Protein 8GKH (pdb70)

Nearest PDB structures (foldseek):
  9cey-assembly1_P  TM=9.958E-01  e=9.856E-95  Escherichia coli K-12
  9cex-assembly1_P  TM=9.917E-01  e=2.314E-89  Escherichia coli K-12
  9cez-assembly1_P  TM=9.902E-01  e=1.060E-88  Escherichia coli K-12
  9ceu-assembly1_P  TM=9.685E-01  e=1.538E-90  Escherichia coli K-12
  9cf3-assembly1_P  TM=8.463E-01  e=2.004E-33  Parasitella parasitica

Radius of gyration: 29.19 Å; Cα contacts (8 Å, |Δi|>4): 759; chains: 1; bounding box: 59×70×92 Å

B-factor: mean 64.81, std 37.53, range [12.55, 208.49]

Solvent-accessible surface area: 33658 Å² total; per-residue (Å²): 170,101,42,100,28,51,29,62,17,21,22,68,144,0,7,62,120,54,149,65,43,57,101,82,2,61,63,5,1,35,55,2,14,58,1,0,5,24,1,6,1,6,6,4,11,15,1,3,18,28,36,122,101,74,61,22,88,2,85,102,39,0,1,22,0,3,0,10,0,0,0,71,11,107,63,24,148,20,229,135,151,40,60,120,58,49,38,77,73,3,40,71,83,10,108,149,2,3,141,38,24,35,23,153,68,52,82,21,183,31,4,100,36,2,0,45,61,13,7,77,42,11,10,67,57,2,81,62,21,1,78,107,80,0,34,83,8,2,52,96,2,1,55,60,41,4,73,34,161,13,38,109,141,206,50,68,103,185,28,119,67,70,105,63,44,65,77,71,15,172,107,2,77,21,3,3,37,60,88,56,131,35,120,144,126,38,54,112,99,19,66,116,58,11,43,80,0,6,101,29,2,90,42,10,125,18,45,122,49,108,134,55,64,4,52,128,4,9,107,70,76,18,33,48,0,4,53,5,1,0,86,0,1,27,31,0,47,146,82,66,73,146,91,15,34,4,6,41,17,62,98,66,26,35,40,34,69,10,77,3,17,26,69,0,2,12,62,24,1,16,70,44,86,170,204,73,9,130,112,40,123,104,89,58,2,2,94,113,1,1,60,40,120,32,169,14,12,157,62,103,120,41,7,90,18,58,6,24,2,12,0,4,22,20,0,0,9,0,58,0,56,45,93,132,20,114,167,202,201,78,89,60,0,71,100,33,31,93,43,2,120,89,22,137,22,22,0,0,0,6,4,33,48,162,13,8,0,18,0,14,2,80,118,45,47,60,34,134,2,24,24,62,62,42,10,94,54,17,0,57,127,111,25,44,154,150,85,102,57,66,51,104,150,36,15,2,53,109,21,40,82,162,43,41,40,25,75,3,29,63,70,144,44,0,35,113,8,3,90,46,21,118,76,40,60,104,130,20,82,136,27,21,83,90,75,2,5,14,96,20,97,27,74,36,47,54,30,84,103,132,1,19,65,70,3,6,54,59,0,56,120,110,15,30,138,91,3,2,0,0,1,1,39,90,35,34,54,88,200,66,51,191,130,83,109,100,26,45,8,99,27,0,43,59,6,0,152,177,42,218,8,68,22,20,8,0,27,32,78,79,7,26,11,1,1,26,152,37,64,30,45,148,64,18,61,107,103,74,90,81,112,63,36,78,83,91,152,82,126,216,120,53,106,121,33,114,9,98,37,43,1,3,1,53,14,95,128,4,41,98,184,91,82,142,53,39,33,46,114,43,68,61,18,51,3,4,0,21,0,0,25,74,0,3,121,20,6,23,79,61,148,29,52,33,150,47,3,37,151,155

Structure (mmCIF, N/CA/C/O backbone):
data_8GKH
#
_entry.id   8GKH
#
loop_
_entity.id
_entity.type
_entity.pdbx_description
1 polymer "DNA (5'-D(P*CP*GP*GP*TP*AP*CP*CP*CP*GP*GP*GP*CP*AP*TP*A)-3')"
2 polymer 'Maltodextrin-binding protein (Fragment),OrfB_Zn_ribbon domain-containing protein'
3 polymer 'DNA (35-MER)'
4 polymer 'RNA (78-MER)'
5 non-polymer 'MAGNESIUM ION'
6 non-polymer 'ZINC ION'
7 water water
#
loop_
_atom_site.group_PDB
_atom_site.id
_atom_site.type_symbol
_atom_site.label_atom_id
_atom_site.label_alt_id
_atom_site.label_comp_id
_atom_site.label_asym_id
_atom_site.label_entity_id
_atom_site.label_seq_id
_atom_site.pdbx_PDB_ins_code
_atom_site.Cartn_x
_atom_site.Cartn_y
_atom_site.Cartn_z
_atom_site.occupancy
_atom_site.B_iso_or_equiv
_atom_site.auth_seq_id
_atom_site.auth_comp_id
_atom_site.auth_asym_id
_atom_site.auth_atom_id
_atom_site.pdbx_PDB_model_num
ATOM 309 N N . PRO B 2 412 ? 103.909 127.133 127.083 1.00 49.65 18 PRO P N 1
ATOM 310 C CA . PRO B 2 412 ? 104.178 128.573 127.046 1.00 47.41 18 PRO P CA 1
ATOM 311 C C . PRO B 2 412 ? 105.608 128.915 127.454 1.00 45.58 18 PRO P C 1
ATOM 312 O O . PRO B 2 412 ? 106.234 128.159 128.197 1.00 43.17 18 PRO P O 1
ATOM 316 N N . THR B 2 413 ? 106.113 130.048 126.968 1.00 46.78 19 THR P N 1
ATOM 317 C CA . THR B 2 413 ? 107.484 130.473 127.254 1.00 50.50 19 THR P CA 1
ATOM 318 C C . THR B 2 413 ? 107.505 131.298 128.541 1.00 52.56 19 THR P C 1
ATOM 319 O O . THR B 2 413 ? 107.635 132.524 128.543 1.00 51.39 19 THR P O 1
ATOM 323 N N . LEU B 2 414 ? 107.366 130.587 129.661 1.00 47.00 20 LEU P N 1
ATOM 324 C CA . LEU B 2 414 ? 107.429 131.224 130.970 1.00 32.44 20 LEU P CA 1
ATOM 325 C C . LEU B 2 414 ? 108.855 131.524 131.409 1.00 30.11 20 LEU P C 1
ATOM 326 O O . LEU B 2 414 ? 109.050 132.352 132.305 1.00 29.72 20 LEU P O 1
ATOM 331 N N . HIS B 2 415 ? 109.849 130.876 130.805 1.00 34.90 21 HIS P N 1
ATOM 332 C CA . HIS B 2 415 ? 111.243 131.055 131.177 1.00 33.02 21 HIS P CA 1
ATOM 333 C C . HIS B 2 415 ? 112.096 131.245 129.931 1.00 37.19 21 HIS P C 1
ATOM 334 O O . HIS B 2 415 ? 111.808 130.688 128.868 1.00 41.06 21 HIS P O 1
ATOM 341 N N . THR B 2 416 ? 113.155 132.037 130.079 1.00 33.91 22 THR P N 1
ATOM 342 C CA . THR B 2 416 ? 114.159 132.197 129.038 1.00 32.74 22 THR P CA 1
ATOM 343 C C . THR B 2 416 ? 115.498 132.467 129.705 1.00 24.94 22 THR P C 1
ATOM 344 O O . THR B 2 416 ? 115.562 132.890 130.862 1.00 35.49 22 THR P O 1
ATOM 348 N N . CYS B 2 417 ? 116.572 132.214 128.962 1.00 30.45 23 CYS P N 1
ATOM 349 C CA . CYS B 2 417 ? 117.925 132.356 129.479 1.00 28.60 23 CYS P CA 1
ATOM 350 C C . CYS B 2 417 ? 118.782 133.136 128.496 1.00 31.65 23 CYS P C 1
ATOM 351 O O . CYS B 2 417 ? 118.708 132.919 127.283 1.00 32.81 23 CYS P O 1
ATOM 354 N N . ASN B 2 418 ? 119.593 134.045 129.029 1.00 38.12 24 ASN P N 1
ATOM 355 C CA . ASN B 2 418 ? 120.586 134.787 128.259 1.00 30.06 24 ASN P CA 1
ATOM 356 C C . ASN B 2 418 ? 121.956 134.366 128.777 1.00 25.77 24 ASN P C 1
ATOM 357 O O . ASN B 2 418 ? 122.422 134.865 129.806 1.00 38.26 24 ASN P O 1
ATOM 362 N N . LYS B 2 419 ? 122.598 133.446 128.064 1.00 22.35 25 LYS P N 1
ATOM 363 C CA . LYS B 2 419 ? 123.877 132.900 128.496 1.00 22.68 25 LYS P CA 1
ATOM 364 C C . LYS B 2 419 ? 124.986 133.894 128.174 1.00 34.48 25 LYS P C 1
ATOM 365 O O . LYS B 2 419 ? 125.211 134.226 127.004 1.00 45.24 25 LYS P O 1
ATOM 371 N N . THR B 2 420 ? 125.675 134.368 129.209 1.00 39.93 26 THR P N 1
ATOM 372 C CA . THR B 2 420 ? 126.752 135.336 129.067 1.00 41.56 26 THR P CA 1
ATOM 373 C C . THR B 2 420 ? 127.996 134.808 129.767 1.00 37.04 26 THR P C 1
ATOM 374 O O . THR B 2 420 ? 127.954 133.818 130.502 1.00 38.70 26 THR P O 1
ATOM 378 N N . SER B 2 421 ? 129.116 135.484 129.529 1.00 33.36 27 SER P N 1
ATOM 379 C CA . SER B 2 421 ? 130.384 135.053 130.093 1.00 34.51 27 SER P CA 1
ATOM 380 C C . SER B 2 421 ? 130.433 135.326 131.593 1.00 38.59 27 SER P C 1
ATOM 381 O O . SER B 2 421 ? 129.748 136.207 132.120 1.00 47.86 27 SER P O 1
ATOM 384 N N . PHE B 2 422 ? 131.266 134.545 132.282 1.00 37.82 28 PHE P N 1
ATOM 385 C CA . PHE B 2 422 ? 131.418 134.711 133.724 1.00 36.15 28 PHE P CA 1
ATOM 386 C C . PHE B 2 422 ? 131.993 136.080 134.064 1.00 36.76 28 PHE P C 1
ATOM 387 O O . PHE B 2 422 ? 131.556 136.724 135.025 1.00 41.75 28 PHE P O 1
ATOM 395 N N . ALA B 2 423 ? 132.976 136.542 133.288 1.00 33.28 29 ALA P N 1
ATOM 396 C CA . ALA B 2 423 ? 133.605 137.825 133.579 1.00 34.12 29 ALA P CA 1
ATOM 397 C C . ALA B 2 423 ? 132.608 138.972 133.466 1.00 36.81 29 ALA P C 1
ATOM 398 O O . ALA B 2 423 ? 132.589 139.872 134.314 1.00 47.37 29 ALA P O 1
ATOM 400 N N . LYS B 2 424 ? 131.771 138.960 132.428 1.00 28.86 30 LYS P N 1
ATOM 401 C CA . LYS B 2 424 ? 130.817 140.040 132.212 1.00 38.51 30 LYS P CA 1
ATOM 402 C C . LYS B 2 424 ? 129.564 139.914 133.069 1.00 41.62 30 LYS P C 1
ATOM 403 O O . LYS B 2 424 ? 128.798 140.879 133.156 1.00 43.66 30 LYS P O 1
ATOM 409 N N . ALA B 2 425 ? 129.335 138.761 133.698 1.00 42.93 31 ALA P N 1
ATOM 410 C CA . ALA B 2 425 ? 128.130 138.581 134.500 1.00 40.37 31 ALA P CA 1
ATOM 411 C C . ALA B 2 425 ? 128.309 139.136 135.908 1.00 41.16 31 ALA P C 1
ATOM 412 O O . ALA B 2 425 ? 127.439 139.853 136.416 1.00 50.65 31 ALA P O 1
ATOM 414 N N . PHE B 2 426 ? 129.428 138.818 136.551 1.00 34.08 32 PHE P N 1
ATOM 415 C CA . PHE B 2 426 ? 129.683 139.212 137.927 1.00 33.87 32 PHE P CA 1
ATOM 416 C C . PHE B 2 426 ? 130.667 140.375 137.981 1.00 32.31 32 PHE P C 1
ATOM 417 O O . PHE B 2 426 ? 131.495 140.557 137.085 1.00 43.07 32 PHE P O 1
ATOM 425 N N . LEU B 2 427 ? 130.564 141.162 139.049 1.00 29.59 33 LEU P N 1
ATOM 426 C CA . LEU B 2 427 ? 131.483 142.265 139.261 1.00 32.78 33 LEU P CA 1
ATOM 427 C C . LEU B 2 427 ? 132.877 141.732 139.580 1.00 38.02 33 LEU P C 1
ATOM 428 O O . LEU B 2 427 ? 133.029 140.603 140.052 1.00 41.35 33 LEU P O 1
ATOM 433 N N . PRO B 2 428 ? 133.920 142.532 139.332 1.00 44.31 34 PRO P N 1
ATOM 434 C CA . PRO B 2 428 ? 135.286 142.045 139.567 1.00 44.83 34 PRO P CA 1
ATOM 435 C C . PRO B 2 428 ? 135.615 141.910 141.046 1.00 48.56 34 PRO P C 1
ATOM 436 O O . PRO B 2 428 ? 136.486 142.615 141.567 1.00 47.91 34 PRO P O 1
ATOM 440 N N . ASN B 2 429 ? 134.918 141.006 141.731 1.00 49.95 35 ASN P N 1
ATOM 441 C CA . ASN B 2 429 ? 135.164 140.703 143.138 1.00 40.02 35 ASN P CA 1
ATOM 442 C C . ASN B 2 429 ? 135.631 139.257 143.229 1.00 45.51 35 ASN P C 1
ATOM 443 O O . ASN B 2 429 ? 134.856 138.332 142.963 1.00 51.71 35 ASN P O 1
ATOM 448 N N . GLU B 2 430 ? 136.896 139.062 143.606 1.00 47.60 36 GLU P N 1
ATOM 449 C CA . GLU B 2 430 ? 137.460 137.717 143.630 1.00 45.88 36 GLU P CA 1
ATOM 450 C C . GLU B 2 430 ? 136.812 136.847 144.699 1.00 48.08 36 GLU P C 1
ATOM 451 O O . GLU B 2 430 ? 136.669 135.635 144.504 1.00 55.31 36 GLU P O 1
ATOM 457 N N . THR B 2 431 ? 136.424 137.438 145.831 1.00 42.63 37 THR P N 1
ATOM 458 C CA . THR B 2 431 ? 135.859 136.647 146.921 1.00 42.16 37 THR P CA 1
ATOM 459 C C . THR B 2 431 ? 134.582 135.939 146.482 1.00 46.33 37 THR P C 1
ATOM 460 O O . THR B 2 431 ? 134.428 134.729 146.683 1.00 52.65 37 THR P O 1
ATOM 464 N N . TYR B 2 432 ? 133.654 136.683 145.876 1.00 38.03 38 TYR P N 1
ATOM 465 C CA . TYR B 2 432 ? 132.391 136.089 145.451 1.00 34.14 38 TYR P CA 1
ATOM 466 C C . TYR B 2 432 ? 132.615 135.018 144.391 1.00 35.10 38 TYR P C 1
ATOM 467 O O . TYR B 2 432 ? 131.982 133.954 144.427 1.00 47.35 38 TYR P O 1
ATOM 476 N N . ARG B 2 433 ? 133.502 135.286 143.432 1.00 26.95 39 ARG P N 1
ATOM 477 C CA . ARG B 2 433 ? 133.765 134.316 142.375 1.00 37.39 39 ARG P CA 1
ATOM 478 C C . ARG B 2 433 ? 134.347 133.030 142.947 1.00 42.04 39 ARG P C 1
ATOM 479 O O . ARG B 2 433 ? 133.922 131.925 142.586 1.00 53.27 39 ARG P O 1
ATOM 487 N N . GLN B 2 434 ? 135.319 133.151 143.853 1.00 33.39 40 GLN P N 1
ATOM 488 C CA . GLN B 2 434 ? 135.899 131.960 144.462 1.00 33.08 40 GLN P CA 1
ATOM 489 C C . GLN B 2 434 ? 134.857 131.199 145.270 1.00 43.14 40 GLN P C 1
ATOM 490 O O . GLN B 2 434 ? 134.803 129.963 145.224 1.00 52.18 40 GLN P O 1
ATOM 496 N N . ARG B 2 435 ? 134.015 131.920 146.015 1.00 32.61 41 ARG P N 1
ATOM 497 C CA . ARG B 2 435 ? 132.995 131.260 146.822 1.00 33.92 41 ARG P CA 1
ATOM 498 C C . ARG B 2 435 ? 132.023 130.482 145.945 1.00 32.98 41 ARG P C 1
ATOM 499 O O . ARG B 2 435 ? 131.694 129.326 146.237 1.00 37.24 41 ARG P O 1
ATOM 507 N N . LEU B 2 436 ? 131.558 131.095 144.853 1.00 30.49 42 LEU P N 1
ATOM 508 C CA . LEU B 2 436 ? 130.601 130.406 143.994 1.00 31.41 42 LEU P CA 1
ATOM 509 C C . LEU B 2 436 ? 131.253 129.228 143.281 1.00 36.05 42 LEU P C 1
ATOM 510 O O . LEU B 2 436 ? 130.623 128.177 143.111 1.00 45.33 42 LEU P O 1
ATOM 515 N N . LEU B 2 437 ? 132.514 129.373 142.863 1.00 41.67 43 LEU P N 1
ATOM 516 C CA . LEU B 2 437 ? 133.213 128.253 142.241 1.00 39.68 43 LEU P CA 1
ATOM 517 C C . LEU B 2 437 ? 133.327 127.079 143.207 1.00 37.16 43 LEU P C 1
ATOM 518 O O . LEU B 2 437 ? 133.047 125.927 142.847 1.00 45.09 43 LEU P O 1
ATOM 523 N N . ASP B 2 438 ? 133.731 127.355 144.449 1.00 28.16 44 ASP P N 1
ATOM 524 C CA . ASP B 2 438 ? 133.837 126.290 145.439 1.00 34.05 44 ASP P CA 1
ATOM 525 C C . ASP B 2 438 ? 132.483 125.643 145.690 1.00 37.22 44 ASP P C 1
ATOM 526 O O . ASP B 2 438 ? 132.379 124.413 145.788 1.00 46.83 44 ASP P O 1
ATOM 531 N N . TYR B 2 439 ? 131.430 126.456 145.796 1.00 37.37 45 TYR P N 1
ATOM 532 C CA . TYR B 2 439 ? 130.105 125.910 146.064 1.00 37.36 45 TYR P CA 1
ATOM 533 C C . TYR B 2 439 ? 129.647 125.000 144.932 1.00 38.04 45 TYR P C 1
ATOM 534 O O . TYR B 2 439 ? 129.130 123.903 145.173 1.00 41.61 45 TYR P O 1
ATOM 543 N N . ILE B 2 440 ? 129.831 125.435 143.683 1.00 36.78 46 ILE P N 1
ATOM 544 C CA . ILE B 2 440 ? 129.381 124.618 142.561 1.00 33.46 46 ILE P CA 1
ATOM 545 C C . ILE B 2 440 ? 130.197 123.335 142.477 1.00 37.55 46 ILE P C 1
ATOM 546 O O . ILE B 2 440 ? 129.661 122.267 142.160 1.00 40.69 46 ILE P O 1
ATOM 551 N N . ALA B 2 441 ? 131.499 123.409 142.765 1.00 38.29 47 ALA P N 1
ATOM 552 C CA . ALA B 2 441 ? 132.310 122.195 142.774 1.00 39.84 47 ALA P CA 1
ATOM 553 C C . ALA B 2 441 ? 131.806 121.212 143.825 1.00 38.83 47 ALA P C 1
ATOM 554 O O . ALA B 2 441 ? 131.666 120.010 143.559 1.00 46.79 47 ALA P O 1
ATOM 556 N N . ILE B 2 442 ? 131.516 121.712 145.028 1.00 41.72 48 ILE P N 1
ATOM 557 C CA . ILE B 2 442 ? 131.038 120.840 146.097 1.00 36.92 48 ILE P CA 1
ATOM 558 C C . ILE B 2 442 ? 129.703 120.214 145.714 1.00 39.29 48 ILE P C 1
ATOM 559 O O . ILE B 2 442 ? 129.467 119.025 145.955 1.00 43.32 48 ILE P O 1
ATOM 564 N N . ILE B 2 443 ? 128.805 121.004 145.121 1.00 44.54 49 ILE P N 1
ATOM 565 C CA . ILE B 2 443 ? 127.493 120.479 144.753 1.00 42.30 49 ILE P CA 1
ATOM 566 C C . ILE B 2 443 ? 127.622 119.432 143.652 1.00 46.99 49 ILE P C 1
ATOM 567 O O . ILE B 2 443 ? 126.914 118.418 143.658 1.00 51.68 49 ILE P O 1
ATOM 572 N N . HIS B 2 444 ? 128.514 119.660 142.685 1.00 52.00 50 HIS P N 1
ATOM 573 C CA . HIS B 2 444 ? 128.740 118.661 141.644 1.00 49.74 50 HIS P CA 1
ATOM 574 C C . HIS B 2 444 ? 129.258 117.359 142.240 1.00 46.49 50 HIS P C 1
ATOM 575 O O . HIS B 2 444 ? 128.793 116.268 141.877 1.00 51.33 50 HIS P O 1
ATOM 582 N N . GLN B 2 445 ? 130.222 117.453 143.160 1.00 48.21 51 GLN P N 1
ATOM 583 C CA . GLN B 2 445 ? 130.731 116.250 143.811 1.00 45.34 51 GLN P CA 1
ATOM 584 C C . GLN B 2 445 ? 129.623 115.533 144.570 1.00 46.65 51 GLN P C 1
ATOM 585 O O . GLN B 2 445 ? 129.512 114.300 144.511 1.00 58.49 51 GLN P O 1
ATOM 591 N N . LEU B 2 446 ? 128.793 116.291 145.290 1.00 52.30 52 LEU P N 1
ATOM 592 C CA . LEU B 2 446 ? 127.697 115.686 146.036 1.00 49.03 52 LEU P CA 1
ATOM 593 C C . LEU B 2 446 ? 126.733 114.965 145.107 1.00 49.08 52 LEU P C 1
ATOM 594 O O . LEU B 2 446 ? 126.307 113.845 145.397 1.00 55.21 52 LEU P O 1
ATOM 599 N N . ALA B 2 447 ? 126.377 115.590 143.983 1.00 55.14 53 ALA P N 1
ATOM 600 C CA . ALA B 2 447 ? 125.441 114.963 143.054 1.00 56.20 53 ALA P CA 1
ATOM 601 C C . ALA B 2 447 ? 126.020 113.678 142.474 1.00 56.94 53 ALA P C 1
ATOM 602 O O . ALA B 2 447 ? 125.336 112.648 142.401 1.00 60.83 53 ALA P O 1
ATOM 604 N N . ASP B 2 448 ? 127.287 113.721 142.053 1.00 60.72 54 ASP P N 1
ATOM 605 C CA . ASP B 2 448 ? 127.910 112.529 141.485 1.00 58.80 54 ASP P CA 1
ATOM 606 C C . ASP B 2 448 ? 127.939 111.395 142.503 1.00 56.29 54 ASP P C 1
ATOM 607 O O . ASP B 2 448 ? 127.518 110.265 142.214 1.00 59.90 54 ASP P O 1
ATOM 612 N N . HIS B 2 449 ? 128.429 111.684 143.711 1.00 55.38 55 HIS P N 1
ATOM 613 C CA . HIS B 2 449 ? 128.526 110.640 144.720 1.00 56.77 55 HIS P CA 1
ATOM 614 C C . HIS B 2 449 ? 127.152 110.164 145.168 1.00 62.42 55 HIS P C 1
ATOM 615 O O . HIS B 2 449 ? 127.002 109.001 145.546 1.00 67.84 55 HIS P O 1
ATOM 622 N N . ALA B 2 450 ? 126.135 111.026 145.111 1.00 62.07 56 ALA P N 1
ATOM 623 C CA . ALA B 2 450 ? 124.790 110.601 145.478 1.00 65.56 56 ALA P CA 1
ATOM 624 C C . ALA B 2 450 ? 124.209 109.656 144.438 1.00 62.41 56 ALA P C 1
ATOM 625 O O . ALA B 2 450 ? 123.565 108.662 144.788 1.00 63.82 56 ALA P O 1
ATOM 627 N N . SER B 2 451 ? 124.422 109.946 143.153 1.00 64.14 57 SER P N 1
ATOM 628 C CA . SER B 2 451 ? 123.990 109.007 142.123 1.00 64.08 57 SER P CA 1
ATOM 629 C C . SER B 2 451 ? 124.698 107.666 142.284 1.00 64.13 57 SER P C 1
ATOM 630 O O . SER B 2 451 ? 124.066 106.601 142.208 1.00 64.24 57 SER P O 1
ATOM 633 N N . HIS B 2 452 ? 126.011 107.700 142.529 1.00 72.86 58 HIS P N 1
ATOM 634 C CA . HIS B 2 452 ? 126.748 106.452 142.705 1.00 68.40 58 HIS P CA 1
ATOM 635 C C . HIS B 2 452 ? 126.275 105.697 143.943 1.00 67.76 58 HIS P C 1
ATOM 636 O O . HIS B 2 452 ? 126.173 104.466 143.924 1.00 71.88 58 HIS P O 1
ATOM 643 N N . ALA B 2 453 ? 125.980 106.414 145.030 1.00 63.65 59 ALA P N 1
ATOM 644 C CA . ALA B 2 453 ? 125.498 105.764 146.243 1.00 64.94 59 ALA P CA 1
ATOM 645 C C . ALA B 2 453 ? 124.115 105.163 146.038 1.00 72.83 59 ALA P C 1
ATOM 646 O O . ALA B 2 453 ? 123.816 104.090 146.571 1.00 74.33 59 ALA P O 1
ATOM 648 N N . LEU B 2 454 ? 123.250 105.845 145.284 1.00 74.94 60 LEU P N 1
ATOM 649 C CA . LEU B 2 454 ? 121.948 105.271 144.964 1.00 69.96 60 LEU P CA 1
ATOM 650 C C . LEU B 2 454 ? 122.107 103.984 144.169 1.00 66.79 60 LEU P C 1
ATOM 651 O O . LEU B 2 454 ? 121.438 102.981 144.453 1.00 66.54 60 LEU P O 1
ATOM 656 N N . LYS B 2 455 ? 122.996 103.987 143.173 1.00 67.55 61 LYS P N 1
ATOM 657 C CA . LYS B 2 455 ? 123.244 102.760 142.420 1.00 69.44 61 LYS P CA 1
ATOM 658 C C . LYS B 2 455 ? 123.779 101.660 143.330 1.00 67.98 61 LYS P C 1
ATOM 659 O O . LYS B 2 455 ? 123.358 100.501 143.232 1.00 71.05 61 LYS P O 1
ATOM 665 N N . PHE B 2 456 ? 124.713 102.007 144.218 1.00 64.82 62 PHE P N 1
ATOM 666 C CA . PHE B 2 456 ? 125.289 101.020 145.125 1.00 61.65 62 PHE P CA 1
ATOM 667 C C . PHE B 2 456 ? 124.222 100.419 146.029 1.00 64.42 62 PHE P C 1
ATOM 668 O O . PHE B 2 456 ? 124.179 99.200 146.225 1.00 72.76 62 PHE P O 1
ATOM 676 N N . TYR B 2 457 ? 123.352 101.262 146.588 1.00 74.53 63 TYR P N 1
ATOM 677 C CA . TYR B 2 457 ? 122.286 100.771 147.455 1.00 79.55 63 TYR P CA 1
ATOM 678 C C . TYR B 2 457 ? 121.318 99.879 146.689 1.00 78.94 63 TYR P C 1
ATOM 679 O O . TYR B 2 457 ? 120.907 98.824 147.188 1.00 79.81 63 TYR P O 1
ATOM 688 N N . ILE B 2 458 ? 120.944 100.280 145.472 1.00 77.54 64 ILE P N 1
ATOM 689 C CA . ILE B 2 458 ? 120.016 99.472 144.685 1.00 77.66 64 ILE P CA 1
ATOM 690 C C . ILE B 2 458 ? 120.627 98.111 144.378 1.00 79.30 64 ILE P C 1
ATOM 691 O O . ILE B 2 458 ? 119.957 97.076 144.479 1.00 78.40 64 ILE P O 1
ATOM 696 N N . LEU B 2 459 ? 121.907 98.087 143.997 1.00 77.78 65 LEU P N 1
ATOM 697 C CA . LEU B 2 459 ? 122.550 96.819 143.671 1.00 73.65 65 LEU P CA 1
ATOM 698 C C . LEU B 2 459 ? 122.750 95.949 144.906 1.00 73.36 65 LEU P C 1
ATOM 699 O O . LEU B 2 459 ? 122.652 94.720 144.816 1.00 75.37 65 LEU P O 1
ATOM 704 N N . SER B 2 460 ? 123.035 96.557 146.060 1.00 71.21 66 SER P N 1
ATOM 705 C CA . SER B 2 460 ? 123.237 95.775 147.274 1.00 70.70 66 SER P CA 1
ATOM 706 C C . SER B 2 460 ? 121.925 95.191 147.782 1.00 70.53 66 SER P C 1
ATOM 707 O O . SER B 2 460 ? 121.889 94.047 148.250 1.00 71.26 66 SER P O 1
ATOM 710 N N . THR B 2 461 ? 120.837 95.958 147.700 1.00 75.60 67 THR P N 1
ATOM 711 C CA . THR B 2 461 ? 119.538 95.476 148.149 1.00 78.62 67 THR P CA 1
ATOM 712 C C . THR B 2 461 ? 118.820 94.638 147.100 1.00 80.79 67 THR P C 1
ATOM 713 O O . THR B 2 461 ? 117.751 94.093 147.395 1.00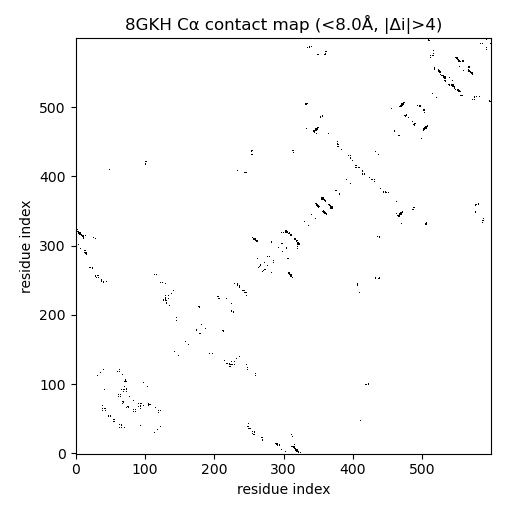 82.70 67 THR P O 1
ATOM 717 N N . SER B 2 462 ? 119.374 94.520 145.892 1.00 88.35 68 SER P N 1
ATOM 718 C CA . SER B 2 462 ? 118.753 93.707 144.854 1.00 90.77 68 SER P CA 1
ATOM 719 C C . SER B 2 462 ? 118.809 92.217 145.162 1.00 90.27 68 SER P C 1
ATOM 720 O O . SER B 2 462 ? 118.136 91.437 144.480 1.00 89.53 68 SER P O 1
ATOM 723 N N . THR B 2 463 ? 119.589 91.804 146.164 1.00 90.48 69 THR P N 1
ATOM 724 C CA . THR B 2 463 ? 119.687 90.385 146.488 1.00 91.35 69 THR P CA 1
ATOM 725 C C . THR B 2 463 ? 118.341 89.809 146.910 1.00 92.84 69 THR P C 1
ATOM 726 O O . THR B 2 463 ? 118.089 88.616 146.711 1.00 91.64 69 THR P O 1
ATOM 730 N N . SER B 2 464 ? 117.469 90.633 147.491 1.00 97.01 70 SER P N 1
ATOM 731 C CA . SER B 2 464 ? 116.156 90.192 147.947 1.00 96.84 70 SER P CA 1
ATOM 732 C C . SER B 2 464 ? 115.031 90.808 147.126 1.00 94.70 70 SER P C 1
ATOM 733 O O . SER B 2 464 ? 114.205 90.084 146.565 1.00 92.57 70 SER P O 1
ATOM 736 N N . SER B 2 465 ? 114.978 92.135 147.040 1.00 90.00 71 SER P N 1
ATOM 737 C CA . SER B 2 465 ? 113.947 92.807 146.262 1.00 90.34 71 SER P CA 1
ATOM 738 C C . SER B 2 465 ? 114.429 94.209 145.924 1.00 92.53 71 SER P C 1
ATOM 739 O O . SER B 2 465 ? 115.296 94.768 146.601 1.00 91.99 71 SER P O 1
ATOM 742 N N . PHE B 2 466 ? 113.855 94.769 144.866 1.00 92.77 72 PHE P N 1
ATOM 743 C CA . PHE B 2 466 ? 114.215 96.115 144.441 1.00 92.27 72 PHE P CA 1
ATOM 744 C C . PHE B 2 466 ? 113.495 97.139 145.312 1.00 92.77 72 PHE P C 1
ATOM 745 O O . PHE B 2 466 ? 112.259 97.158 145.330 1.00 91.43 72 PHE P O 1
ATOM 753 N N . PRO B 2 467 ? 114.209 97.997 146.040 1.00 81.12 73 PRO P N 1
ATOM 754 C CA . PRO B 2 467 ? 113.525 99.008 146.851 1.00 76.43 73 PRO P CA 1
ATOM 755 C C . PRO B 2 467 ? 112.828 100.042 145.983 1.00 73.14 73 PRO P C 1
ATOM 756 O O . PRO B 2 467 ? 113.248 100.335 144.861 1.00 74.99 73 PRO P O 1
ATOM 760 N N . VAL B 2 468 ? 111.747 100.598 146.520 1.00 67.26 74 VAL P N 1
ATOM 761 C CA . VAL B 2 468 ? 110.982 101.621 145.815 1.00 70.58 74 VAL P CA 1
ATOM 762 C C . VAL B 2 468 ? 111.688 102.958 146.003 1.00 75.53 74 VAL P C 1
ATOM 763 O O . VAL B 2 468 ? 111.841 103.439 147.130 1.00 78.17 74 VAL P O 1
ATOM 767 N N . VAL B 2 469 ? 112.116 103.561 144.898 1.00 77.43 75 VAL P N 1
ATOM 768 C CA . VAL B 2 469 ? 112.879 104.803 144.932 1.00 77.38 75 VAL P CA 1
ATOM 769 C C . VAL B 2 469 ? 111.909 105.971 144.808 1.00 75.65 75 VAL P C 1
ATOM 770 O O . VAL B 2 469 ? 111.124 106.040 143.856 1.00 75.56 75 VAL P O 1
ATOM 774 N N . HIS B 2 470 ? 111.967 106.889 145.769 1.00 72.16 76 HIS P N 1
ATOM 775 C CA . HIS B 2 470 ? 111.146 108.090 145.784 1.00 71.32 76 HIS P CA 1
ATOM 776 C C . HIS B 2 470 ? 112.044 109.297 146.031 1.00 68.15 76 HIS P C 1
ATOM 777 O O . HIS B 2 470 ? 113.255 109.167 146.231 1.00 66.52 76 HIS P O 1
ATOM 784 N N . GLU B 2 471 ? 111.437 110.486 146.015 1.00 65.57 77 GLU P N 1
ATOM 785 C CA . GLU B 2 471 ? 112.185 111.697 146.334 1.00 67.17 77 GLU P CA 1
ATOM 786 C C . GLU B 2 471 ? 112.843 111.581 147.702 1.00 67.88 77 GLU P C 1
ATOM 787 O O . GLU B 2 471 ? 113.994 111.998 147.888 1.00 71.90 77 GLU P O 1
ATOM 793 N N . ASP B 2 472 ? 112.126 111.007 148.671 1.00 69.12 78 ASP P N 1
ATOM 794 C CA . ASP B 2 472 ? 112.672 110.868 150.015 1.00 71.81 78 ASP P CA 1
ATOM 795 C C . ASP B 2 472 ? 113.926 110.004 150.014 1.00 70.42 78 ASP P C 1
ATOM 796 O O . ASP B 2 472 ? 114.873 110.279 150.756 1.00 70.94 78 ASP P O 1
ATOM 801 N N . THR B 2 473 ? 113.953 108.956 149.189 1.00 67.94 79 THR P N 1
ATOM 802 C CA . THR B 2 473 ? 115.113 108.070 149.163 1.00 69.91 79 THR P CA 1
ATOM 803 C C . THR B 2 473 ? 116.368 108.820 148.728 1.00 71.08 79 THR P C 1
ATOM 804 O O . THR B 2 473 ? 117.407 108.761 149.397 1.00 71.58 79 THR P O 1
ATOM 808 N N . ILE B 2 474 ? 116.286 109.537 147.606 1.00 61.47 80 ILE P N 1
ATOM 809 C CA . ILE B 2 474 ? 117.449 110.263 147.106 1.00 57.25 80 ILE P CA 1
ATOM 810 C C . ILE B 2 474 ? 117.829 111.385 148.062 1.00 60.83 80 ILE P C 1
ATOM 811 O O . ILE B 2 474 ? 119.016 111.647 148.294 1.00 62.19 80 ILE P O 1
ATOM 816 N N . GLU B 2 475 ? 116.833 112.074 148.627 1.00 55.76 81 GLU P N 1
ATOM 817 C CA . GLU B 2 475 ? 117.132 113.131 149.585 1.00 55.38 81 GLU P CA 1
ATOM 818 C C . GLU B 2 475 ? 117.873 112.576 150.796 1.00 56.54 81 GLU P C 1
ATOM 819 O O . GLU B 2 475 ? 118.856 113.169 151.259 1.00 60.64 81 GLU P O 1
ATOM 825 N N . ALA B 2 476 ? 117.421 111.434 151.317 1.00 61.70 82 ALA P N 1
ATOM 826 C CA . ALA B 2 476 ? 118.083 110.822 152.462 1.00 63.12 82 ALA P CA 1
ATOM 827 C C . ALA B 2 476 ? 119.492 110.373 152.107 1.00 64.94 82 ALA P C 1
ATOM 828 O O . ALA B 2 476 ? 120.413 110.514 152.917 1.00 66.32 82 ALA P O 1
ATOM 830 N N . ILE B 2 477 ? 119.683 109.822 150.906 1.00 61.67 83 ILE P N 1
ATOM 831 C CA . ILE B 2 477 ? 121.024 109.417 150.489 1.00 53.35 83 ILE P CA 1
ATOM 832 C C . ILE B 2 477 ? 121.949 110.627 150.452 1.00 63.06 83 ILE P C 1
ATOM 833 O O . ILE B 2 477 ? 123.081 110.586 150.953 1.00 65.22 83 ILE P O 1
ATOM 838 N N . LEU B 2 478 ? 121.478 111.726 149.859 1.00 65.66 84 LEU P N 1
ATOM 839 C CA . LEU B 2 478 ? 122.292 112.935 149.778 1.00 59.92 84 LEU P CA 1
ATOM 840 C C . LEU B 2 478 ? 122.633 113.461 151.167 1.00 56.61 84 LEU P C 1
ATOM 841 O O . LEU B 2 478 ? 123.784 113.821 151.444 1.00 60.10 84 LEU P O 1
ATOM 846 N N . TYR B 2 479 ? 121.638 113.518 152.055 1.00 56.14 85 TYR P N 1
ATOM 847 C CA . TYR B 2 479 ? 121.882 114.040 153.395 1.00 55.85 85 TYR P CA 1
ATOM 848 C C . TYR B 2 479 ? 122.836 113.143 154.174 1.00 62.60 85 TYR P C 1
ATOM 849 O O . TYR B 2 479 ? 123.694 113.638 154.913 1.00 67.92 85 TYR P O 1
ATOM 858 N N . LEU B 2 480 ? 122.698 111.823 154.035 1.00 61.15 86 LEU P N 1
ATOM 859 C CA . LEU B 2 480 ? 123.616 110.911 154.707 1.00 63.76 86 LEU P CA 1
ATOM 860 C C . LEU B 2 480 ? 125.037 111.090 154.192 1.00 60.96 86 LEU P C 1
ATOM 861 O O . LEU B 2 480 ? 125.992 111.116 154.978 1.00 50.79 86 LEU P O 1
ATOM 866 N N . LEU B 2 481 ? 125.201 111.219 152.874 1.00 62.50 87 LEU P N 1
ATOM 867 C CA . LEU B 2 481 ? 126.536 111.439 152.329 1.00 62.38 87 LEU P CA 1
ATOM 868 C C . LEU B 2 481 ? 127.132 112.741 152.845 1.00 57.32 87 LEU P C 1
ATOM 869 O O . LEU B 2 481 ? 128.310 112.789 153.218 1.00 57.38 87 LEU P O 1
ATOM 874 N N . ASN B 2 482 ? 126.333 113.809 152.879 1.00 54.78 88 ASN P N 1
ATOM 875 C CA . ASN B 2 482 ? 126.863 115.107 153.284 1.00 48.45 88 ASN P CA 1
ATOM 876 C C . ASN B 2 482 ? 127.208 115.128 154.769 1.00 52.14 88 ASN P C 1
ATOM 877 O O . ASN B 2 482 ? 128.305 115.547 155.154 1.00 58.81 88 ASN P O 1
ATOM 882 N N . LYS B 2 483 ? 126.289 114.661 155.619 1.00 57.61 89 LYS P N 1
ATOM 883 C CA . LYS B 2 483 ? 126.429 114.781 157.063 1.00 62.15 89 LYS P CA 1
ATOM 884 C C . LYS B 2 483 ? 126.578 113.452 157.789 1.00 59.68 89 LYS P C 1
ATOM 885 O O . LYS B 2 483 ? 127.045 113.446 158.932 1.00 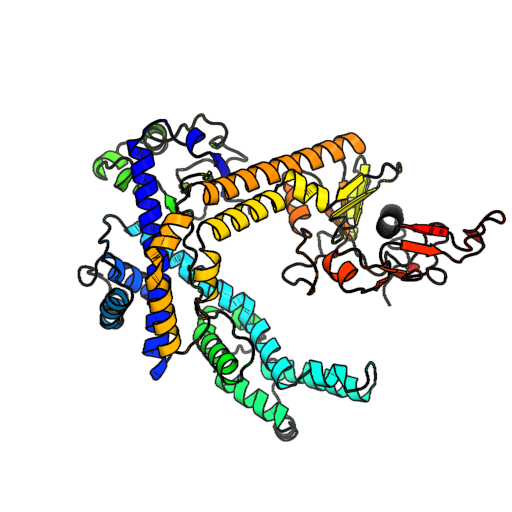57.00 89 LYS P O 1
ATOM 891 N N . GLY B 2 484 ? 126.199 112.338 157.170 1.00 52.95 90 GLY P N 1
ATOM 892 C CA . GLY B 2 484 ? 126.204 111.067 157.866 1.00 53.07 90 GLY P CA 1
ATOM 893 C C . GLY B 2 484 ? 125.034 110.946 158.819 1.00 56.50 90 GLY P C 1
ATOM 894 O O . GLY B 2 484 ? 123.912 111.339 158.484 1.00 58.83 90 GLY P O 1
ATOM 895 N N . GLU B 2 485 ? 125.280 110.403 160.013 1.00 61.96 91 GLU P N 1
ATOM 896 C CA . GLU B 2 485 ? 124.220 110.259 161.003 1.00 56.49 91 GLU P CA 1
ATOM 897 C C . GLU B 2 485 ? 123.789 111.590 161.605 1.00 52.31 91 GLU P C 1
ATOM 898 O O . GLU B 2 485 ? 122.765 111.632 162.295 1.00 58.75 91 GLU P O 1
ATOM 904 N N . ALA B 2 486 ? 124.534 112.670 161.364 1.00 55.64 92 ALA P N 1
ATOM 905 C CA . ALA B 2 486 ? 124.191 113.966 161.937 1.00 57.74 92 ALA P CA 1
ATOM 906 C C . ALA B 2 486 ? 122.894 114.536 161.381 1.00 57.19 92 ALA P C 1
ATOM 907 O O . ALA B 2 486 ? 122.357 115.484 161.964 1.00 57.26 92 ALA P O 1
ATOM 909 N N . TRP B 2 487 ? 122.383 113.999 160.276 1.00 60.14 93 TRP P N 1
ATOM 910 C CA . TRP B 2 487 ? 121.104 114.453 159.747 1.00 58.42 93 TRP P CA 1
ATOM 911 C C . TRP B 2 487 ? 119.973 113.949 160.635 1.00 57.08 93 TRP P C 1
ATOM 912 O O . TRP B 2 487 ? 119.927 112.766 160.989 1.00 65.57 93 TRP P O 1
ATOM 923 N N . HIS B 2 488 ? 119.057 114.848 160.995 1.00 48.65 94 HIS P N 1
ATOM 924 C CA . HIS B 2 488 ? 117.972 114.552 161.930 1.00 53.06 94 HIS P CA 1
ATOM 925 C C . HIS B 2 488 ? 116.645 114.952 161.299 1.00 56.24 94 HIS P C 1
ATOM 926 O O . HIS B 2 488 ? 116.073 115.998 161.637 1.00 51.68 94 HIS P O 1
ATOM 933 N N . PRO B 2 489 ? 116.121 114.143 160.379 1.00 57.61 95 PRO P N 1
ATOM 934 C CA . PRO B 2 489 ? 114.818 114.462 159.786 1.00 50.36 95 PRO P CA 1
ATOM 935 C C . PRO B 2 489 ? 113.718 114.459 160.837 1.00 56.86 95 PRO P C 1
ATOM 936 O O . PRO B 2 489 ? 113.734 113.664 161.779 1.00 64.39 95 PRO P O 1
ATOM 940 N N . ARG B 2 490 ? 112.755 115.362 160.666 1.00 60.45 96 ARG P N 1
ATOM 941 C CA . ARG B 2 490 ? 111.655 115.521 161.607 1.00 62.70 96 ARG P CA 1
ATOM 942 C C . ARG B 2 490 ? 110.379 114.822 161.156 1.00 68.01 96 ARG P C 1
ATOM 943 O O . ARG B 2 490 ? 109.355 114.935 161.838 1.00 70.14 96 ARG P O 1
ATOM 951 N N . LYS B 2 491 ? 110.409 114.105 160.035 1.00 66.81 97 LYS P N 1
ATOM 952 C CA . LYS B 2 491 ? 109.239 113.420 159.510 1.00 66.64 97 LYS P CA 1
ATOM 953 C C . LYS B 2 491 ? 109.463 111.914 159.536 1.00 68.71 97 LYS P C 1
ATOM 954 O O . LYS B 2 491 ? 110.592 111.434 159.396 1.00 63.13 97 LYS P O 1
ATOM 960 N N . GLU B 2 492 ? 108.368 111.173 159.719 1.00 79.02 98 GLU P N 1
ATOM 961 C CA . GLU B 2 492 ? 108.469 109.724 159.867 1.00 78.04 98 GLU P CA 1
ATOM 962 C C . GLU B 2 492 ? 109.031 109.072 158.610 1.00 77.33 98 GLU P C 1
ATOM 963 O O . GLU B 2 492 ? 109.877 108.175 158.695 1.00 80.41 98 GLU P O 1
ATOM 969 N N . ALA B 2 493 ? 108.569 109.500 157.434 1.00 69.74 99 ALA P N 1
ATOM 970 C CA . ALA B 2 493 ? 109.029 108.883 156.193 1.00 70.64 99 ALA P CA 1
ATOM 971 C C . ALA B 2 493 ? 110.524 109.104 155.991 1.00 73.45 99 ALA P C 1
ATOM 972 O O . ALA B 2 493 ? 111.273 108.161 155.703 1.00 71.08 99 ALA P O 1
ATOM 974 N N . LYS B 2 494 ? 110.977 110.350 156.139 1.00 71.81 100 LYS P N 1
ATOM 975 C CA . LYS B 2 494 ? 112.395 110.643 155.966 1.00 65.99 100 LYS P CA 1
ATOM 976 C C . LYS B 2 494 ? 113.232 109.951 157.033 1.00 62.16 100 LYS P C 1
ATOM 977 O O . LYS B 2 494 ? 114.339 109.480 156.751 1.00 62.85 100 LYS P O 1
ATOM 983 N N . LYS B 2 495 ? 112.725 109.884 158.266 1.00 65.70 101 LYS P N 1
ATOM 984 C CA . LYS B 2 495 ? 113.454 109.196 159.327 1.00 72.03 101 LYS P CA 1
ATOM 985 C C . LYS B 2 495 ? 113.612 107.713 159.011 1.00 69.17 101 LYS P C 1
ATOM 986 O O . LYS B 2 495 ? 114.695 107.141 159.193 1.00 69.23 101 LYS P O 1
ATOM 992 N N . ALA B 2 496 ? 112.543 107.075 158.531 1.00 65.66 102 ALA P N 1
ATOM 993 C CA . ALA B 2 496 ? 112.626 105.668 158.160 1.00 67.03 102 ALA P CA 1
ATOM 994 C C . ALA B 2 496 ? 113.595 105.463 157.004 1.00 67.93 102 ALA P C 1
ATOM 995 O O . ALA B 2 496 ? 114.373 104.501 156.997 1.00 72.54 102 ALA P O 1
ATOM 997 N N . TRP B 2 497 ? 113.561 106.355 156.011 1.00 69.14 103 TRP P N 1
ATOM 998 C CA . TRP B 2 497 ? 114.496 106.240 154.896 1.00 74.18 103 TRP P CA 1
ATOM 999 C C . TRP B 2 497 ? 115.936 106.385 155.372 1.00 76.51 103 TRP P C 1
ATOM 1000 O O . TRP B 2 497 ? 116.822 105.648 154.925 1.00 73.88 103 TRP P O 1
ATOM 1011 N N . ARG B 2 498 ? 116.189 107.332 156.277 1.00 73.37 104 ARG P N 1
ATOM 1012 C CA . ARG B 2 498 ? 117.530 107.498 156.828 1.00 65.22 104 ARG P CA 1
ATOM 1013 C C . ARG B 2 498 ? 117.974 106.238 157.558 1.00 63.64 104 ARG P C 1
ATOM 1014 O O . ARG B 2 498 ? 119.104 105.766 157.381 1.00 64.22 104 ARG P O 1
ATOM 1022 N N . ASP B 2 499 ? 117.089 105.672 158.380 1.00 72.04 105 ASP P N 1
ATOM 1023 C CA . ASP B 2 499 ? 117.441 104.467 159.123 1.00 71.96 105 ASP P CA 1
ATOM 1024 C C . ASP B 2 499 ? 117.739 103.309 158.180 1.00 70.04 105 ASP P C 1
ATOM 1025 O O . ASP B 2 499 ? 118.664 102.523 158.421 1.00 69.36 105 ASP P O 1
ATOM 1030 N N . CYS B 2 500 ? 116.965 103.185 157.100 1.00 75.85 106 CYS P N 1
ATOM 1031 C CA . CYS B 2 500 ? 117.161 102.075 156.174 1.00 77.05 106 CYS P CA 1
ATOM 1032 C C . CYS B 2 500 ? 118.430 102.251 155.347 1.00 78.69 106 CYS P C 1
ATOM 1033 O O . CYS B 2 500 ? 119.127 101.272 155.056 1.00 78.19 106 CYS P O 1
ATOM 1036 N N . LEU B 2 501 ? 118.747 103.487 154.957 1.00 70.66 107 LEU P N 1
ATOM 1037 C CA . LEU B 2 501 ? 119.858 103.744 154.050 1.00 62.93 107 LEU P CA 1
ATOM 1038 C C . LEU B 2 501 ? 121.188 103.955 154.761 1.00 59.26 107 LEU P C 1
ATOM 1039 O O . LEU B 2 501 ? 122.236 103.898 154.109 1.00 62.82 107 LEU P O 1
ATOM 1044 N N . LEU B 2 502 ? 121.174 104.195 156.070 1.00 62.49 108 LEU P N 1
ATOM 1045 C CA . LEU B 2 502 ? 122.413 104.505 156.776 1.00 62.12 108 LEU P CA 1
ATOM 1046 C C . LEU B 2 502 ? 123.469 103.411 156.675 1.00 63.43 108 LEU P C 1
ATOM 1047 O O . LEU B 2 502 ? 124.644 103.748 156.444 1.00 64.06 108 LEU P O 1
ATOM 1052 N N . PRO B 2 503 ? 123.149 102.122 156.835 1.00 67.62 109 PRO P N 1
ATOM 1053 C CA . PRO B 2 503 ? 124.224 101.124 156.992 1.00 71.64 109 PRO P CA 1
ATOM 1054 C C . PRO B 2 503 ? 125.235 101.100 155.856 1.00 72.16 109 PRO P C 1
ATOM 1055 O O . PRO B 2 503 ? 126.435 100.941 156.114 1.00 67.21 109 PRO P O 1
ATOM 1059 N N . TYR B 2 504 ? 124.796 101.255 154.608 1.00 68.36 110 TYR P N 1
ATOM 1060 C CA . TYR B 2 504 ? 125.686 101.089 153.466 1.00 63.60 110 TYR P CA 1
ATOM 1061 C C . TYR B 2 504 ? 126.353 102.383 153.017 1.00 60.02 110 TYR P C 1
ATOM 1062 O O . TYR B 2 504 ? 127.294 102.326 152.218 1.00 52.99 110 TYR P O 1
ATOM 1071 N N . VAL B 2 505 ? 125.906 103.540 153.510 1.00 67.55 111 VAL P N 1
ATOM 1072 C CA . VAL B 2 505 ? 126.495 104.804 153.074 1.00 65.18 111 VAL P CA 1
ATOM 1073 C C . VAL B 2 505 ? 127.962 104.873 153.479 1.00 71.94 111 VAL P C 1
ATOM 1074 O O . VAL B 2 505 ? 128.838 105.189 152.664 1.00 65.90 111 VAL P O 1
ATOM 1078 N N . GLN B 2 506 ? 128.252 104.575 154.748 1.00 76.05 112 GLN P N 1
ATOM 1079 C CA . GLN B 2 506 ? 129.632 104.624 155.219 1.00 71.12 112 GLN P CA 1
ATOM 1080 C C . GLN B 2 506 ? 130.489 103.579 154.518 1.00 74.01 112 GLN P C 1
ATOM 1081 O O . GLN B 2 506 ? 131.653 103.836 154.193 1.00 76.15 112 GLN P O 1
ATOM 1087 N N . ARG B 2 507 ? 129.934 102.388 154.286 1.00 73.99 113 ARG P N 1
ATOM 1088 C CA . ARG B 2 507 ? 130.683 101.346 153.593 1.00 71.70 113 ARG P CA 1
ATOM 1089 C C . ARG B 2 507 ? 131.053 101.788 152.182 1.00 70.94 113 ARG P C 1
ATOM 1090 O O . ARG B 2 507 ? 132.199 101.623 151.747 1.00 65.93 113 ARG P O 1
ATOM 1098 N N . TYR B 2 508 ? 130.093 102.365 151.454 1.00 74.59 114 TYR P N 1
ATOM 1099 C CA . TYR B 2 508 ? 130.383 102.856 150.112 1.00 73.33 114 TYR P CA 1
ATOM 1100 C C . TYR B 2 508 ? 131.413 103.976 150.147 1.00 70.24 114 TYR P C 1
ATOM 1101 O O . TYR B 2 508 ? 132.322 104.021 149.309 1.00 74.67 114 TYR P O 1
ATOM 1110 N N . CYS B 2 509 ? 131.287 104.895 151.107 1.00 58.99 115 CYS P N 1
ATOM 1111 C CA . CYS B 2 509 ? 132.250 105.987 151.205 1.00 66.00 115 CYS P CA 1
ATOM 1112 C C . CYS B 2 509 ? 133.655 105.455 151.454 1.00 65.87 115 CYS P C 1
ATOM 1113 O O . CYS B 2 509 ? 134.624 105.930 150.850 1.00 60.58 115 CYS P O 1
ATOM 1116 N N . GLN B 2 510 ? 133.786 104.468 152.343 1.00 70.62 116 GLN P N 1
ATOM 1117 C CA . GLN B 2 510 ? 135.093 103.871 152.597 1.00 72.32 116 GLN P CA 1
ATOM 1118 C C . GLN B 2 510 ? 135.626 103.167 151.357 1.00 74.11 116 GLN P C 1
ATOM 1119 O O . GLN B 2 510 ? 136.822 103.248 151.054 1.00 76.79 116 GLN P O 1
ATOM 1125 N N . ILE B 2 511 ? 134.755 102.468 150.626 1.00 73.78 117 ILE P N 1
ATOM 1126 C CA . ILE B 2 511 ? 135.191 101.785 149.409 1.00 71.31 117 ILE P CA 1
ATOM 1127 C C . ILE B 2 511 ? 135.733 102.793 148.404 1.00 68.04 117 ILE P C 1
ATOM 1128 O O . ILE B 2 511 ? 136.793 102.588 147.800 1.00 60.59 117 ILE P O 1
ATOM 1133 N N . VAL B 2 512 ? 135.013 103.905 148.211 1.00 73.37 118 VAL P N 1
ATOM 1134 C CA . VAL B 2 512 ? 135.453 104.943 147.284 1.00 71.78 118 VAL P CA 1
ATOM 1135 C C . VAL B 2 512 ? 136.260 106.036 147.972 1.00 71.74 118 VAL P C 1
ATOM 1136 O O . VAL B 2 512 ? 136.653 107.008 147.314 1.00 70.62 118 VAL P O 1
ATOM 1140 N N . GLY B 2 513 ? 136.520 105.909 149.269 1.00 71.18 119 GLY P N 1
ATOM 1141 C CA . GLY B 2 513 ? 137.280 106.927 149.976 1.00 65.57 119 GLY P CA 1
ATOM 1142 C C . GLY B 2 513 ? 136.615 108.285 149.964 1.00 62.76 119 GLY P C 1
ATOM 1143 O O . GLY B 2 513 ? 137.296 109.308 149.820 1.00 65.21 119 GLY P O 1
ATOM 1144 N N . PHE B 2 514 ? 135.293 108.319 150.113 1.00 62.04 120 PHE P N 1
ATOM 1145 C CA . PHE B 2 514 ? 134.541 109.569 150.083 1.00 63.94 120 PHE P CA 1
ATOM 1146 C C . PHE B 2 514 ? 134.575 110.204 151.467 1.00 58.63 120 PHE P C 1
ATOM 1147 O O . PHE B 2 514 ? 133.998 109.669 152.420 1.00 54.13 120 PHE P O 1
ATOM 1155 N N . ILE B 2 515 ? 135.251 111.342 151.581 1.00 55.28 121 ILE P N 1
ATOM 1156 C CA . ILE B 2 515 ? 135.289 112.088 152.833 1.00 55.51 121 ILE P CA 1
ATOM 1157 C C . ILE B 2 515 ? 134.017 112.917 152.942 1.00 59.99 121 ILE P C 1
ATOM 1158 O O . ILE B 2 515 ? 133.655 113.648 152.012 1.00 60.91 121 ILE P O 1
ATOM 1163 N N . HIS B 2 516 ? 133.335 112.803 154.074 1.00 56.29 122 HIS P N 1
ATOM 1164 C CA . HIS B 2 516 ? 132.079 113.512 154.267 1.00 48.31 122 HIS P CA 1
ATOM 1165 C C . HIS B 2 516 ? 132.317 115.017 154.184 1.00 54.08 122 HIS P C 1
ATOM 1166 O O . HIS B 2 516 ? 133.157 115.544 154.930 1.00 55.56 122 HIS P O 1
ATOM 1173 N N . PRO B 2 517 ? 131.615 115.744 153.305 1.00 43.80 123 PRO P N 1
ATOM 1174 C CA . PRO B 2 517 ? 131.851 117.191 153.199 1.00 49.07 123 PRO P CA 1
ATOM 1175 C C . PRO B 2 517 ? 131.198 117.982 154.320 1.00 50.48 123 PRO P C 1
ATOM 1176 O O . PRO B 2 517 ? 131.733 119.006 154.757 1.00 48.37 123 PRO P O 1
ATOM 1180 N N . ASN B 2 518 ? 130.043 117.517 154.796 1.00 49.08 124 ASN P N 1
ATOM 1181 C CA . ASN B 2 518 ? 129.306 118.199 155.860 1.00 47.54 124 ASN P CA 1
ATOM 1182 C C . ASN B 2 518 ? 129.022 119.651 155.483 1.00 51.42 124 ASN P C 1
ATOM 1183 O O . ASN B 2 518 ? 129.175 120.566 156.296 1.00 51.86 124 ASN P O 1
ATOM 1188 N N . LEU B 2 519 ? 128.605 119.864 154.237 1.00 39.86 125 LEU P N 1
ATOM 1189 C CA . LEU B 2 519 ? 128.324 121.211 153.763 1.00 34.60 125 LEU P CA 1
ATOM 1190 C C . LEU B 2 519 ? 127.177 121.832 154.550 1.00 29.78 125 LEU P C 1
ATOM 1191 O O . LEU B 2 519 ? 126.169 121.180 154.835 1.00 33.43 125 LEU P O 1
ATOM 1196 N N . ARG B 2 520 ? 127.340 123.103 154.902 1.00 41.61 126 ARG P N 1
ATOM 1197 C CA . ARG B 2 520 ? 126.312 123.856 155.602 1.00 41.02 126 ARG P CA 1
ATOM 1198 C C . ARG B 2 520 ? 125.420 124.581 154.601 1.00 38.47 126 ARG P C 1
ATOM 1199 O O . ARG B 2 520 ? 125.853 124.949 153.507 1.00 46.32 126 ARG P O 1
ATOM 1207 N N . GLY B 2 521 ? 124.163 124.780 154.988 1.00 35.65 127 GLY P N 1
ATOM 1208 C CA . GLY B 2 521 ? 123.214 125.461 154.128 1.00 37.07 127 GLY P CA 1
ATOM 1209 C C . GLY B 2 521 ? 123.015 124.754 152.804 1.00 37.11 127 GLY P C 1
ATOM 1210 O O . GLY B 2 521 ? 123.015 125.389 151.745 1.00 43.15 127 GLY P O 1
ATOM 1211 N N . GLU B 2 522 ? 122.845 123.436 152.853 1.00 42.73 128 GLU P N 1
ATOM 1212 C CA . GLU B 2 522 ? 122.707 122.615 151.657 1.00 47.90 128 GLU P CA 1
ATOM 1213 C C . GLU B 2 522 ? 121.259 122.426 151.223 1.00 44.55 128 GLU P C 1
ATOM 1214 O O . GLU B 2 522 ? 121.014 121.732 150.231 1.00 55.18 128 GLU P O 1
ATOM 1220 N N . GLN B 2 523 ? 120.301 123.024 151.933 1.00 42.18 129 GLN P N 1
ATOM 1221 C CA . GLN B 2 523 ? 118.888 122.781 151.658 1.00 44.80 129 GLN P CA 1
ATOM 1222 C C . GLN B 2 523 ? 118.573 122.935 150.173 1.00 40.40 129 GLN P C 1
ATOM 1223 O O . GLN B 2 523 ? 118.090 122.000 149.522 1.00 48.48 129 GLN P O 1
ATOM 1229 N N . GLN B 2 524 ? 118.848 124.118 149.619 1.00 32.83 130 GLN P N 1
ATOM 1230 C CA . GLN B 2 524 ? 118.476 124.395 148.235 1.00 35.79 130 GLN P CA 1
ATOM 1231 C C . GLN B 2 524 ? 119.171 123.438 147.276 1.00 46.62 130 GLN P C 1
ATOM 1232 O O . GLN B 2 524 ? 118.541 122.878 146.370 1.00 54.52 130 GLN P O 1
ATOM 1238 N N . SER B 2 525 ? 120.479 123.242 147.456 1.00 49.46 131 SER P N 1
ATOM 1239 C CA . SER B 2 525 ? 121.229 122.390 146.542 1.00 41.99 131 SER P CA 1
ATOM 1240 C C . SER B 2 525 ? 120.764 120.943 146.623 1.00 40.75 131 SER P C 1
ATOM 1241 O O . SER B 2 525 ? 120.624 120.274 145.593 1.00 50.62 131 SER P O 1
ATOM 1244 N N . ILE B 2 526 ? 120.530 120.437 147.835 1.00 43.19 132 ILE P N 1
ATOM 1245 C CA . ILE B 2 526 ? 120.075 119.057 147.976 1.00 50.01 132 ILE P CA 1
ATOM 1246 C C . ILE B 2 526 ? 118.701 118.886 147.343 1.00 53.97 132 ILE P C 1
ATOM 1247 O O . ILE B 2 526 ? 118.431 117.880 146.676 1.00 57.18 132 ILE P O 1
ATOM 1252 N N . ASN B 2 527 ? 117.810 119.860 147.541 1.00 40.93 133 ASN P N 1
ATOM 1253 C CA . ASN B 2 527 ? 116.495 119.786 146.912 1.00 39.19 133 ASN P CA 1
ATOM 1254 C C . ASN B 2 527 ? 116.619 119.756 145.394 1.00 47.06 133 ASN P C 1
ATOM 1255 O O . ASN B 2 527 ? 115.985 118.932 144.719 1.00 51.54 133 ASN P O 1
ATOM 1260 N N . TYR B 2 528 ? 117.446 120.645 144.838 1.00 43.14 134 TYR P N 1
ATOM 1261 C CA . TYR B 2 528 ? 117.626 120.682 143.390 1.00 41.12 134 TYR P CA 1
ATOM 1262 C C . TYR B 2 528 ? 118.181 119.362 142.872 1.00 44.56 134 TYR P C 1
ATOM 1263 O O . TYR B 2 528 ? 117.709 118.838 141.856 1.00 50.90 134 TYR P O 1
ATOM 1272 N N . LEU B 2 529 ? 119.187 118.812 143.554 1.00 41.55 135 LEU P N 1
ATOM 1273 C CA . LEU B 2 529 ? 119.799 117.571 143.093 1.00 40.24 135 LEU P CA 1
ATOM 1274 C C . LEU B 2 529 ? 118.822 116.405 143.177 1.00 45.31 135 LEU P C 1
ATOM 1275 O O . LEU B 2 529 ? 118.765 115.573 142.265 1.00 53.66 135 LEU P O 1
ATOM 1280 N N . THR B 2 530 ? 118.050 116.321 144.263 1.00 41.06 136 THR P N 1
ATOM 1281 C CA . THR B 2 530 ? 117.059 115.256 144.373 1.00 52.02 136 THR P CA 1
ATOM 1282 C C . THR B 2 530 ? 116.024 115.360 143.262 1.00 55.27 136 THR P C 1
ATOM 1283 O O . THR B 2 530 ? 115.666 114.352 142.634 1.00 55.64 136 THR P O 1
ATOM 1287 N N . VAL B 2 531 ? 115.539 116.575 142.997 1.00 52.67 137 VAL P N 1
ATOM 1288 C CA . VAL B 2 531 ? 114.550 116.758 141.940 1.00 44.53 137 VAL P CA 1
ATOM 1289 C C . VAL B 2 531 ? 115.138 116.363 140.592 1.00 47.63 137 VAL P C 1
ATOM 1290 O O . VAL B 2 531 ? 114.485 115.690 139.787 1.00 51.63 137 VAL P O 1
ATOM 1294 N N . SER B 2 532 ? 116.384 116.767 140.326 1.00 49.72 138 SER P N 1
ATOM 1295 C CA . SER B 2 532 ? 117.011 116.441 139.049 1.00 50.55 138 SER P CA 1
ATOM 1296 C C . SER B 2 532 ? 117.206 114.938 138.890 1.00 50.36 138 SER P C 1
ATOM 1297 O O . SER B 2 532 ? 117.000 114.390 137.800 1.00 55.51 138 SER P O 1
ATOM 1300 N N . MET B 2 533 ? 117.620 114.254 139.958 1.00 39.60 139 MET P N 1
ATOM 1301 C CA . MET B 2 533 ? 117.825 112.811 139.871 1.00 45.60 139 MET P CA 1
ATOM 1302 C C . MET B 2 533 ? 116.509 112.079 139.638 1.00 53.62 139 MET P C 1
ATOM 1303 O O . MET B 2 533 ? 116.441 111.153 138.817 1.00 61.16 139 MET P O 1
ATOM 1308 N N . MET B 2 534 ? 115.449 112.479 140.345 1.00 62.20 140 MET P N 1
ATOM 1309 C CA . MET B 2 534 ? 114.144 111.875 140.095 1.00 64.52 140 MET P CA 1
ATOM 1310 C C . MET B 2 534 ? 113.677 112.162 138.673 1.00 58.98 140 MET P C 1
ATOM 1311 O O . MET B 2 534 ? 113.064 111.304 138.024 1.00 61.12 140 MET P O 1
ATOM 1316 N N . THR B 2 535 ? 113.962 113.365 138.172 1.00 50.08 141 THR P N 1
ATOM 1317 C CA . THR B 2 535 ? 113.623 113.698 136.794 1.00 51.45 141 THR P CA 1
ATOM 1318 C C . THR B 2 535 ? 114.339 112.774 135.820 1.00 59.41 141 THR P C 1
ATOM 1319 O O . THR B 2 535 ? 113.738 112.278 134.862 1.00 61.28 141 THR P O 1
ATOM 1323 N N . ASN B 2 536 ? 115.633 112.542 136.044 1.00 58.12 142 ASN P N 1
ATOM 1324 C CA . ASN B 2 536 ? 116.382 111.649 135.166 1.00 51.87 142 ASN P CA 1
ATOM 1325 C C . ASN B 2 536 ? 115.805 110.241 135.202 1.00 50.54 142 ASN P C 1
ATOM 1326 O O . ASN B 2 536 ? 115.648 109.596 134.157 1.00 54.08 142 ASN P O 1
ATOM 1331 N N . LEU B 2 537 ? 115.477 109.749 136.399 1.00 57.84 143 LEU P N 1
ATOM 1332 C CA . LEU B 2 537 ? 114.878 108.422 136.513 1.00 57.81 143 LEU P CA 1
ATOM 1333 C C . LEU B 2 537 ? 113.581 108.339 135.714 1.00 61.43 143 LEU P C 1
ATOM 1334 O O . LEU B 2 537 ? 113.384 107.412 134.915 1.00 66.90 143 LEU P O 1
ATOM 1339 N N . LYS B 2 538 ? 112.684 109.306 135.920 1.00 57.22 144 LYS P N 1
ATOM 1340 C CA . LYS B 2 538 ? 111.398 109.277 135.230 1.00 58.99 144 LYS P CA 1
ATOM 1341 C C . LYS B 2 538 ? 111.580 109.372 133.722 1.00 62.89 144 LYS P C 1
ATOM 1342 O O . LYS B 2 538 ? 110.898 108.675 132.962 1.00 66.51 144 LYS P O 1
ATOM 1348 N N . VAL B 2 539 ? 112.490 110.236 133.268 1.00 60.36 145 VAL P N 1
ATOM 1349 C CA . VAL B 2 539 ? 112.706 110.407 131.835 1.00 58.88 145 VAL P CA 1
ATOM 1350 C C . VAL B 2 539 ? 113.220 109.114 131.220 1.00 56.39 145 VAL P C 1
ATOM 1351 O O . VAL B 2 539 ? 112.759 108.687 130.156 1.00 56.60 145 VAL P O 1
ATOM 1355 N N . ASN B 2 540 ? 114.191 108.473 131.875 1.00 61.15 146 ASN P N 1
ATOM 1356 C CA . ASN B 2 540 ? 114.713 107.215 131.352 1.00 58.93 146 ASN P CA 1
ATOM 1357 C C . ASN B 2 540 ? 113.612 106.165 131.276 1.00 65.59 146 ASN P C 1
ATOM 1358 O O . ASN B 2 540 ? 113.446 105.491 130.250 1.00 69.26 146 ASN P O 1
ATOM 1363 N N . VAL B 2 541 ? 112.828 106.033 132.350 1.00 74.65 147 VAL P N 1
ATOM 1364 C CA . VAL B 2 541 ? 111.781 105.015 132.381 1.00 74.50 147 VAL P CA 1
ATOM 1365 C C . VAL B 2 541 ? 110.766 105.264 131.271 1.00 72.67 147 VAL P C 1
ATOM 1366 O O . VAL B 2 541 ? 110.357 104.339 130.560 1.00 75.11 147 VAL P O 1
ATOM 1370 N N . GLN B 2 542 ? 110.342 106.519 131.105 1.00 65.28 148 GLN P N 1
ATOM 1371 C CA . GLN B 2 542 ? 109.356 106.833 130.077 1.00 65.85 148 GLN P CA 1
ATOM 1372 C C . GLN B 2 542 ? 109.914 106.580 128.682 1.00 71.53 148 GLN P C 1
ATOM 1373 O O . GLN B 2 542 ? 109.259 105.950 127.843 1.00 67.70 148 GLN P O 1
ATOM 1379 N N . GLU B 2 543 ? 111.127 107.066 128.413 1.00 78.13 149 GLU P N 1
ATOM 1380 C CA . GLU B 2 543 ? 111.651 107.037 127.053 1.00 76.63 149 GLU P CA 1
ATOM 1381 C C . GLU B 2 543 ? 111.997 105.620 126.614 1.00 79.53 149 GLU P C 1
ATOM 1382 O O . GLU B 2 543 ? 111.609 105.190 125.522 1.00 78.92 149 GLU P O 1
ATOM 1388 N N . HIS B 2 544 ? 112.721 104.872 127.450 1.00 83.07 150 HIS P N 1
ATOM 1389 C CA . HIS B 2 544 ? 113.363 103.643 126.997 1.00 82.56 150 HIS P CA 1
ATOM 1390 C C . HIS B 2 544 ? 112.824 102.400 127.698 1.00 83.36 150 HIS P C 1
ATOM 1391 O O . HIS B 2 544 ? 113.537 101.405 127.826 1.00 83.17 150 HIS P O 1
ATOM 1398 N N . PHE B 2 545 ? 111.567 102.425 128.138 1.00 86.68 151 PHE P N 1
ATOM 1399 C CA . PHE B 2 545 ? 110.935 101.208 128.638 1.00 86.75 151 PHE P CA 1
ATOM 1400 C C . PHE B 2 545 ? 110.250 100.443 127.509 1.00 84.05 151 PHE P C 1
ATOM 1401 O O . PHE B 2 545 ? 110.582 99.283 127.243 1.00 84.63 151 PHE P O 1
ATOM 1409 N N . MET B 2 546 ? 109.290 101.082 126.838 1.00 84.74 152 MET P N 1
ATOM 1410 C CA . MET B 2 546 ? 108.608 100.433 125.723 1.00 84.72 152 MET P CA 1
ATOM 1411 C C . MET B 2 546 ? 109.592 100.094 124.611 1.00 83.78 152 MET P C 1
ATOM 1412 O O . MET B 2 546 ? 109.573 98.985 124.062 1.00 85.57 152 MET P O 1
ATOM 1417 N N . GLN B 2 547 ? 110.468 101.041 124.269 1.00 83.13 153 GLN P N 1
ATOM 1418 C CA . GLN B 2 547 ? 111.439 100.802 123.208 1.00 83.89 153 GLN P CA 1
ATOM 1419 C C . GLN B 2 547 ? 112.365 99.649 123.570 1.00 83.85 153 GLN P C 1
ATOM 1420 O O . GLN B 2 547 ? 112.625 98.764 122.747 1.00 86.84 153 GLN P O 1
ATOM 1426 N N . MET B 2 548 ? 112.867 99.636 124.806 1.00 80.25 154 MET P N 1
ATOM 1427 C CA . MET B 2 548 ? 113.775 98.570 125.219 1.00 78.10 154 MET P CA 1
ATOM 1428 C C . MET B 2 548 ? 113.055 97.229 125.288 1.00 80.18 154 MET P C 1
ATOM 1429 O O . MET B 2 548 ? 113.631 96.192 124.940 1.00 80.23 154 MET P O 1
ATOM 1434 N N . LEU B 2 549 ? 111.799 97.225 125.741 1.00 89.76 155 LEU P N 1
ATOM 1435 C CA . LEU B 2 549 ? 111.040 95.979 125.786 1.00 89.11 155 LEU P CA 1
ATOM 1436 C C . LEU B 2 549 ? 110.820 95.418 124.385 1.00 88.92 155 LEU P C 1
ATOM 1437 O O . LEU B 2 549 ? 110.984 94.212 124.156 1.00 85.45 155 LEU P O 1
ATOM 1442 N N . LEU B 2 550 ? 110.448 96.277 123.433 1.00 82.24 156 LEU P N 1
ATOM 1443 C CA . LEU B 2 550 ? 110.273 95.819 122.059 1.00 76.64 156 LEU P CA 1
ATOM 1444 C C . LEU B 2 550 ? 111.597 95.355 121.464 1.00 78.68 156 LEU P C 1
ATOM 1445 O O . LEU B 2 550 ? 111.634 94.382 120.702 1.00 84.84 156 LEU P O 1
ATOM 1450 N N . ARG B 2 551 ? 112.693 96.040 121.798 1.00 80.48 157 ARG P N 1
ATOM 1451 C CA . ARG B 2 551 ? 114.008 95.601 121.346 1.00 82.40 157 ARG P CA 1
ATOM 1452 C C . ARG B 2 551 ? 114.330 94.211 121.880 1.00 82.45 157 ARG P C 1
ATOM 1453 O O . ARG B 2 551 ? 114.844 93.360 121.148 1.00 81.93 157 ARG P O 1
ATOM 1461 N N . TYR B 2 552 ? 114.030 93.964 123.157 1.00 87.23 158 TYR P N 1
ATOM 1462 C CA . TYR B 2 552 ? 114.254 92.641 123.731 1.00 86.14 158 TYR P CA 1
ATOM 1463 C C . TYR B 2 552 ? 113.400 91.589 123.038 1.00 88.84 158 TYR P C 1
ATOM 1464 O O . TYR B 2 552 ? 113.871 90.480 122.758 1.00 89.52 158 TYR P O 1
ATOM 1473 N N . ILE B 2 553 ? 112.135 91.913 122.768 1.00 88.23 159 ILE P N 1
ATOM 1474 C CA . ILE B 2 553 ? 111.254 90.961 122.097 1.00 83.86 159 ILE P CA 1
ATOM 1475 C C . ILE B 2 553 ? 111.804 90.618 120.718 1.00 85.56 159 ILE P C 1
ATOM 1476 O O . ILE B 2 553 ? 111.857 89.447 120.322 1.00 86.93 159 ILE P O 1
ATOM 1481 N N . ASN B 2 554 ? 112.231 91.637 119.969 1.00 82.08 160 ASN P N 1
ATOM 1482 C CA . ASN B 2 554 ? 112.779 91.396 118.638 1.00 76.91 160 ASN P CA 1
ATOM 1483 C C . ASN B 2 554 ? 114.065 90.581 118.710 1.00 77.72 160 ASN P C 1
ATOM 1484 O O . ASN B 2 554 ? 114.282 89.678 117.894 1.00 83.49 160 ASN P O 1
ATOM 1489 N N . LEU B 2 555 ? 114.931 90.885 119.679 1.00 78.25 161 LEU P N 1
ATOM 1490 C CA . LEU B 2 555 ? 116.169 90.128 119.830 1.00 82.08 161 LEU P CA 1
ATOM 1491 C C . LEU B 2 555 ? 115.882 88.663 120.131 1.00 85.19 161 LEU P C 1
ATOM 1492 O O . LEU B 2 555 ? 116.512 87.768 119.555 1.00 84.19 161 LEU P O 1
ATOM 1497 N N . ARG B 2 556 ? 114.935 88.397 121.033 1.00 89.53 162 ARG P N 1
ATOM 1498 C CA . ARG B 2 556 ? 114.572 87.015 121.329 1.00 87.47 162 ARG P CA 1
ATOM 1499 C C . ARG B 2 556 ? 113.996 86.325 120.099 1.00 85.54 162 ARG P C 1
ATOM 1500 O O . ARG B 2 556 ? 114.330 85.170 119.812 1.00 86.33 162 ARG P O 1
ATOM 1508 N N . PHE B 2 557 ? 113.130 87.018 119.359 1.00 86.19 163 PHE P N 1
ATOM 1509 C CA . PHE B 2 557 ? 112.587 86.462 118.126 1.00 86.23 163 PHE P CA 1
ATOM 1510 C C . PHE B 2 557 ? 113.621 86.379 117.013 1.00 88.94 163 PHE P C 1
ATOM 1511 O O . PHE B 2 557 ? 113.369 85.707 116.008 1.00 89.46 163 PHE P O 1
ATOM 1519 N N . ASP B 2 558 ? 114.771 87.037 117.165 1.00 87.98 164 ASP P N 1
ATOM 1520 C CA . ASP B 2 558 ? 115.815 87.031 116.143 1.00 83.86 164 ASP P CA 1
ATOM 1521 C C . ASP B 2 558 ? 115.264 87.532 114.809 1.00 82.71 164 ASP P C 1
ATOM 1522 O O . ASP B 2 558 ? 115.378 86.874 113.773 1.00 87.51 164 ASP P O 1
ATOM 1527 N N . VAL B 2 559 ? 114.656 88.719 114.844 1.00 73.90 165 VAL P N 1
ATOM 1528 C CA . VAL B 2 559 ? 114.075 89.291 113.633 1.00 76.69 165 VAL P CA 1
ATOM 1529 C C . VAL B 2 559 ? 115.154 89.508 112.580 1.00 82.59 165 VAL P C 1
ATOM 1530 O O . VAL B 2 559 ? 114.919 89.318 111.381 1.00 83.66 165 VAL P O 1
ATOM 1534 N N . LYS B 2 560 ? 116.351 89.912 113.009 1.00 88.72 166 LYS P N 1
ATOM 1535 C CA . LYS B 2 560 ? 117.451 90.098 112.068 1.00 87.55 166 LYS P CA 1
ATOM 1536 C C . LYS B 2 560 ? 117.790 88.792 111.360 1.00 88.92 166 LYS P C 1
ATOM 1537 O O . LYS B 2 560 ? 117.977 88.762 110.137 1.00 88.80 166 LYS P O 1
ATOM 1543 N N . GLY B 2 561 ? 117.872 87.696 112.117 1.00 88.94 167 GLY P N 1
ATOM 1544 C CA . GLY B 2 561 ? 118.194 86.416 111.509 1.00 87.35 167 GLY P CA 1
ATOM 1545 C C . GLY B 2 561 ? 117.141 85.962 110.517 1.00 87.04 167 GLY P C 1
ATOM 1546 O O . GLY B 2 561 ? 117.465 85.488 109.426 1.00 87.71 167 GLY P O 1
ATOM 1547 N N . GLN B 2 562 ? 115.864 86.100 110.882 1.00 86.90 168 GLN P N 1
ATOM 1548 C CA . GLN B 2 562 ? 114.794 85.721 109.966 1.00 87.47 168 GLN P CA 1
ATOM 1549 C C . GLN B 2 562 ? 114.817 86.581 108.710 1.00 88.79 168 GLN P C 1
ATOM 1550 O O . GLN B 2 562 ? 114.649 86.072 107.596 1.00 90.62 168 GLN P O 1
ATOM 1556 N N . LYS B 2 563 ? 115.028 87.890 108.869 1.00 89.53 169 LYS P N 1
ATOM 1557 C CA . LYS B 2 563 ? 115.087 88.775 107.710 1.00 91.56 169 LYS P CA 1
ATOM 1558 C C . LYS B 2 563 ? 116.237 88.398 106.785 1.00 91.69 169 LYS P C 1
ATOM 1559 O O . LYS B 2 563 ? 116.076 88.378 105.559 1.00 90.81 169 LYS P O 1
ATOM 1565 N N . GLN B 2 564 ? 117.406 88.094 107.353 1.00 91.41 170 GLN P N 1
ATOM 1566 C CA . GLN B 2 564 ? 118.566 87.790 106.521 1.00 90.09 170 GLN P CA 1
ATOM 1567 C C . GLN B 2 564 ? 118.464 86.409 105.885 1.00 90.51 170 GLN P C 1
ATOM 1568 O O . GLN B 2 564 ? 118.991 86.197 104.787 1.00 88.92 170 GLN P O 1
ATOM 1574 N N . ARG B 2 565 ? 117.800 85.462 106.548 1.00 93.03 171 ARG P N 1
ATOM 1575 C CA . ARG B 2 565 ? 117.696 84.094 106.054 1.00 92.05 171 ARG P CA 1
ATOM 1576 C C . ARG B 2 565 ? 116.400 83.839 105.294 1.00 91.78 171 ARG P C 1
ATOM 1577 O O . ARG B 2 565 ? 116.423 83.245 104.211 1.00 92.22 171 ARG P O 1
ATOM 1585 N N . LEU B 2 566 ? 115.264 84.270 105.841 1.00 88.23 172 LEU P N 1
ATOM 1586 C CA . LEU B 2 566 ? 113.988 84.006 105.198 1.00 89.17 172 LEU P CA 1
ATOM 1587 C C . LEU B 2 566 ? 113.778 84.944 104.009 1.00 89.69 172 LEU P C 1
ATOM 1588 O O . LEU B 2 566 ? 114.263 86.079 104.012 1.00 89.66 172 LEU P O 1
ATOM 1593 N N . PRO B 2 567 ? 113.061 84.495 102.982 1.00 93.23 173 PRO P N 1
ATOM 1594 C CA . PRO B 2 567 ? 112.837 85.342 101.803 1.00 91.53 173 PRO P CA 1
ATOM 1595 C C . PRO B 2 567 ? 112.056 86.593 102.167 1.00 92.68 173 PRO P C 1
ATOM 1596 O O . PRO B 2 567 ? 111.159 86.545 103.021 1.00 92.56 173 PRO P O 1
ATOM 1600 N N . PRO B 2 568 ? 112.361 87.730 101.545 1.00 94.12 174 PRO P N 1
ATOM 1601 C CA . PRO B 2 568 ? 111.613 88.957 101.827 1.00 93.29 174 PRO P CA 1
ATOM 1602 C C . PRO B 2 568 ? 110.419 89.141 100.900 1.00 90.72 174 PRO P C 1
ATOM 1603 O O . PRO B 2 568 ? 110.332 88.557 99.818 1.00 89.64 174 PRO P O 1
ATOM 1607 N N . LYS B 2 569 ? 109.491 89.981 101.355 1.0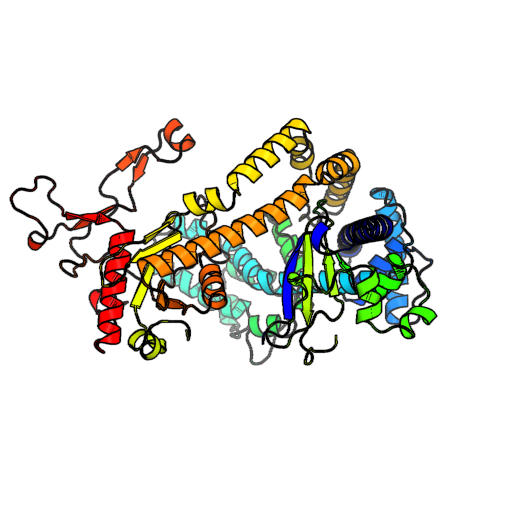0 94.13 175 LYS P N 1
ATOM 1608 C CA . LYS B 2 569 ? 108.311 90.357 100.577 1.00 96.10 175 LYS P CA 1
ATOM 1609 C C . LYS B 2 569 ? 107.587 89.120 100.047 1.00 96.41 175 LYS P C 1
ATOM 1610 O O . LYS B 2 569 ? 107.292 88.999 98.856 1.00 96.34 175 LYS P O 1
ATOM 1616 N N . SER B 2 570 ? 107.304 88.188 100.954 1.00 100.84 176 SER P N 1
ATOM 1617 C CA . SER B 2 570 ? 106.596 86.962 100.624 1.00 100.09 176 SER P CA 1
ATOM 1618 C C . SER B 2 570 ? 105.461 86.749 101.614 1.00 99.90 176 SER P C 1
ATOM 1619 O O . SER B 2 570 ? 105.549 87.142 102.781 1.00 101.12 176 SER P O 1
ATOM 1622 N N . ASP B 2 571 ? 104.387 86.117 101.135 1.00 97.90 177 ASP P N 1
ATOM 1623 C CA . ASP B 2 571 ? 103.228 85.880 101.989 1.00 98.36 177 ASP P CA 1
ATOM 1624 C C . ASP B 2 571 ? 103.596 85.018 103.190 1.00 98.45 177 ASP P C 1
ATOM 1625 O O . ASP B 2 571 ? 103.062 85.211 104.289 1.00 99.20 177 ASP P O 1
ATOM 1630 N N . ALA B 2 572 ? 104.514 84.068 103.003 1.00 93.17 178 ALA P N 1
ATOM 1631 C CA . ALA B 2 572 ? 104.895 83.185 104.101 1.00 90.71 178 ALA P CA 1
ATOM 1632 C C . ALA B 2 572 ? 105.462 83.976 105.272 1.00 91.87 178 ALA P C 1
ATOM 1633 O O . ALA B 2 572 ? 105.139 83.698 106.433 1.00 92.91 178 ALA P O 1
ATOM 1635 N N . ARG B 2 573 ? 106.310 84.965 104.991 1.00 94.00 179 ARG P N 1
ATOM 1636 C CA . ARG B 2 573 ? 106.907 85.778 106.041 1.00 93.36 179 ARG P CA 1
ATOM 1637 C C . ARG B 2 573 ? 106.055 86.984 106.410 1.00 94.04 179 ARG P C 1
ATOM 1638 O O . ARG B 2 573 ? 106.165 87.482 107.537 1.00 96.42 179 ARG P O 1
ATOM 1646 N N . LYS B 2 574 ? 105.205 87.461 105.499 1.00 93.61 180 LYS P N 1
ATOM 1647 C CA . LYS B 2 574 ? 104.189 88.426 105.901 1.00 93.49 180 LYS P CA 1
ATOM 1648 C C . LYS B 2 574 ? 103.262 87.830 106.950 1.00 95.35 180 LYS P C 1
ATOM 1649 O O . LYS B 2 574 ? 102.776 88.547 107.831 1.00 95.36 180 LYS P O 1
ATOM 1655 N N . ALA B 2 575 ? 103.016 86.519 106.880 1.00 97.62 181 ALA P N 1
ATOM 1656 C CA . ALA B 2 575 ? 102.230 85.861 107.917 1.00 97.16 181 ALA P CA 1
ATOM 1657 C C . ALA B 2 575 ? 102.921 85.955 109.272 1.00 96.01 181 ALA P C 1
ATOM 1658 O O . ALA B 2 575 ? 102.276 86.246 110.285 1.00 96.81 181 ALA P O 1
ATOM 1660 N N . PHE B 2 576 ? 104.234 85.716 109.311 1.00 89.72 182 PHE P N 1
ATOM 1661 C CA . PHE B 2 576 ? 104.972 85.849 110.564 1.00 91.99 182 PHE P CA 1
ATOM 1662 C C . PHE B 2 576 ? 104.967 87.290 111.058 1.00 91.11 182 PHE P C 1
ATOM 1663 O O . PHE B 2 576 ? 104.852 87.544 112.264 1.00 90.79 182 PHE P O 1
ATOM 1671 N N . PHE B 2 577 ? 105.115 88.248 110.141 1.00 89.73 183 PHE P N 1
ATOM 1672 C CA . PHE B 2 577 ? 105.077 89.653 110.534 1.00 88.22 183 PHE P CA 1
ATOM 1673 C C . PHE B 2 577 ? 103.731 90.011 111.152 1.00 91.01 183 PHE P C 1
ATOM 1674 O O . PHE B 2 577 ? 103.674 90.692 112.182 1.00 93.95 183 PHE P O 1
ATOM 1682 N N . THR B 2 578 ? 102.636 89.555 110.538 1.00 91.44 184 THR P N 1
ATOM 1683 C CA . THR B 2 578 ? 101.313 89.805 111.101 1.00 92.65 184 THR P CA 1
ATOM 1684 C C . THR B 2 578 ? 101.147 89.103 112.444 1.00 91.15 184 THR P C 1
ATOM 1685 O O . THR B 2 578 ? 100.528 89.646 113.366 1.00 90.29 184 THR P O 1
ATOM 1689 N N . ARG B 2 579 ? 101.684 87.888 112.567 1.00 91.09 185 ARG P N 1
ATOM 1690 C CA . ARG B 2 579 ? 101.638 87.174 113.838 1.00 91.66 185 ARG P CA 1
ATOM 1691 C C . ARG B 2 579 ? 102.303 87.988 114.940 1.00 95.54 185 ARG P C 1
ATOM 1692 O O . ARG B 2 579 ? 101.742 88.161 116.028 1.00 95.82 185 ARG P O 1
ATOM 1700 N N . LEU B 2 580 ? 103.507 88.497 114.672 1.00 92.35 186 LEU P N 1
ATOM 1701 C CA . LEU B 2 580 ? 104.214 89.286 115.677 1.00 88.26 186 LEU P CA 1
ATOM 1702 C C . LEU B 2 580 ? 103.485 90.593 115.966 1.00 89.40 186 LEU P C 1
ATOM 1703 O O . LEU B 2 580 ? 103.408 91.028 117.122 1.00 91.09 186 LEU P O 1
ATOM 1708 N N . ARG B 2 581 ? 102.936 91.232 114.929 1.00 87.52 187 ARG P N 1
ATOM 1709 C CA . ARG B 2 581 ? 102.192 92.470 115.133 1.00 85.78 187 ARG P CA 1
ATOM 1710 C C . ARG B 2 581 ? 100.985 92.242 116.033 1.00 89.48 187 ARG P C 1
ATOM 1711 O O . ARG B 2 581 ? 100.683 93.068 116.902 1.00 89.83 187 ARG P O 1
ATOM 1719 N N . TYR B 2 582 ? 100.276 91.129 115.837 1.00 95.84 188 TYR P N 1
ATOM 1720 C CA . TYR B 2 582 ? 99.127 90.828 116.685 1.00 93.63 188 TYR P CA 1
ATOM 1721 C C . TYR B 2 582 ? 99.568 90.457 118.097 1.00 95.21 188 TYR P C 1
ATOM 1722 O O . TYR B 2 582 ? 98.916 90.836 119.076 1.00 96.48 188 TYR P O 1
ATOM 1731 N N . LEU B 2 583 ? 100.672 89.714 118.222 1.00 88.03 189 LEU P N 1
ATOM 1732 C CA . LEU B 2 583 ? 101.176 89.359 119.545 1.00 88.46 189 LEU P CA 1
ATOM 1733 C C . LEU B 2 583 ? 101.628 90.588 120.320 1.00 92.21 189 LEU P C 1
ATOM 1734 O O . LEU B 2 583 ? 101.634 90.574 121.556 1.00 88.39 189 LEU P O 1
ATOM 1739 N N . LYS B 2 584 ? 102.026 91.651 119.617 1.00 98.28 190 LYS P N 1
ATOM 1740 C CA . LYS B 2 584 ? 102.390 92.885 120.307 1.00 97.18 190 LYS P CA 1
ATOM 1741 C C . LYS B 2 584 ? 101.238 93.389 121.167 1.00 95.69 190 LYS P C 1
ATOM 1742 O O . LYS B 2 584 ? 101.449 93.839 122.299 1.00 96.30 190 LYS P O 1
ATOM 1748 N N . SER B 2 585 ? 100.009 93.320 120.649 1.00 97.34 191 SER P N 1
ATOM 1749 C CA . SER B 2 585 ? 98.856 93.759 121.427 1.00 100.09 191 SER P CA 1
ATOM 1750 C C . SER B 2 585 ? 98.684 92.911 122.681 1.00 101.59 191 SER P C 1
ATOM 1751 O O . SER B 2 585 ? 98.381 93.437 123.759 1.00 101.43 191 SER P O 1
ATOM 1754 N N . VAL B 2 586 ? 98.871 91.595 122.561 1.00 92.92 192 VAL P N 1
ATOM 1755 C CA . VAL B 2 586 ? 98.761 90.721 123.726 1.00 90.31 192 VAL P CA 1
ATOM 1756 C C . VAL B 2 586 ? 99.825 91.078 124.755 1.00 92.30 192 VAL P C 1
ATOM 1757 O O . VAL B 2 586 ? 99.554 91.125 125.962 1.00 95.27 192 VAL P O 1
ATOM 1761 N N . PHE B 2 587 ? 101.053 91.331 124.298 1.00 89.21 193 PHE P N 1
ATOM 1762 C CA . PHE B 2 587 ? 102.121 91.705 125.219 1.00 93.05 193 PHE P CA 1
ATOM 1763 C C . PHE B 2 587 ? 101.785 92.998 125.952 1.00 90.01 193 PHE P C 1
ATOM 1764 O O . PHE B 2 587 ? 102.100 93.148 127.139 1.00 84.53 193 PHE P O 1
ATOM 1772 N N . LEU B 2 588 ? 101.149 93.942 125.264 1.00 89.41 194 LEU P N 1
ATOM 1773 C CA . LEU B 2 588 ? 100.732 95.200 125.868 1.00 88.37 194 LEU P CA 1
ATOM 1774 C C . LEU B 2 588 ? 99.369 95.107 126.540 1.00 87.88 194 LEU P C 1
ATOM 1775 O O . LEU B 2 588 ? 98.893 96.109 127.083 1.00 90.70 194 LEU P O 1
ATOM 1780 N N . PHE B 2 589 ? 98.731 93.937 126.512 1.00 82.77 195 PHE P N 1
ATOM 1781 C CA . PHE B 2 589 ? 97.439 93.700 127.148 1.00 84.63 195 PHE P CA 1
ATOM 1782 C C . PHE B 2 589 ? 96.316 94.512 126.517 1.00 85.83 195 PHE P C 1
ATOM 1783 O O . PHE B 2 589 ? 95.258 94.688 127.129 1.00 85.02 195 PHE P O 1
ATOM 1791 N N . ASP B 2 590 ? 96.520 95.018 125.298 1.00 95.50 196 ASP P N 1
ATOM 1792 C CA . ASP B 2 590 ? 95.456 95.751 124.621 1.00 97.71 196 ASP P CA 1
ATOM 1793 C C . ASP B 2 590 ? 94.339 94.814 124.180 1.00 99.90 196 ASP P C 1
ATOM 1794 O O . ASP B 2 590 ? 93.160 95.188 124.206 1.00 98.58 196 ASP P O 1
ATOM 1799 N N . VAL B 2 591 ? 94.688 93.595 123.776 1.00 100.17 197 VAL P N 1
ATOM 1800 C CA . VAL B 2 591 ? 93.728 92.595 123.324 1.00 99.35 197 VAL P CA 1
ATOM 1801 C C . VAL B 2 591 ? 93.845 91.380 124.232 1.00 100.75 197 VAL P C 1
ATOM 1802 O O . VAL B 2 591 ? 94.949 90.869 124.454 1.00 100.42 197 VAL P O 1
ATOM 1806 N N . VAL B 2 592 ? 92.711 90.922 124.754 1.00 102.77 198 VAL P N 1
ATOM 1807 C CA . VAL B 2 592 ? 92.682 89.770 125.651 1.00 103.01 198 VAL P CA 1
ATOM 1808 C C . VAL B 2 592 ? 92.848 88.502 124.821 1.00 102.08 198 VAL P C 1
ATOM 1809 O O . VAL B 2 592 ? 92.033 88.245 123.923 1.00 99.12 198 VAL P O 1
ATOM 1813 N N . PRO B 2 593 ? 93.870 87.685 125.071 1.00 98.57 199 PRO P N 1
ATOM 1814 C CA . PRO B 2 593 ? 94.035 86.457 124.290 1.00 96.28 199 PRO P CA 1
ATOM 1815 C C . PRO B 2 593 ? 93.101 85.352 124.753 1.00 98.32 199 PRO P C 1
ATOM 1816 O O . PRO B 2 593 ? 92.746 85.250 125.930 1.00 98.75 199 PRO P O 1
ATOM 1820 N N . GLU B 2 594 ? 92.705 84.515 123.799 1.00 98.70 200 GLU P N 1
ATOM 1821 C CA . GLU B 2 594 ? 91.869 83.366 124.101 1.00 99.10 200 GLU P CA 1
ATOM 1822 C C . GLU B 2 594 ? 92.721 82.209 124.617 1.00 101.40 200 GLU P C 1
ATOM 1823 O O . GLU B 2 594 ? 93.942 82.174 124.443 1.00 101.57 200 GLU P O 1
ATOM 1829 N N . LEU B 2 595 ? 92.054 81.250 125.263 1.00 103.73 201 LEU P N 1
ATOM 1830 C CA . LEU B 2 595 ? 92.761 80.071 125.753 1.00 102.83 201 LEU P CA 1
ATOM 1831 C C . LEU B 2 595 ? 93.388 79.295 124.601 1.00 100.71 201 LEU P C 1
ATOM 1832 O O . LEU B 2 595 ? 94.542 78.858 124.691 1.00 100.68 201 LEU P O 1
ATOM 1837 N N . GLU B 2 596 ? 92.645 79.121 123.506 1.00 100.18 202 GLU P N 1
ATOM 1838 C CA . GLU B 2 596 ? 93.213 78.477 122.327 1.00 101.32 202 GLU P CA 1
ATOM 1839 C C . GLU B 2 596 ? 94.361 79.300 121.759 1.00 100.76 202 GLU P C 1
ATOM 1840 O O . GLU B 2 596 ? 95.372 78.746 121.311 1.00 99.37 202 GLU P O 1
ATOM 1846 N N . PHE B 2 597 ? 94.223 80.628 121.770 1.00 100.69 203 PHE P N 1
ATOM 1847 C CA . PHE B 2 597 ? 95.298 81.486 121.284 1.00 99.95 203 PHE P CA 1
ATOM 1848 C C . PHE B 2 597 ? 96.570 81.280 122.095 1.00 98.25 203 PHE P C 1
ATOM 1849 O O . PHE B 2 597 ? 97.666 81.180 121.532 1.00 98.36 203 PHE P O 1
ATOM 1857 N N . LEU B 2 598 ? 96.444 81.212 123.423 1.00 96.68 204 LEU P N 1
ATOM 1858 C CA . LEU B 2 598 ? 97.609 80.948 124.261 1.00 97.47 204 LEU P CA 1
ATOM 1859 C C . LEU B 2 598 ? 98.176 79.560 123.991 1.00 98.36 204 LEU P C 1
ATOM 1860 O O . LEU B 2 598 ? 99.399 79.380 123.933 1.00 98.26 204 LEU P O 1
ATOM 1865 N N . ASP B 2 599 ? 97.303 78.564 123.827 1.00 99.75 205 ASP P N 1
ATOM 1866 C CA . ASP B 2 599 ? 97.773 77.206 123.572 1.00 98.94 205 ASP P CA 1
ATOM 1867 C C . ASP B 2 599 ? 98.511 77.117 122.242 1.00 99.48 205 ASP P C 1
ATOM 1868 O O . ASP B 2 599 ? 99.530 76.426 122.134 1.00 98.23 205 ASP P O 1
ATOM 1873 N N . ASP B 2 600 ? 98.011 77.811 121.217 1.00 104.63 206 ASP P N 1
ATOM 1874 C CA . ASP B 2 600 ? 98.621 77.755 119.894 1.00 104.19 206 ASP P CA 1
ATOM 1875 C C . ASP B 2 600 ? 99.986 78.429 119.839 1.00 103.66 206 ASP P C 1
ATOM 1876 O O . ASP B 2 600 ? 100.694 78.267 118.840 1.00 103.74 206 ASP P O 1
ATOM 1881 N N . LEU B 2 601 ? 100.369 79.176 120.872 1.00 99.39 207 LEU P N 1
ATOM 1882 C CA . LEU B 2 601 ? 101.650 79.868 120.854 1.00 98.81 207 LEU P CA 1
ATOM 1883 C C . LEU B 2 601 ? 102.798 78.874 120.732 1.00 96.36 207 LEU P C 1
ATOM 1884 O O . LEU B 2 601 ? 102.810 77.826 121.383 1.00 94.77 207 LEU P O 1
ATOM 1889 N N . THR B 2 602 ? 103.770 79.213 119.888 1.00 86.16 208 THR P N 1
ATOM 1890 C CA . THR B 2 602 ? 104.960 78.397 119.744 1.00 86.13 208 THR P CA 1
ATOM 1891 C C . THR B 2 602 ? 105.836 78.532 120.988 1.00 87.08 208 THR P C 1
ATOM 1892 O O . THR B 2 602 ? 105.669 79.464 121.777 1.00 90.63 208 THR P O 1
ATOM 1896 N N . PRO B 2 603 ? 106.776 77.604 121.191 1.00 83.34 209 PRO P N 1
ATOM 1897 C CA . PRO B 2 603 ? 107.622 77.686 122.394 1.00 85.76 209 PRO P CA 1
ATOM 1898 C C . PRO B 2 603 ? 108.321 79.026 122.544 1.00 89.84 209 PRO P C 1
ATOM 1899 O O . PRO B 2 603 ? 108.414 79.550 123.660 1.00 91.53 209 PRO P O 1
ATOM 1903 N N . LEU B 2 604 ? 108.802 79.605 121.442 1.00 94.60 210 LEU P N 1
ATOM 1904 C CA . LEU B 2 604 ? 109.421 80.925 121.508 1.00 94.65 210 LEU P CA 1
ATOM 1905 C C . LEU B 2 604 ? 108.414 81.976 121.960 1.00 93.66 210 LEU P C 1
ATOM 1906 O O . LEU B 2 604 ? 108.687 82.768 122.870 1.00 94.06 210 LEU P O 1
ATOM 1911 N N . GLU B 2 605 ? 107.237 81.996 121.330 1.00 94.80 211 GLU P N 1
ATOM 1912 C CA . GLU B 2 605 ? 106.220 82.978 121.691 1.00 95.43 211 GLU P CA 1
ATOM 1913 C C . GLU B 2 605 ? 105.751 82.781 123.126 1.00 95.19 211 GLU P C 1
ATOM 1914 O O . GLU B 2 605 ? 105.573 83.755 123.868 1.00 93.86 211 GLU P O 1
ATOM 1920 N N . SER B 2 606 ? 105.538 81.528 123.535 1.00 92.69 212 SER P N 1
ATOM 1921 C CA . SER B 2 606 ? 105.101 81.265 124.902 1.00 91.34 212 SER P CA 1
ATOM 1922 C C . SER B 2 606 ? 106.151 81.711 125.911 1.00 93.46 212 SER P C 1
ATOM 1923 O O . SER B 2 606 ? 105.819 82.319 126.936 1.00 93.83 212 SER P O 1
ATOM 1926 N N . GLU B 2 607 ? 107.425 81.418 125.639 1.00 94.81 213 GLU P N 1
ATOM 1927 C CA . GLU B 2 607 ? 108.486 81.836 126.549 1.00 95.17 213 GLU P CA 1
ATOM 1928 C C . GLU B 2 607 ? 108.571 83.354 126.629 1.00 91.43 213 GLU P C 1
ATOM 1929 O O . GLU B 2 607 ? 108.750 83.916 127.716 1.00 89.53 213 GLU P O 1
ATOM 1935 N N . VAL B 2 608 ? 108.447 84.037 125.489 1.00 90.22 214 VAL P N 1
ATOM 1936 C CA . VAL B 2 608 ? 108.493 85.496 125.496 1.00 89.34 214 VAL P CA 1
ATOM 1937 C C . VAL B 2 608 ? 107.329 86.060 126.300 1.00 92.84 214 VAL P C 1
ATOM 1938 O O . VAL B 2 608 ? 107.499 86.992 127.096 1.00 96.97 214 VAL P O 1
ATOM 1942 N N . LEU B 2 609 ? 106.130 85.506 126.108 1.00 95.22 215 LEU P N 1
ATOM 1943 C CA . LEU B 2 609 ? 104.970 85.985 126.852 1.00 94.98 215 LEU P CA 1
ATOM 1944 C C . LEU B 2 609 ? 105.149 85.764 128.349 1.00 92.59 215 LEU P C 1
ATOM 1945 O O . LEU B 2 609 ? 104.826 86.641 129.157 1.00 91.64 215 LEU P O 1
ATOM 1950 N N . GLU B 2 610 ? 105.662 84.594 128.738 1.00 95.18 216 GLU P N 1
ATOM 1951 C CA . GLU B 2 610 ? 105.885 84.323 130.154 1.00 96.68 216 GLU P CA 1
ATOM 1952 C C . GLU B 2 610 ? 106.917 85.276 130.743 1.00 98.07 216 GLU P C 1
ATOM 1953 O O . GLU B 2 610 ? 106.738 85.789 131.854 1.00 97.46 216 GLU P O 1
ATOM 1959 N N . GLU B 2 611 ? 108.007 85.528 130.013 1.00 94.89 217 GLU P N 1
ATOM 1960 C CA . GLU B 2 611 ? 109.046 86.418 130.522 1.00 90.58 217 GLU P CA 1
ATOM 1961 C C . GLU B 2 611 ? 108.542 87.851 130.635 1.00 87.34 217 GLU P C 1
ATOM 1962 O O . GLU B 2 611 ? 108.903 88.569 131.575 1.00 88.88 217 GLU P O 1
ATOM 1968 N N . ILE B 2 612 ? 107.714 88.291 129.685 1.00 83.85 218 ILE P N 1
ATOM 1969 C CA . ILE B 2 612 ? 107.154 89.637 129.762 1.00 84.41 218 ILE P CA 1
ATOM 1970 C C . ILE B 2 612 ? 106.282 89.776 131.003 1.00 89.72 218 ILE P C 1
ATOM 1971 O O . ILE B 2 612 ? 106.350 90.783 131.719 1.00 91.16 218 ILE P O 1
ATOM 1976 N N . TRP B 2 613 ? 105.448 88.770 131.279 1.00 95.86 219 TRP P N 1
ATOM 1977 C CA . TRP B 2 613 ? 104.599 88.809 132.463 1.00 93.70 219 TRP P CA 1
ATOM 1978 C C . TRP B 2 613 ? 105.402 88.770 133.756 1.00 92.86 219 TRP P C 1
ATOM 1979 O O . TRP B 2 613 ? 104.911 89.240 134.788 1.00 93.04 219 TRP P O 1
ATOM 1990 N N . SER B 2 614 ? 106.620 88.223 133.728 1.00 87.68 220 SER P N 1
ATOM 1991 C CA . SER B 2 614 ? 107.431 88.166 134.939 1.00 87.49 220 SER P CA 1
ATOM 1992 C C . SER B 2 614 ? 107.782 89.554 135.458 1.00 88.22 220 SER P C 1
ATOM 1993 O O . SER B 2 614 ? 108.134 89.693 136.634 1.00 87.78 220 SER P O 1
ATOM 1996 N N . LEU B 2 615 ? 107.695 90.580 134.611 1.00 84.35 221 LEU P N 1
ATOM 1997 C CA . LEU B 2 615 ? 107.998 91.942 135.025 1.00 82.93 221 LEU P CA 1
ATOM 1998 C C . LEU B 2 615 ? 106.884 92.573 135.850 1.00 80.03 221 LEU P C 1
ATOM 1999 O O . LEU B 2 615 ? 107.090 93.655 136.411 1.00 82.54 221 LEU P O 1
ATOM 2004 N N . ASP B 2 616 ? 105.719 91.931 135.942 1.00 75.96 222 ASP P N 1
ATOM 2005 C CA . ASP B 2 616 ? 104.592 92.457 136.711 1.00 79.34 222 ASP P CA 1
ATOM 2006 C C . ASP B 2 616 ? 104.218 93.860 136.234 1.00 78.27 222 ASP P C 1
ATOM 2007 O O . ASP B 2 616 ? 104.021 94.782 137.027 1.00 81.42 222 ASP P O 1
ATOM 2012 N N . LEU B 2 617 ? 104.122 94.013 134.918 1.00 69.31 223 LEU P N 1
ATOM 2013 C CA . LEU B 2 617 ? 103.822 95.316 134.347 1.00 71.81 223 LEU P CA 1
ATOM 2014 C C . LEU B 2 617 ? 102.418 95.761 134.756 1.00 67.64 223 LEU P C 1
ATOM 2015 O O . LEU B 2 617 ? 101.496 94.940 134.803 1.00 72.24 223 LEU P O 1
ATOM 2020 N N . PRO B 2 618 ? 102.220 97.044 135.058 1.00 69.52 224 PRO P N 1
ATOM 2021 C CA . PRO B 2 618 ? 100.869 97.528 135.364 1.00 72.33 224 PRO P CA 1
ATOM 2022 C C . PRO B 2 618 ? 99.924 97.331 134.188 1.00 70.42 224 PRO P C 1
ATOM 2023 O O . PRO B 2 618 ? 100.311 96.927 133.090 1.00 73.10 224 PRO P O 1
ATOM 2027 N N . PHE B 2 619 ? 98.651 97.631 134.438 1.00 78.62 225 PHE P N 1
ATOM 2028 C CA . PHE B 2 619 ? 97.603 97.435 133.449 1.00 79.76 225 PHE P CA 1
ATOM 2029 C C . PHE B 2 619 ? 96.506 98.465 133.677 1.00 81.93 225 PHE P C 1
ATOM 2030 O O . PHE B 2 619 ? 96.279 98.911 134.805 1.00 84.38 225 PHE P O 1
ATOM 2038 N N . LEU B 2 620 ? 95.828 98.836 132.595 1.00 84.56 226 LEU P N 1
ATOM 2039 C CA . LEU B 2 620 ? 94.696 99.745 132.645 1.00 86.85 226 LEU P CA 1
ATOM 2040 C C . LEU B 2 620 ? 93.505 99.116 131.939 1.00 88.10 226 LEU P C 1
ATOM 2041 O O . LEU B 2 620 ? 93.678 98.328 131.005 1.00 86.63 226 LEU P O 1
ATOM 2046 N N . PRO B 2 621 ? 92.282 99.454 132.359 1.00 84.11 227 PRO P N 1
ATOM 2047 C CA . PRO B 2 621 ? 91.105 98.759 131.821 1.00 79.71 227 PRO P CA 1
ATOM 2048 C C . PRO B 2 621 ? 90.727 99.189 130.412 1.00 81.42 227 PRO P C 1
ATOM 2049 O O . PRO B 2 621 ? 90.294 98.359 129.607 1.00 83.19 227 PRO P O 1
ATOM 2053 N N . ASN B 2 622 ? 90.884 100.476 130.098 1.00 86.42 228 ASN P N 1
ATOM 2054 C CA . ASN B 2 622 ? 90.418 101.025 128.829 1.00 87.41 228 ASN P CA 1
ATOM 2055 C C . ASN B 2 622 ? 91.514 101.727 128.038 1.00 88.51 228 ASN P C 1
ATOM 2056 O O . ASN B 2 622 ? 91.206 102.406 127.051 1.00 88.20 228 ASN P O 1
ATOM 2061 N N . ASP B 2 623 ? 92.776 101.588 128.433 1.00 89.35 229 ASP P N 1
ATOM 2062 C CA . ASP B 2 623 ? 93.870 102.241 127.732 1.00 90.27 229 ASP P CA 1
ATOM 2063 C C . ASP B 2 623 ? 95.022 101.270 127.527 1.00 85.72 229 ASP P C 1
ATOM 2064 O O . ASP B 2 623 ? 95.175 100.312 128.292 1.00 83.25 229 ASP P O 1
ATOM 2069 N N . PRO B 2 624 ? 95.858 101.492 126.498 1.00 81.76 230 PRO P N 1
ATOM 2070 C CA . PRO B 2 624 ? 96.995 100.588 126.269 1.00 82.54 230 PRO P CA 1
ATOM 2071 C C . PRO B 2 624 ? 98.077 100.718 127.329 1.00 83.35 230 PRO P C 1
ATOM 2072 O O . PRO B 2 624 ? 97.938 101.488 128.285 1.00 88.14 230 PRO P O 1
ATOM 2076 N N . LEU B 2 625 ? 99.166 99.962 127.164 1.00 75.60 231 LEU P N 1
ATOM 2077 C CA . LEU B 2 625 ? 100.263 100.017 128.125 1.00 74.44 231 LEU P CA 1
ATOM 2078 C C . LEU B 2 625 ? 101.005 101.346 128.058 1.00 78.30 231 LEU P C 1
ATOM 2079 O O . LEU B 2 625 ? 101.512 101.822 129.081 1.00 80.97 231 LEU P O 1
ATOM 2084 N N . ALA B 2 626 ? 101.089 101.954 126.872 1.00 83.96 232 ALA P N 1
ATOM 2085 C CA . ALA B 2 626 ? 101.759 103.245 126.752 1.00 86.83 232 ALA P CA 1
ATOM 2086 C C . ALA B 2 626 ? 101.043 104.310 127.572 1.00 88.12 232 ALA P C 1
ATOM 2087 O O . ALA B 2 626 ? 101.685 105.170 128.189 1.00 89.08 232 ALA P O 1
ATOM 2089 N N . TYR B 2 627 ? 99.709 104.274 127.585 1.00 78.38 233 TYR P N 1
ATOM 2090 C CA . TYR B 2 627 ? 98.955 105.209 128.411 1.00 73.78 233 TYR P CA 1
ATOM 2091 C C . TYR B 2 627 ? 99.273 105.007 129.887 1.00 72.13 233 TYR P C 1
ATOM 2092 O O . TYR B 2 627 ? 99.400 105.977 130.642 1.00 75.58 233 TYR P O 1
ATOM 2101 N N . ALA B 2 628 ? 99.402 103.749 130.317 1.00 70.87 234 ALA P N 1
ATOM 2102 C CA . ALA B 2 628 ? 99.780 103.475 131.699 1.00 75.04 234 ALA P CA 1
ATOM 2103 C C . ALA B 2 628 ? 101.170 104.016 132.005 1.00 73.71 234 ALA P C 1
ATOM 2104 O O . ALA B 2 628 ? 101.402 104.583 133.079 1.00 77.29 234 ALA P O 1
ATOM 2106 N N . ILE B 2 629 ? 102.110 103.846 131.073 1.00 72.14 235 ILE P N 1
ATOM 2107 C CA . ILE B 2 629 ? 103.457 104.375 131.273 1.00 72.52 235 ILE P CA 1
ATOM 2108 C C . ILE B 2 629 ? 103.411 105.889 131.424 1.00 76.53 235 ILE P C 1
ATOM 2109 O O . ILE B 2 629 ? 104.061 106.462 132.306 1.00 79.78 235 ILE P O 1
ATOM 2114 N N . VAL B 2 630 ? 102.643 106.560 130.564 1.00 77.20 236 VAL P N 1
ATOM 2115 C CA . VAL B 2 630 ? 102.544 108.015 130.638 1.00 76.02 236 VAL P CA 1
ATOM 2116 C C . VAL B 2 630 ? 101.926 108.442 131.964 1.00 78.49 236 VAL P C 1
ATOM 2117 O O . VAL B 2 630 ? 102.394 109.388 132.609 1.00 79.67 236 VAL P O 1
ATOM 2121 N N . ALA B 2 631 ? 100.863 107.757 132.390 1.00 80.84 237 ALA P N 1
ATOM 2122 C CA . ALA B 2 631 ? 100.155 108.163 133.600 1.00 76.01 237 ALA P CA 1
ATOM 2123 C C . ALA B 2 631 ? 100.997 107.920 134.848 1.00 71.96 237 ALA P C 1
ATOM 2124 O O . ALA B 2 631 ? 101.135 108.809 135.697 1.00 73.03 237 ALA P O 1
ATOM 2126 N N . ASP B 2 632 ? 101.567 106.724 134.979 1.00 67.42 238 ASP P N 1
ATOM 2127 C CA . ASP B 2 632 ? 102.327 106.327 136.165 1.00 67.02 238 ASP P CA 1
ATOM 2128 C C . ASP B 2 632 ? 103.653 105.718 135.729 1.00 71.50 238 ASP P C 1
ATOM 2129 O O . ASP B 2 632 ? 103.896 104.519 135.915 1.00 72.91 238 ASP P O 1
ATOM 2134 N N . PRO B 2 633 ? 104.540 106.523 135.140 1.00 70.53 239 PRO P N 1
ATOM 2135 C CA . PRO B 2 633 ? 105.837 105.981 134.705 1.00 67.95 239 PRO P CA 1
ATOM 2136 C C . PRO B 2 633 ? 106.691 105.450 135.842 1.00 63.77 239 PRO P C 1
ATOM 2137 O O . PRO B 2 633 ? 107.448 104.492 135.639 1.00 67.21 239 PRO P O 1
ATOM 2141 N N . MET B 2 634 ? 106.594 106.042 137.034 1.00 69.47 240 MET P N 1
ATOM 2142 C CA . MET B 2 634 ? 107.489 105.660 138.122 1.00 75.48 240 MET P CA 1
ATOM 2143 C C . MET B 2 634 ? 107.292 104.207 138.535 1.00 77.92 240 MET P C 1
ATOM 2144 O O . MET B 2 634 ? 108.236 103.563 139.007 1.00 75.56 240 MET P O 1
ATOM 2149 N N . SER B 2 635 ? 106.080 103.673 138.368 1.00 76.28 241 SER P N 1
ATOM 2150 C CA . SER B 2 635 ? 105.798 102.310 138.802 1.00 73.22 241 SER P CA 1
ATOM 2151 C C . SER B 2 635 ? 106.578 101.268 138.010 1.00 74.53 241 SER P C 1
ATOM 2152 O O . SER B 2 635 ? 106.678 100.120 138.455 1.00 76.06 241 SER P O 1
ATOM 2155 N N . PHE B 2 636 ? 107.130 101.636 136.857 1.00 76.56 242 PHE P N 1
ATOM 2156 C CA . PHE B 2 636 ? 107.806 100.691 135.978 1.00 78.31 242 PHE P CA 1
ATOM 2157 C C . PHE B 2 636 ? 109.278 100.496 136.319 1.00 79.65 242 PHE P C 1
ATOM 2158 O O . PHE B 2 636 ? 109.951 99.706 135.649 1.00 82.55 242 PHE P O 1
ATOM 2166 N N . PHE B 2 637 ? 109.796 101.190 137.332 1.00 83.02 243 PHE P N 1
ATOM 2167 C CA . PHE B 2 637 ? 111.224 101.095 137.630 1.00 85.32 243 PHE P CA 1
ATOM 2168 C C . PHE B 2 637 ? 111.655 99.677 137.981 1.00 86.41 243 PHE P C 1
ATOM 2169 O O . PHE B 2 637 ? 112.679 99.218 137.446 1.00 87.07 243 PHE P O 1
ATOM 2177 N N . PRO B 2 638 ? 110.963 98.942 138.859 1.00 87.04 244 PRO P N 1
ATOM 2178 C CA . PRO B 2 638 ? 111.378 97.549 139.106 1.00 85.57 244 PRO P CA 1
ATOM 2179 C C . PRO B 2 638 ? 111.351 96.695 137.852 1.00 80.61 244 PRO P C 1
ATOM 2180 O O . PRO B 2 638 ? 112.247 95.866 137.641 1.00 80.68 244 PRO P O 1
ATOM 2184 N N . ALA B 2 639 ? 110.340 96.886 137.001 1.00 79.30 245 ALA P N 1
ATOM 2185 C CA . ALA B 2 639 ? 110.278 96.144 135.748 1.00 81.47 245 ALA P CA 1
ATOM 2186 C C . ALA B 2 639 ? 111.457 96.491 134.852 1.00 83.02 245 ALA P C 1
ATOM 2187 O O . ALA B 2 639 ? 112.036 95.612 134.205 1.00 83.35 245 ALA P O 1
ATOM 2189 N N . TYR B 2 640 ? 111.826 97.772 134.799 1.00 84.55 246 TYR P N 1
ATOM 2190 C CA . TYR B 2 640 ? 112.965 98.179 133.985 1.00 84.72 246 TYR P CA 1
ATOM 2191 C C . TYR B 2 640 ? 114.261 97.574 134.512 1.00 81.99 246 TYR P C 1
ATOM 2192 O O . TYR B 2 640 ? 115.114 97.133 133.732 1.00 84.84 246 TYR P O 1
ATOM 2201 N N . CYS B 2 641 ? 114.427 97.545 135.836 1.00 82.23 247 CYS P N 1
ATOM 2202 C CA . CYS B 2 641 ? 115.618 96.929 136.414 1.00 85.31 247 CYS P CA 1
ATOM 2203 C C . CYS B 2 641 ? 115.675 95.439 136.097 1.00 83.36 247 CYS P C 1
ATOM 2204 O O . CYS B 2 641 ? 116.741 94.906 135.765 1.00 84.52 247 CYS P O 1
ATOM 2207 N N . LYS B 2 642 ? 114.538 94.748 136.198 1.00 79.52 248 LYS P N 1
ATOM 2208 C CA . LYS B 2 642 ? 114.520 93.325 135.872 1.00 79.29 248 LYS P CA 1
ATOM 2209 C C . LYS B 2 642 ? 114.809 93.099 134.392 1.00 82.34 248 LYS P C 1
ATOM 2210 O O . LYS B 2 642 ? 115.480 92.127 134.025 1.00 88.32 248 LYS P O 1
ATOM 2216 N N . LEU B 2 643 ? 114.307 93.982 133.527 1.00 84.25 249 LEU P N 1
ATOM 2217 C CA . LEU B 2 643 ? 114.610 93.879 132.104 1.00 85.75 249 LEU P CA 1
ATOM 2218 C C . LEU B 2 643 ? 116.099 94.072 131.847 1.00 81.90 249 LEU P C 1
ATOM 2219 O O . LEU B 2 643 ? 116.689 93.374 131.015 1.00 84.23 249 LEU P O 1
ATOM 2224 N N . SER B 2 644 ? 116.722 95.022 132.546 1.00 78.37 250 SER P N 1
ATOM 2225 C CA . SER B 2 644 ? 118.166 95.204 132.419 1.00 81.07 250 SER P CA 1
ATOM 2226 C C . SER B 2 644 ? 118.915 93.963 132.888 1.00 80.06 250 SER P C 1
ATOM 2227 O O . SER B 2 644 ? 119.906 93.551 132.270 1.00 80.37 250 SER P O 1
ATOM 2230 N N . GLY B 2 645 ? 118.462 93.362 133.988 1.00 76.79 251 GLY P N 1
ATOM 2231 C CA . GLY B 2 645 ? 119.077 92.128 134.448 1.00 76.25 251 GLY P CA 1
ATOM 2232 C C . GLY B 2 645 ? 118.965 91.013 133.426 1.00 78.70 251 GLY P C 1
ATOM 2233 O O . GLY B 2 645 ? 119.918 90.263 133.202 1.00 78.44 251 GLY P O 1
ATOM 2234 N N . LEU B 2 646 ? 117.796 90.885 132.796 1.00 88.29 252 LEU P N 1
ATOM 2235 C CA . LEU B 2 646 ? 117.628 89.889 131.742 1.00 87.90 252 LEU P CA 1
ATOM 2236 C C . LEU B 2 646 ? 118.553 90.174 130.566 1.00 88.05 252 LEU P C 1
ATOM 2237 O O . LEU B 2 646 ? 119.167 89.255 130.010 1.00 87.06 252 LEU P O 1
ATOM 2242 N N . TYR B 2 647 ? 118.659 91.443 130.167 1.00 85.00 253 TYR P N 1
ATOM 2243 C CA . TYR B 2 647 ? 119.588 91.815 129.104 1.00 82.25 253 TYR P CA 1
ATOM 2244 C C . TYR B 2 647 ? 121.001 91.361 129.440 1.00 81.37 253 TYR P C 1
ATOM 2245 O O . TYR B 2 647 ? 121.688 90.753 128.611 1.00 83.08 253 TYR P O 1
ATOM 2254 N N . GLU B 2 648 ? 121.451 91.652 130.661 1.00 83.06 254 GLU P N 1
ATOM 2255 C CA . GLU B 2 648 ? 122.797 91.258 131.063 1.00 81.25 254 GLU P CA 1
ATOM 2256 C C . GLU B 2 648 ? 122.950 89.741 131.057 1.00 85.05 254 GLU P C 1
ATOM 2257 O O . GLU B 2 648 ? 123.980 89.214 130.619 1.00 85.97 254 GLU P O 1
ATOM 2263 N N . GLN B 2 649 ? 121.934 89.023 131.539 1.00 93.82 255 GLN P N 1
ATOM 2264 C CA . GLN B 2 649 ? 122.024 87.568 131.613 1.00 93.17 255 GLN P CA 1
ATOM 2265 C C . GLN B 2 649 ? 122.116 86.943 130.225 1.00 93.87 255 GLN P C 1
ATOM 2266 O O . GLN B 2 649 ? 122.927 86.039 129.997 1.00 93.82 255 GLN P O 1
ATOM 2272 N N . TYR B 2 650 ? 121.293 87.412 129.284 1.00 92.04 256 TYR P N 1
ATOM 2273 C CA . TYR B 2 650 ? 121.251 86.806 127.958 1.00 92.21 256 TYR P CA 1
ATOM 2274 C C . TYR B 2 650 ? 122.490 87.105 127.124 1.00 89.49 256 TYR P C 1
ATOM 2275 O O . TYR B 2 650 ? 122.663 86.488 126.067 1.00 89.59 256 TYR P O 1
ATOM 2284 N N . GLY B 2 651 ? 123.349 88.023 127.562 1.00 78.73 257 GLY P N 1
ATOM 2285 C CA . GLY B 2 651 ? 124.558 88.350 126.838 1.00 76.60 257 GLY P CA 1
ATOM 2286 C C . GLY B 2 651 ? 124.416 89.459 125.818 1.00 81.19 257 GLY P C 1
ATOM 2287 O O . GLY B 2 651 ? 125.429 89.885 125.249 1.00 81.82 257 GLY P O 1
ATOM 2288 N N . PHE B 2 652 ? 123.202 89.941 125.566 1.00 86.50 258 PHE P N 1
ATOM 2289 C CA . PHE B 2 652 ? 123.024 91.055 124.650 1.00 83.78 258 PHE P CA 1
ATOM 2290 C C . PHE B 2 652 ? 123.588 92.335 125.261 1.00 84.73 258 PHE P C 1
ATOM 2291 O O . PHE B 2 652 ? 123.820 92.430 126.470 1.00 85.85 258 PHE P O 1
ATOM 2299 N N . GLN B 2 653 ? 123.814 93.328 124.403 1.00 87.82 259 GLN P N 1
ATOM 2300 C CA . GLN B 2 653 ? 124.394 94.583 124.860 1.00 88.23 259 GLN P CA 1
ATOM 2301 C C . GLN B 2 653 ? 123.525 95.204 125.947 1.00 83.87 259 GLN P C 1
ATOM 2302 O O . GLN B 2 653 ? 122.301 95.286 125.813 1.00 81.55 259 GLN P O 1
ATOM 2308 N N . ARG B 2 654 ? 124.169 95.639 127.025 1.00 82.02 260 ARG P N 1
ATOM 2309 C CA . ARG B 2 654 ? 123.465 96.174 128.178 1.00 84.09 260 ARG P CA 1
ATOM 2310 C C . ARG B 2 654 ? 123.116 97.644 127.965 1.00 82.24 260 ARG P C 1
ATOM 2311 O O . ARG B 2 654 ? 123.686 98.332 127.113 1.00 81.20 260 ARG P O 1
ATOM 2319 N N . PHE B 2 655 ? 122.161 98.121 128.760 1.00 73.91 261 PHE P N 1
ATOM 2320 C CA . PHE B 2 655 ? 121.718 99.505 128.716 1.00 74.06 261 PHE P CA 1
ATOM 2321 C C . PHE B 2 655 ? 121.709 100.075 130.127 1.00 81.64 261 PHE P C 1
ATOM 2322 O O . PHE B 2 655 ? 121.623 99.342 131.116 1.00 85.11 261 PHE P O 1
ATOM 2330 N N . SER B 2 656 ? 121.800 101.400 130.209 1.00 75.07 262 SER P N 1
ATOM 2331 C CA . SER B 2 656 ? 121.828 102.093 131.493 1.00 70.41 262 SER P CA 1
ATOM 2332 C C . SER B 2 656 ? 120.402 102.242 132.009 1.00 62.64 262 SER P C 1
ATOM 2333 O O . SER B 2 656 ? 119.610 103.012 131.455 1.00 53.69 262 SER P O 1
ATOM 2336 N N . ALA B 2 657 ? 120.072 101.503 133.067 1.00 68.21 263 ALA P N 1
ATOM 2337 C CA . ALA B 2 657 ? 118.765 101.611 133.702 1.00 73.51 263 ALA P CA 1
ATOM 2338 C C . ALA B 2 657 ? 118.733 102.741 134.727 1.00 77.64 263 ALA P C 1
ATOM 2339 O O . ALA B 2 657 ? 117.795 103.544 134.741 1.00 78.33 263 ALA P O 1
ATOM 2341 N N . ILE B 2 658 ? 119.742 102.812 135.585 1.00 72.49 264 ILE P N 1
ATOM 2342 C CA . ILE B 2 658 ? 119.868 103.871 136.582 1.00 66.23 264 ILE P CA 1
ATOM 2343 C C . ILE B 2 658 ? 120.777 104.950 136.003 1.00 65.03 264 ILE P C 1
ATOM 2344 O O . ILE B 2 658 ? 121.918 104.641 135.628 1.00 68.51 264 ILE P O 1
ATOM 2349 N N . PRO B 2 659 ? 120.327 106.203 135.901 1.00 60.79 265 PRO P N 1
ATOM 2350 C CA . PRO B 2 659 ? 121.196 107.256 135.355 1.00 63.13 265 PRO P CA 1
ATOM 2351 C C . PRO B 2 659 ? 122.250 107.678 136.370 1.00 59.85 265 PRO P C 1
ATOM 2352 O O . PRO B 2 659 ? 121.929 108.025 137.510 1.00 66.26 265 PRO P O 1
ATOM 2356 N N . LEU B 2 660 ? 123.512 107.648 135.950 1.00 53.45 266 LEU P N 1
ATOM 2357 C CA . LEU B 2 660 ? 124.641 107.995 136.802 1.00 56.95 266 LEU P CA 1
ATOM 2358 C C . LEU B 2 660 ? 125.319 109.250 136.269 1.00 57.77 266 LEU P C 1
ATOM 2359 O O . LEU B 2 660 ? 125.586 109.355 135.068 1.00 64.00 266 LEU P O 1
ATOM 2364 N N . ARG B 2 661 ? 125.593 110.196 137.168 1.00 51.46 267 ARG P N 1
ATOM 2365 C CA . ARG B 2 661 ? 126.248 111.454 136.807 1.00 53.99 267 ARG P CA 1
ATOM 2366 C C . ARG B 2 661 ? 127.764 111.274 136.897 1.00 45.03 267 ARG P C 1
ATOM 2367 O O . ARG B 2 661 ? 128.451 111.828 137.756 1.00 50.53 267 ARG P O 1
ATOM 2375 N N . ARG B 2 662 ? 128.283 110.474 135.965 1.00 48.83 268 ARG P N 1
ATOM 2376 C CA . ARG B 2 662 ? 129.677 110.051 135.999 1.00 56.49 268 ARG P CA 1
ATOM 2377 C C . ARG B 2 662 ? 130.643 111.109 135.481 1.00 55.99 268 ARG P C 1
ATOM 2378 O O . ARG B 2 662 ? 131.852 110.970 135.693 1.00 60.07 268 ARG P O 1
ATOM 2386 N N . SER B 2 663 ? 130.153 112.149 134.813 1.00 49.41 269 SER P N 1
ATOM 2387 C CA . SER B 2 663 ? 131.043 113.136 134.218 1.00 52.44 269 SER P CA 1
ATOM 2388 C C . SER B 2 663 ? 131.786 113.903 135.304 1.00 53.15 269 SER P C 1
ATOM 2389 O O . SER B 2 663 ? 131.175 114.420 136.244 1.00 61.30 269 SER P O 1
ATOM 2392 N N . LEU B 2 664 ? 133.110 113.977 135.172 1.00 36.45 270 LEU P N 1
ATOM 2393 C CA . LEU B 2 664 ? 133.942 114.716 136.111 1.00 31.68 270 LEU P CA 1
ATOM 2394 C C . LEU B 2 664 ? 134.127 116.175 135.720 1.00 41.31 270 LEU P C 1
ATOM 2395 O O . LEU B 2 664 ? 134.668 116.949 136.517 1.00 55.26 270 LEU P O 1
ATOM 2400 N N . ILE B 2 665 ? 133.692 116.571 134.523 1.00 42.09 271 ILE P N 1
ATOM 2401 C CA . ILE B 2 665 ? 133.772 117.970 134.128 1.00 44.64 271 ILE P CA 1
ATOM 2402 C C . ILE B 2 665 ? 132.787 118.786 134.958 1.00 47.63 271 ILE P C 1
ATOM 2403 O O . ILE B 2 665 ? 131.698 118.318 135.316 1.00 51.35 271 ILE P O 1
ATOM 2408 N N . GLN B 2 666 ? 133.175 120.020 135.273 1.00 45.11 272 GLN P N 1
ATOM 2409 C CA . GLN B 2 666 ? 132.334 120.873 136.100 1.00 38.80 272 GLN P CA 1
ATOM 2410 C C . GLN B 2 666 ? 130.961 121.039 135.463 1.00 40.11 272 GLN P C 1
ATOM 2411 O O . GLN B 2 666 ? 130.844 121.303 134.263 1.00 40.81 272 GLN P O 1
ATOM 2417 N N . SER B 2 667 ? 129.920 120.883 136.276 1.00 43.47 273 SER P N 1
ATOM 2418 C CA . SER B 2 667 ? 128.540 120.948 135.822 1.00 44.06 273 SER P CA 1
ATOM 2419 C C . SER B 2 667 ? 127.867 122.190 136.389 1.00 44.32 273 SER P C 1
ATOM 2420 O O . SER B 2 667 ? 128.131 122.584 137.530 1.00 50.22 273 SER P O 1
ATOM 2423 N N . HIS B 2 668 ? 127.003 122.805 135.586 1.00 31.87 274 HIS P N 1
ATOM 2424 C CA . HIS B 2 668 ? 126.278 123.985 136.035 1.00 26.92 274 HIS P CA 1
ATOM 2425 C C . HIS B 2 668 ? 125.466 123.658 137.281 1.00 34.56 274 HIS P C 1
ATOM 2426 O O . HIS B 2 668 ? 124.792 122.626 137.347 1.00 41.74 274 HIS P O 1
ATOM 2433 N N . VAL B 2 669 ? 125.532 124.544 138.272 1.00 37.61 275 VAL P N 1
ATOM 2434 C CA . VAL B 2 669 ? 124.832 124.375 139.539 1.00 34.29 275 VAL P CA 1
ATOM 2435 C C . VAL B 2 669 ? 123.912 125.569 139.740 1.00 37.90 275 VAL P C 1
ATOM 2436 O O . VAL B 2 669 ? 124.340 126.720 139.597 1.00 40.26 275 VAL P O 1
ATOM 2440 N N . ARG B 2 670 ? 122.653 125.293 140.068 1.00 36.79 276 ARG P N 1
ATOM 2441 C CA . ARG B 2 670 ? 121.697 126.360 140.328 1.00 39.42 276 ARG P CA 1
ATOM 2442 C C . ARG B 2 670 ? 122.154 127.199 141.514 1.00 34.54 276 ARG P C 1
ATOM 2443 O O . ARG B 2 670 ? 122.518 126.666 142.566 1.00 41.22 276 ARG P O 1
ATOM 2451 N N . ILE B 2 671 ? 122.134 128.518 141.339 1.00 34.53 277 ILE P N 1
ATOM 2452 C CA . ILE B 2 671 ? 122.457 129.465 142.399 1.00 26.21 277 ILE P CA 1
ATOM 2453 C C . ILE B 2 671 ? 121.324 130.477 142.472 1.00 32.22 277 ILE P C 1
ATOM 2454 O O . ILE B 2 671 ? 121.065 131.195 141.499 1.00 28.04 277 ILE P O 1
ATOM 2459 N N . ASP B 2 672 ? 120.655 130.536 143.618 1.00 32.08 278 ASP P N 1
ATOM 2460 C CA . ASP B 2 672 ? 119.530 131.431 143.840 1.00 35.18 278 ASP P CA 1
ATOM 2461 C C . ASP B 2 672 ? 119.903 132.479 144.884 1.00 36.21 278 ASP P C 1
ATOM 2462 O O . ASP B 2 672 ? 121.037 132.541 145.367 1.00 41.13 278 ASP P O 1
ATOM 2467 N N . THR B 2 673 ? 118.922 133.314 145.232 1.00 32.94 279 THR P N 1
ATOM 2468 C CA . THR B 2 673 ? 119.166 134.371 146.207 1.00 31.14 279 THR P CA 1
ATOM 2469 C C . THR B 2 673 ? 119.541 133.791 147.565 1.00 29.82 279 THR P C 1
ATOM 2470 O O . THR B 2 673 ? 120.422 134.321 148.253 1.00 42.77 279 THR P O 1
ATOM 2474 N N . ILE B 2 674 ? 118.875 132.710 147.975 1.00 32.83 280 ILE P N 1
ATOM 2475 C CA . ILE B 2 674 ? 119.183 132.099 149.265 1.00 35.86 280 ILE P CA 1
ATOM 2476 C C . ILE B 2 674 ? 120.613 131.577 149.275 1.00 34.13 280 ILE P C 1
ATOM 2477 O O . ILE B 2 674 ? 121.392 131.859 150.195 1.00 42.89 280 ILE P O 1
ATOM 2482 N N . ILE B 2 675 ? 120.983 130.814 148.246 1.00 29.10 281 ILE P N 1
ATOM 2483 C CA . ILE B 2 675 ? 122.363 130.355 148.129 1.00 29.49 281 ILE P CA 1
ATOM 2484 C C . ILE B 2 675 ? 123.303 131.548 148.050 1.00 33.37 281 ILE P C 1
ATOM 2485 O O . ILE B 2 675 ? 124.401 131.533 148.619 1.00 37.83 281 ILE P O 1
ATOM 2490 N N . LEU B 2 676 ? 122.886 132.601 147.345 1.00 36.11 282 LEU P N 1
ATOM 2491 C CA . LEU B 2 676 ? 123.738 133.774 147.199 1.00 33.58 282 LEU P CA 1
ATOM 2492 C C . LEU B 2 676 ? 124.088 134.369 148.556 1.00 34.67 282 LEU P C 1
ATOM 2493 O O . LEU B 2 676 ? 125.266 134.546 148.881 1.00 48.42 282 LEU P O 1
ATOM 2498 N N . TYR B 2 677 ? 123.080 134.653 149.383 1.00 28.74 283 TYR P N 1
ATOM 2499 C CA . TYR B 2 677 ? 123.361 135.282 150.666 1.00 33.78 283 TYR P CA 1
ATOM 2500 C C . TYR B 2 677 ? 123.853 134.293 151.715 1.00 32.20 283 TYR P C 1
ATOM 2501 O O . TYR B 2 677 ? 124.322 134.727 152.773 1.00 40.01 283 TYR P O 1
ATOM 2510 N N . GLN B 2 678 ? 123.766 132.986 151.459 1.00 30.64 284 GLN P N 1
ATOM 2511 C CA . GLN B 2 678 ? 124.303 132.010 152.398 1.00 23.78 284 GLN P CA 1
ATOM 2512 C C . GLN B 2 678 ? 125.763 131.670 152.135 1.00 29.06 284 GLN P C 1
ATOM 2513 O O . GLN B 2 678 ? 126.491 131.352 153.083 1.00 38.08 284 GLN P O 1
ATOM 2519 N N . HIS B 2 679 ? 126.213 131.727 150.883 1.00 33.47 285 HIS P N 1
ATOM 2520 C CA . HIS B 2 679 ? 127.564 131.301 150.534 1.00 33.84 285 HIS P CA 1
ATOM 2521 C C . HIS B 2 679 ? 128.390 132.378 149.851 1.00 37.79 285 HIS P C 1
ATOM 2522 O O . HIS B 2 679 ? 129.585 132.493 150.130 1.00 39.96 285 HIS P O 1
ATOM 2529 N N . ILE B 2 680 ? 127.798 133.166 148.955 1.00 39.59 286 ILE P N 1
ATOM 2530 C CA . ILE B 2 680 ? 128.560 134.182 148.236 1.00 42.51 286 ILE P CA 1
ATOM 2531 C C . ILE B 2 680 ? 128.734 135.428 149.096 1.00 42.47 286 ILE P C 1
ATOM 2532 O O . ILE B 2 680 ? 129.857 135.823 149.429 1.00 49.92 286 ILE P O 1
ATOM 2537 N N . LEU B 2 681 ? 127.622 136.065 149.467 1.00 31.24 287 LEU P N 1
ATOM 2538 C CA . LEU B 2 681 ? 127.691 137.235 150.336 1.00 32.09 287 LEU P CA 1
ATOM 2539 C C . LEU B 2 681 ? 127.975 136.852 151.782 1.00 34.65 287 LEU P C 1
ATOM 2540 O O . LEU B 2 681 ? 128.577 137.640 152.520 1.00 41.24 287 LEU P O 1
ATOM 2545 N N . CYS B 2 682 ? 127.555 135.658 152.201 1.00 35.25 288 CYS P N 1
ATOM 2546 C CA . CYS B 2 682 ? 127.788 135.170 153.560 1.00 32.41 288 CYS P CA 1
ATOM 2547 C C . CYS B 2 682 ? 127.181 136.099 154.607 1.00 37.81 288 CYS P C 1
ATOM 2548 O O . CYS B 2 682 ? 127.733 136.263 155.698 1.00 41.98 288 CYS P O 1
ATOM 2551 N N . ILE B 2 683 ? 126.044 136.709 154.291 1.00 37.25 289 ILE P N 1
ATOM 2552 C CA . ILE B 2 683 ? 125.331 137.566 155.230 1.00 33.22 289 ILE P CA 1
ATOM 2553 C C . ILE B 2 683 ? 124.232 136.750 155.891 1.00 33.63 289 ILE P C 1
ATOM 2554 O O . ILE B 2 683 ? 123.736 135.764 155.334 1.00 34.08 289 ILE P O 1
ATOM 2559 N N . THR B 2 684 ? 123.847 137.164 157.094 1.00 33.37 290 THR P N 1
ATOM 2560 C CA . THR B 2 684 ? 122.825 136.446 157.840 1.00 31.46 290 THR P CA 1
ATOM 2561 C C . THR B 2 684 ? 121.472 136.564 157.149 1.00 38.07 290 THR P C 1
ATOM 2562 O O . THR B 2 684 ? 121.194 137.530 156.432 1.00 47.18 290 THR P O 1
ATOM 2566 N N . ARG B 2 685 ? 120.624 135.558 157.371 1.00 33.66 291 ARG P N 1
ATOM 2567 C CA . ARG B 2 685 ? 119.279 135.587 156.807 1.00 34.50 291 ARG P CA 1
ATOM 2568 C C . ARG B 2 685 ? 118.503 136.807 157.283 1.00 43.84 291 ARG P C 1
ATOM 2569 O O . ARG B 2 685 ? 117.648 137.323 156.555 1.00 50.95 291 ARG P O 1
ATOM 2577 N N . ARG B 2 686 ? 118.784 137.280 158.499 1.00 43.05 292 ARG P N 1
ATOM 2578 C CA . ARG B 2 686 ? 118.096 138.458 159.014 1.00 35.09 292 ARG P CA 1
ATOM 2579 C C . ARG B 2 686 ? 118.394 139.686 158.163 1.00 37.69 292 ARG P C 1
ATOM 2580 O O . ARG B 2 686 ? 117.492 140.477 157.861 1.00 50.49 292 ARG P O 1
ATOM 2588 N N . ASP B 2 687 ? 119.657 139.865 157.766 1.00 33.37 293 ASP P N 1
ATOM 2589 C CA . ASP B 2 687 ? 120.025 141.034 156.975 1.00 33.74 293 ASP P CA 1
ATOM 2590 C C . ASP B 2 687 ? 119.506 140.940 155.547 1.00 35.95 293 ASP P C 1
ATOM 2591 O O . ASP B 2 687 ? 119.170 141.965 154.943 1.00 41.32 293 ASP P O 1
ATOM 2596 N N . ALA B 2 688 ? 119.435 139.729 154.990 1.00 32.63 294 ALA P N 1
ATOM 2597 C CA . ALA B 2 688 ? 118.988 139.578 153.609 1.00 40.61 294 ALA P CA 1
ATOM 2598 C C . ALA B 2 688 ? 117.550 140.052 153.437 1.00 44.27 294 ALA P C 1
ATOM 2599 O O . ALA B 2 688 ? 117.221 140.713 152.445 1.00 49.43 294 ALA P O 1
ATOM 2601 N N . GLU B 2 689 ? 116.678 139.724 154.393 1.00 45.32 295 GLU P N 1
ATOM 2602 C CA . GLU B 2 689 ? 115.276 140.108 154.285 1.00 46.21 295 GLU P CA 1
ATOM 2603 C C . GLU B 2 689 ? 115.085 141.619 154.297 1.00 47.66 295 GLU P C 1
ATOM 2604 O O . GLU B 2 689 ? 114.062 142.106 153.803 1.00 51.58 295 GLU P O 1
ATOM 2610 N N . THR B 2 690 ? 116.039 142.371 154.844 1.00 44.83 296 THR P N 1
ATOM 2611 C CA . THR B 2 690 ? 115.919 143.820 154.938 1.00 40.97 296 THR P CA 1
ATOM 2612 C C . THR B 2 690 ? 116.370 144.541 153.675 1.00 42.80 296 THR P C 1
ATOM 2613 O O . THR B 2 690 ? 116.267 145.771 153.617 1.00 46.43 296 THR P O 1
ATOM 2617 N N . VAL B 2 691 ? 116.863 143.819 152.672 1.00 42.44 297 VAL P N 1
ATOM 2618 C CA . VAL B 2 691 ? 117.363 144.410 151.437 1.00 40.61 297 VAL P CA 1
ATOM 2619 C C . VAL B 2 691 ? 116.568 143.842 150.270 1.00 41.04 297 VAL P C 1
ATOM 2620 O O . VAL B 2 691 ? 116.259 142.646 150.240 1.00 45.73 297 VAL P O 1
ATOM 2624 N N . GLU B 2 692 ? 116.238 144.705 149.313 1.00 46.57 298 GLU P N 1
ATOM 2625 C CA . GLU B 2 692 ? 115.497 144.267 148.139 1.00 39.26 298 GLU P CA 1
ATOM 2626 C C . GLU B 2 692 ? 116.329 143.284 147.324 1.00 42.15 298 GLU P C 1
ATOM 2627 O O . GLU B 2 692 ? 117.562 143.319 147.333 1.00 50.30 298 GLU P O 1
ATOM 2633 N N . LYS B 2 693 ? 115.635 142.394 146.613 1.00 39.45 299 LYS P N 1
ATOM 2634 C CA . LYS B 2 693 ? 116.325 141.360 145.849 1.00 40.41 299 LYS P CA 1
ATOM 2635 C C . LYS B 2 693 ? 117.236 141.971 144.792 1.00 40.82 299 LYS P C 1
ATOM 2636 O O . LYS B 2 693 ? 118.378 141.530 144.615 1.00 42.32 299 LYS P O 1
ATOM 2642 N N . ASP B 2 694 ? 116.752 142.990 144.078 1.00 43.89 300 ASP P N 1
ATOM 2643 C CA . ASP B 2 694 ? 117.582 143.639 143.069 1.00 42.66 300 ASP P CA 1
ATOM 2644 C C . ASP B 2 694 ? 118.805 144.292 143.699 1.00 46.85 300 ASP P C 1
ATOM 2645 O O . ASP B 2 694 ? 119.922 144.163 143.184 1.00 52.84 300 ASP P O 1
ATOM 2650 N N . ASP B 2 695 ? 118.616 144.996 144.817 1.00 46.78 301 ASP P N 1
ATOM 2651 C CA . ASP B 2 695 ? 119.748 145.613 145.500 1.00 42.95 301 ASP P CA 1
ATOM 2652 C C . ASP B 2 695 ? 120.724 144.558 146.002 1.00 37.90 301 ASP P C 1
ATOM 2653 O O . ASP B 2 695 ? 121.945 144.738 145.918 1.00 48.76 301 ASP P O 1
ATOM 2658 N N . LEU B 2 696 ? 120.203 143.450 146.531 1.00 36.57 302 LEU P N 1
ATOM 2659 C CA . LEU B 2 696 ? 121.071 142.381 147.011 1.00 36.11 302 LEU P CA 1
ATOM 2660 C C . LEU B 2 696 ? 121.890 141.786 145.872 1.00 32.79 302 LEU P C 1
ATOM 2661 O O . LEU B 2 696 ? 123.069 141.460 146.049 1.00 37.29 302 LEU P O 1
ATOM 2666 N N . TRP B 2 697 ? 121.280 141.633 144.694 1.00 38.98 303 TRP P N 1
ATOM 2667 C CA . TRP B 2 697 ? 121.997 141.058 143.561 1.00 40.06 303 TRP P CA 1
ATOM 2668 C C . TRP B 2 697 ? 122.992 142.041 142.956 1.00 41.45 303 TRP P C 1
ATOM 2669 O O . TRP B 2 697 ? 124.031 141.620 142.433 1.00 43.48 303 TRP P O 1
ATOM 2680 N N . MET B 2 698 ? 122.703 143.343 143.011 1.00 39.48 304 MET P N 1
ATOM 2681 C CA . MET B 2 698 ? 123.616 144.322 142.431 1.00 34.97 304 MET P CA 1
ATOM 2682 C C . MET B 2 698 ? 124.977 144.315 143.112 1.00 37.26 304 MET P C 1
ATOM 2683 O O . MET B 2 698 ? 125.962 144.751 142.506 1.00 48.66 304 MET P O 1
ATOM 2688 N N . ARG B 2 699 ? 125.059 143.832 144.353 1.00 30.81 305 ARG P N 1
ATOM 2689 C CA . ARG B 2 699 ? 126.345 143.752 145.034 1.00 31.66 305 ARG P CA 1
ATOM 2690 C C . ARG B 2 699 ? 127.287 142.752 144.376 1.00 33.50 305 ARG P C 1
ATOM 2691 O O . ARG B 2 699 ? 128.504 142.854 144.563 1.00 41.92 305 ARG P O 1
ATOM 2699 N N . VAL B 2 700 ? 126.756 141.797 143.617 1.00 31.20 306 VAL P N 1
ATOM 2700 C CA . VAL B 2 700 ? 127.573 140.754 143.012 1.00 41.97 306 VAL P CA 1
ATOM 2701 C C . VAL B 2 700 ? 127.409 140.670 141.500 1.00 40.63 306 VAL P C 1
ATOM 2702 O O . VAL B 2 700 ? 128.317 140.160 140.824 1.00 40.74 306 VAL P O 1
ATOM 2706 N N . CYS B 2 701 ? 126.301 141.145 140.938 1.00 35.77 307 CYS P N 1
ATOM 2707 C CA . CYS B 2 701 ? 126.040 141.068 139.508 1.00 40.40 307 CYS P CA 1
ATOM 2708 C C . CYS B 2 701 ? 125.767 142.460 138.958 1.00 46.85 307 CYS P C 1
ATOM 2709 O O . CYS B 2 701 ? 125.137 143.288 139.622 1.00 47.17 307 CYS P O 1
ATOM 2712 N N . ASN B 2 702 ? 126.246 142.710 137.741 1.00 36.37 308 ASN P N 1
ATOM 2713 C CA . ASN B 2 702 ? 126.010 143.979 137.055 1.00 35.21 308 ASN P CA 1
ATOM 2714 C C . ASN B 2 702 ? 124.690 143.856 136.305 1.00 36.09 308 ASN P C 1
ATOM 2715 O O . ASN B 2 702 ? 124.644 143.467 135.138 1.00 34.00 308 ASN P O 1
ATOM 2720 N N . LEU B 2 703 ? 123.596 144.196 136.991 1.00 40.58 309 LEU P N 1
ATOM 2721 C CA . LEU B 2 703 ? 122.274 144.079 136.389 1.00 37.12 309 LEU P CA 1
ATOM 2722 C C . LEU B 2 703 ? 122.090 145.019 135.206 1.00 42.48 309 LEU P C 1
ATOM 2723 O O . LEU B 2 703 ? 121.201 144.788 134.380 1.00 45.26 309 LEU P O 1
ATOM 2728 N N . CYS B 2 704 ? 122.905 146.071 135.104 1.00 43.98 310 CYS P N 1
ATOM 2729 C CA . CYS B 2 704 ? 122.835 146.966 133.956 1.00 39.06 310 CYS P CA 1
ATOM 2730 C C . CYS B 2 704 ? 123.388 146.332 132.687 1.00 41.75 310 CYS P C 1
ATOM 2731 O O . CYS B 2 704 ? 123.229 146.911 131.607 1.00 42.81 310 CYS P O 1
ATOM 2734 N N . THR B 2 705 ? 124.027 145.170 132.789 1.00 40.79 311 THR P N 1
ATOM 2735 C CA . THR B 2 705 ? 124.558 144.497 131.614 1.00 36.83 311 THR P CA 1
ATOM 2736 C C . THR B 2 705 ? 123.423 144.064 130.692 1.00 43.69 311 THR P C 1
ATOM 2737 O O . THR B 2 705 ? 122.292 143.829 131.126 1.00 52.87 311 THR P O 1
ATOM 2741 N N . LYS B 2 706 ? 123.739 143.963 129.400 1.00 42.59 312 LYS P N 1
ATOM 2742 C CA . LYS B 2 706 ? 122.719 143.634 128.409 1.00 42.89 312 LYS P CA 1
ATOM 2743 C C . LYS B 2 706 ? 122.068 142.288 128.707 1.00 41.48 312 LYS P C 1
ATOM 2744 O O . LYS B 2 706 ? 120.864 142.111 128.490 1.00 42.81 312 LYS P O 1
ATOM 2750 N N . ALA B 2 707 ? 122.849 141.326 129.203 1.00 41.75 313 ALA P N 1
ATOM 2751 C CA . ALA B 2 707 ? 122.320 139.988 129.444 1.00 43.99 313 ALA P CA 1
ATOM 2752 C C . ALA B 2 707 ? 121.187 139.981 130.461 1.00 40.86 313 ALA P C 1
ATOM 2753 O O . ALA B 2 707 ? 120.368 139.056 130.451 1.00 44.51 313 ALA P O 1
ATOM 2755 N N . PHE B 2 708 ? 121.118 140.983 131.334 1.00 37.02 314 PHE P N 1
ATOM 2756 C CA . PHE B 2 708 ? 120.102 141.043 132.376 1.00 36.12 314 PHE P CA 1
ATOM 2757 C C . PHE B 2 708 ? 118.900 141.896 131.992 1.00 40.20 314 PHE P C 1
ATOM 2758 O O . PHE B 2 708 ? 118.010 142.094 132.824 1.00 43.50 314 PHE P O 1
ATOM 2766 N N . ARG B 2 709 ? 118.849 142.402 130.763 1.00 42.34 315 ARG P N 1
ATOM 2767 C CA . ARG B 2 709 ? 117.710 143.200 130.333 1.00 45.88 315 ARG P CA 1
ATOM 2768 C C . ARG B 2 709 ? 116.461 142.334 130.212 1.00 43.71 315 ARG P C 1
ATOM 2769 O O . ARG B 2 709 ? 116.532 141.127 129.966 1.00 42.29 315 ARG P O 1
ATOM 2777 N N . SER B 2 710 ? 115.306 142.968 130.389 1.00 33.16 316 SER P N 1
ATOM 2778 C CA . SER B 2 710 ? 114.033 142.269 130.295 1.00 37.55 316 SER P CA 1
ATOM 2779 C C . SER B 2 710 ? 113.640 142.069 128.837 1.00 43.50 316 SER P C 1
ATOM 2780 O O . SER B 2 710 ? 113.827 142.957 128.000 1.00 50.08 316 SER P O 1
ATOM 2783 N N . ARG B 2 711 ? 113.091 140.893 128.538 1.00 39.10 317 ARG P N 1
ATOM 2784 C CA . ARG B 2 711 ? 112.616 140.563 127.202 1.00 36.17 317 ARG P CA 1
ATOM 2785 C C . ARG B 2 711 ? 111.225 139.956 127.305 1.00 33.05 317 ARG P C 1
ATOM 2786 O O . ARG B 2 711 ? 111.010 139.016 128.075 1.00 35.34 317 ARG P O 1
ATOM 2794 N N . CYS B 2 712 ? 110.288 140.496 126.527 1.00 43.95 318 CYS P N 1
ATOM 2795 C CA . CYS B 2 712 ? 108.914 139.998 126.497 1.00 50.27 318 CYS P CA 1
ATOM 2796 C C . CYS B 2 712 ? 108.313 139.966 127.900 1.00 46.86 318 CYS P C 1
ATOM 2797 O O . CYS B 2 712 ? 107.589 139.039 128.272 1.00 45.80 318 CYS P O 1
ATOM 2800 N N . GLY B 2 713 ? 108.621 140.990 128.691 1.00 47.46 319 GLY P N 1
ATOM 2801 C CA . GLY B 2 713 ? 108.069 141.110 130.024 1.00 48.92 319 GLY P CA 1
ATOM 2802 C C . GLY B 2 713 ? 108.712 140.231 131.071 1.00 48.26 319 GLY P C 1
ATOM 2803 O O . GLY B 2 713 ? 108.233 140.206 132.211 1.00 50.37 319 GLY P O 1
ATOM 2804 N N . MET B 2 714 ? 109.777 139.512 130.730 1.00 38.26 320 MET P N 1
ATOM 2805 C CA . MET B 2 714 ? 110.459 138.644 131.679 1.00 34.26 320 MET P CA 1
ATOM 2806 C C . MET B 2 714 ? 111.596 139.399 132.354 1.00 41.31 320 MET P C 1
ATOM 2807 O O . MET B 2 714 ? 112.263 140.230 131.731 1.00 41.52 320 MET P O 1
ATOM 2812 N N . HIS B 2 715 ? 111.812 139.103 133.632 1.00 42.15 321 HIS P N 1
ATOM 2813 C CA . HIS B 2 715 ? 112.815 139.775 134.443 1.00 38.61 321 HIS P CA 1
ATOM 2814 C C . HIS B 2 715 ? 113.773 138.752 135.042 1.00 34.57 321 HIS P C 1
ATOM 2815 O O . HIS B 2 715 ? 113.520 137.545 135.037 1.00 38.23 321 HIS P O 1
ATOM 2822 N N . PHE B 2 716 ? 114.887 139.261 135.569 1.00 24.38 322 PHE P N 1
ATOM 2823 C CA . PHE B 2 716 ? 115.927 138.394 136.113 1.00 23.91 322 PHE P CA 1
ATOM 2824 C C . PHE B 2 716 ? 115.395 137.558 137.273 1.00 37.37 322 PHE P C 1
ATOM 2825 O O . PHE B 2 716 ? 115.363 136.324 137.205 1.00 47.70 322 PHE P O 1
ATOM 2833 N N . GLU B 2 717 ? 114.976 138.218 138.351 1.00 36.99 323 GLU P N 1
ATOM 2834 C CA . GLU B 2 717 ? 114.369 137.551 139.505 1.00 34.53 323 GLU P CA 1
ATOM 2835 C C . GLU B 2 717 ? 115.337 136.587 140.189 1.00 32.01 323 GLU P C 1
ATOM 2836 O O . GLU B 2 717 ? 114.915 135.627 140.838 1.00 37.29 323 GLU P O 1
ATOM 2842 N N . GLY B 2 718 ? 116.638 136.830 140.052 1.00 30.59 324 GLY P N 1
ATOM 2843 C CA . GLY B 2 718 ? 117.631 136.132 140.847 1.00 35.43 324 GLY P CA 1
ATOM 2844 C C . GLY B 2 718 ? 117.638 134.622 140.714 1.00 28.73 324 GLY P C 1
ATOM 2845 O O . GLY B 2 718 ? 117.289 133.913 141.663 1.00 31.49 324 GLY P O 1
ATOM 2846 N N . SER B 2 719 ? 118.034 134.114 139.549 1.00 28.33 325 SER P N 1
ATOM 2847 C CA . SER B 2 719 ? 118.165 132.671 139.358 1.00 32.02 325 SER P CA 1
ATOM 2848 C C . SER B 2 719 ? 119.121 132.433 138.198 1.00 39.25 325 SER P C 1
ATOM 2849 O O . SER B 2 719 ? 118.794 132.761 137.053 1.00 45.70 325 SER P O 1
ATOM 2852 N N . ILE B 2 720 ? 120.296 131.871 138.491 1.00 38.01 326 ILE P N 1
ATOM 2853 C CA . ILE B 2 720 ? 121.302 131.584 137.477 1.00 27.36 326 ILE P CA 1
ATOM 2854 C C . ILE B 2 720 ? 121.927 130.224 137.756 1.00 26.96 326 ILE P C 1
ATOM 2855 O O . ILE B 2 720 ? 121.919 129.727 138.884 1.00 39.13 326 ILE P O 1
ATOM 2860 N N . THR B 2 721 ? 122.472 129.623 136.700 1.00 31.27 327 THR P N 1
ATOM 2861 C CA . THR B 2 721 ? 123.269 128.408 136.799 1.00 33.26 327 THR P CA 1
ATOM 2862 C C . THR B 2 721 ? 124.612 128.673 136.138 1.00 36.24 327 THR P C 1
ATOM 2863 O O . THR B 2 721 ? 124.662 129.112 134.985 1.00 39.94 327 THR P O 1
ATOM 2867 N N . THR B 2 722 ? 125.695 128.408 136.866 1.00 30.25 328 THR P N 1
ATOM 2868 C CA . THR B 2 722 ? 127.038 128.724 136.404 1.00 31.59 328 THR P CA 1
ATOM 2869 C C . THR B 2 722 ? 127.950 127.518 136.580 1.00 30.99 328 THR P C 1
ATOM 2870 O O . THR B 2 722 ? 127.794 126.729 137.515 1.00 28.86 328 THR P O 1
ATOM 2874 N N . ASP B 2 723 ? 128.907 127.388 135.660 1.00 32.14 329 ASP P N 1
ATOM 2875 C CA . ASP B 2 723 ? 129.915 126.336 135.714 1.00 29.53 329 ASP P CA 1
ATOM 2876 C C . ASP B 2 723 ? 131.320 126.891 135.907 1.00 32.97 329 ASP P C 1
ATOM 2877 O O . ASP B 2 723 ? 132.291 126.127 135.845 1.00 42.20 329 ASP P O 1
ATOM 2882 N N . GLY B 2 724 ? 131.456 128.196 136.137 1.00 31.80 330 GLY P N 1
ATOM 2883 C CA . GLY B 2 724 ? 132.738 128.835 136.315 1.00 38.95 330 GLY P CA 1
ATOM 2884 C C . GLY B 2 724 ? 133.273 129.521 135.075 1.00 34.67 330 GLY P C 1
ATOM 2885 O O . GLY B 2 724 ? 134.157 130.378 135.192 1.00 36.58 330 GLY P O 1
ATOM 2886 N N . ALA B 2 725 ? 132.763 129.171 133.899 1.00 26.13 331 ALA P N 1
ATOM 2887 C CA . ALA B 2 725 ? 133.167 129.791 132.644 1.00 33.49 331 ALA P CA 1
ATOM 2888 C C . ALA B 2 725 ? 132.028 130.511 131.945 1.00 28.44 331 ALA P C 1
ATOM 2889 O O . ALA B 2 725 ? 132.215 131.634 131.469 1.00 29.18 331 ALA P O 1
ATOM 2891 N N . SER B 2 726 ? 130.852 129.895 131.868 1.00 27.72 332 SER P N 1
ATOM 2892 C CA . SER B 2 726 ? 129.676 130.498 131.257 1.00 25.70 332 SER P CA 1
ATOM 2893 C C . SER B 2 726 ? 128.569 130.575 132.296 1.00 37.98 332 SER P C 1
ATOM 2894 O O . SER B 2 726 ? 128.327 129.606 133.023 1.00 34.61 332 SER P O 1
ATOM 2897 N N . VAL B 2 727 ? 127.899 131.723 132.360 1.00 39.31 333 VAL P N 1
ATOM 2898 C CA . VAL B 2 727 ? 126.833 131.973 133.323 1.00 30.50 333 VAL P CA 1
ATOM 2899 C C . VAL B 2 727 ? 125.509 132.003 132.575 1.00 35.51 333 VAL P C 1
ATOM 2900 O O . VAL B 2 727 ? 125.347 132.766 131.614 1.00 47.42 333 VAL P O 1
ATOM 2904 N N . SER B 2 728 ? 124.567 131.175 133.014 1.00 27.80 334 SER P N 1
ATOM 2905 C CA . SER B 2 728 ? 123.234 131.109 132.429 1.00 23.77 334 SER P CA 1
ATOM 2906 C C . SER B 2 728 ? 122.309 132.000 133.249 1.00 28.37 334 SER P C 1
ATOM 2907 O O . SER B 2 728 ? 121.935 131.651 134.373 1.00 32.34 334 SER P O 1
ATOM 2910 N N . VAL B 2 729 ? 121.942 133.148 132.686 1.00 38.33 335 VAL P N 1
ATOM 2911 C CA . VAL B 2 729 ? 121.082 134.112 133.363 1.00 33.12 335 VAL P CA 1
ATOM 2912 C C . VAL B 2 729 ? 119.647 133.833 132.933 1.00 37.10 335 VAL P C 1
ATOM 2913 O O . VAL B 2 729 ? 119.277 134.074 131.781 1.00 41.91 335 VAL P O 1
ATOM 2917 N N . TYR B 2 730 ? 118.836 133.333 133.861 1.00 22.78 336 TYR P N 1
ATOM 2918 C CA . TYR B 2 730 ? 117.462 132.951 133.568 1.00 20.04 336 TYR P CA 1
ATOM 2919 C C . TYR B 2 730 ? 116.524 134.123 133.824 1.00 33.75 336 TYR P C 1
ATOM 2920 O O . TYR B 2 730 ? 116.586 134.757 134.882 1.00 39.74 336 TYR P O 1
ATOM 2929 N N . LEU B 2 731 ? 115.659 134.403 132.854 1.00 30.06 337 LEU P N 1
ATOM 2930 C CA . LE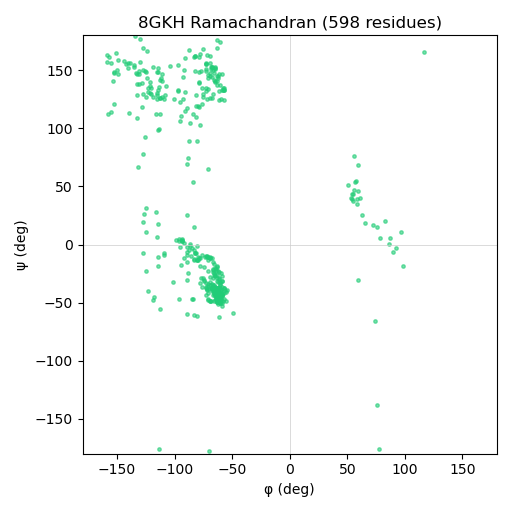U B 2 731 ? 114.627 135.423 132.985 1.00 24.24 337 LEU P CA 1
ATOM 2931 C C . LEU B 2 731 ? 113.307 134.730 133.297 1.00 34.56 337 LEU P C 1
ATOM 2932 O O . LEU B 2 731 ? 112.875 133.845 132.551 1.00 34.66 337 LEU P O 1
ATOM 2937 N N . LYS B 2 732 ? 112.672 135.133 134.393 1.00 44.57 338 LYS P N 1
ATOM 2938 C CA . LYS B 2 732 ? 111.478 134.476 134.904 1.00 31.80 338 LYS P CA 1
ATOM 2939 C C . LYS B 2 732 ? 110.283 135.408 134.762 1.00 32.74 338 LYS P C 1
ATOM 2940 O O . LYS B 2 732 ? 110.321 136.551 135.229 1.00 43.31 338 LYS P O 1
ATOM 2946 N N . HIS B 2 733 ? 109.229 134.917 134.117 1.00 30.62 339 HIS P N 1
ATOM 2947 C CA . HIS B 2 733 ? 108.032 135.715 133.928 1.00 33.03 339 HIS P CA 1
ATOM 2948 C C . HIS B 2 733 ? 107.278 135.852 135.252 1.00 38.44 339 HIS P C 1
ATOM 2949 O O . HIS B 2 733 ? 107.324 134.952 136.096 1.00 45.71 339 HIS P O 1
ATOM 2956 N N . PRO B 2 734 ? 106.576 136.970 135.465 1.00 28.81 340 PRO P N 1
ATOM 2957 C CA . PRO B 2 734 ? 105.822 137.116 136.721 1.00 35.29 340 PRO P CA 1
ATOM 2958 C C . PRO B 2 734 ? 104.779 136.033 136.934 1.00 39.13 340 PRO P C 1
ATOM 2959 O O . PRO B 2 734 ? 104.442 135.730 138.085 1.00 39.25 340 PRO P O 1
ATOM 2963 N N . GLU B 2 735 ? 104.256 135.437 135.860 1.00 36.65 341 GLU P N 1
ATOM 2964 C CA . GLU B 2 735 ? 103.217 134.419 135.954 1.00 31.93 341 GLU P CA 1
ATOM 2965 C C . GLU B 2 735 ? 103.784 133.011 136.094 1.00 32.99 341 GLU P C 1
ATOM 2966 O O . GLU B 2 735 ? 103.113 132.037 135.728 1.00 42.83 341 GLU P O 1
ATOM 2972 N N . ALA B 2 736 ? 105.002 132.875 136.612 1.00 32.93 342 ALA P N 1
ATOM 2973 C CA . ALA B 2 736 ? 105.599 131.562 136.783 1.00 43.54 342 ALA P CA 1
ATOM 2974 C C . ALA B 2 736 ? 104.782 130.728 137.770 1.00 51.75 342 ALA P C 1
ATOM 2975 O O . ALA B 2 736 ? 103.885 131.221 138.458 1.00 52.96 342 ALA P O 1
ATOM 2977 N N . ASP B 2 737 ? 105.110 129.436 137.830 1.00 54.98 343 ASP P N 1
ATOM 2978 C CA . ASP B 2 737 ? 104.386 128.508 138.690 1.00 52.58 343 ASP P CA 1
ATOM 2979 C C . ASP B 2 737 ? 104.707 128.689 140.168 1.00 50.87 343 ASP P C 1
ATOM 2980 O O . ASP B 2 737 ? 104.014 128.104 141.007 1.00 57.25 343 ASP P O 1
ATOM 2985 N N . LYS B 2 738 ? 105.728 129.476 140.507 1.00 38.06 344 LYS P N 1
ATOM 2986 C CA . LYS B 2 738 ? 106.135 129.674 141.898 1.00 38.71 344 LYS P CA 1
ATOM 2987 C C . LYS B 2 738 ? 106.472 128.335 142.554 1.00 43.03 344 LYS P C 1
ATOM 2988 O O . LYS B 2 738 ? 105.931 127.969 143.599 1.00 49.47 344 LYS P O 1
ATOM 2994 N N . TYR B 2 739 ? 107.378 127.598 141.920 1.00 44.63 345 TYR P N 1
ATOM 2995 C CA . TYR B 2 739 ? 107.819 126.305 142.427 1.00 45.56 345 TYR P CA 1
ATOM 2996 C C . TYR B 2 739 ? 106.636 125.364 142.630 1.00 47.44 345 TYR P C 1
ATOM 2997 O O . TYR B 2 739 ? 106.285 124.591 141.737 1.00 49.43 345 TYR P O 1
ATOM 3006 N N . LYS B 2 756 ? 101.929 117.975 112.385 1.00 38.36 362 LYS P N 1
ATOM 3007 C CA . LYS B 2 756 ? 100.990 117.975 111.270 1.00 43.27 362 LYS P CA 1
ATOM 3008 C C . LYS B 2 756 ? 100.529 119.392 110.947 1.00 37.97 362 LYS P C 1
ATOM 3009 O O . LYS B 2 756 ? 100.218 119.705 109.798 1.00 40.67 362 LYS P O 1
ATOM 3015 N N . ALA B 2 757 ? 100.486 120.247 111.968 1.00 41.18 363 ALA P N 1
ATOM 3016 C CA . ALA B 2 757 ? 100.124 121.645 111.773 1.00 46.95 363 ALA P CA 1
ATOM 3017 C C . ALA B 2 757 ? 101.284 122.489 111.263 1.00 46.94 363 ALA P C 1
ATOM 3018 O O . ALA B 2 757 ? 101.056 123.619 110.818 1.00 49.81 363 ALA P O 1
ATOM 3020 N N . LEU B 2 758 ? 102.512 121.974 111.316 1.00 38.73 364 LEU P N 1
ATOM 3021 C CA . LEU B 2 758 ? 103.681 122.697 110.836 1.00 34.57 364 LEU P CA 1
ATOM 3022 C C . LEU B 2 758 ? 103.918 122.525 109.341 1.00 41.43 364 LEU P C 1
ATOM 3023 O O . LEU B 2 758 ? 104.760 123.233 108.779 1.00 42.49 364 LEU P O 1
ATOM 3028 N N . TYR B 2 759 ? 103.205 121.611 108.689 1.00 41.29 365 TYR P N 1
ATOM 3029 C CA . TYR B 2 759 ? 103.430 121.355 107.274 1.00 41.06 365 TYR P CA 1
ATOM 3030 C C . TYR B 2 759 ? 102.887 122.495 106.419 1.00 41.24 365 TYR P C 1
ATOM 3031 O O . TYR B 2 759 ? 101.928 123.180 106.786 1.00 41.13 365 TYR P O 1
ATOM 3040 N N . VAL B 2 760 ? 103.520 122.691 105.260 1.00 40.88 366 VAL P N 1
ATOM 3041 C CA . VAL B 2 760 ? 103.155 123.798 104.380 1.00 33.36 366 VAL P CA 1
ATOM 3042 C C . VAL B 2 760 ? 101.726 123.652 103.879 1.00 38.88 366 VAL P C 1
ATOM 3043 O O . VAL B 2 760 ? 101.072 124.649 103.548 1.00 46.58 366 VAL P O 1
ATOM 3047 N N . GLU B 2 761 ? 101.217 122.420 103.809 1.00 43.60 367 GLU P N 1
ATOM 3048 C CA . GLU B 2 761 ? 99.868 122.210 103.290 1.00 41.66 367 GLU P CA 1
ATOM 3049 C C . GLU B 2 761 ? 98.843 123.009 104.084 1.00 47.02 367 GLU P C 1
ATOM 3050 O O . GLU B 2 761 ? 97.878 123.534 103.517 1.00 46.83 367 GLU P O 1
ATOM 3056 N N . ASN B 2 762 ? 99.036 123.114 105.396 1.00 49.84 368 ASN P N 1
ATOM 3057 C CA . ASN B 2 762 ? 98.123 123.841 106.266 1.00 37.96 368 ASN P CA 1
ATOM 3058 C C . ASN B 2 762 ? 98.539 125.290 106.489 1.00 45.39 368 ASN P C 1
ATOM 3059 O O . ASN B 2 762 ? 97.873 125.997 107.252 1.00 48.57 368 ASN P O 1
ATOM 3064 N N . ASN B 2 763 ? 99.618 125.748 105.848 1.00 50.00 369 ASN P N 1
ATOM 3065 C CA . ASN B 2 763 ? 100.121 127.106 106.027 1.00 45.65 369 ASN P CA 1
ATOM 3066 C C . ASN B 2 763 ? 100.286 127.816 104.689 1.00 42.51 369 ASN P C 1
ATOM 3067 O O . ASN B 2 763 ? 101.114 128.722 104.558 1.00 38.83 369 ASN P O 1
ATOM 3072 N N . LEU B 2 764 ? 99.508 127.416 103.685 1.00 44.91 370 LEU P N 1
ATOM 3073 C CA . LEU B 2 764 ? 99.613 128.053 102.375 1.00 40.73 370 LEU P CA 1
ATOM 3074 C C . LEU B 2 764 ? 99.340 129.552 102.418 1.00 43.27 370 LEU P C 1
ATOM 3075 O O . LEU B 2 764 ? 100.072 130.301 101.746 1.00 49.53 370 LEU P O 1
ATOM 3080 N N . PRO B 2 765 ? 98.328 130.050 103.137 1.00 38.39 371 PRO P N 1
ATOM 3081 C CA . PRO B 2 765 ? 98.101 131.506 103.144 1.00 37.81 371 PRO P CA 1
ATOM 3082 C C . PRO B 2 765 ? 99.309 132.300 103.606 1.00 43.87 371 PRO P C 1
ATOM 3083 O O . PRO B 2 765 ? 99.575 133.382 103.070 1.00 51.48 371 PRO P O 1
ATOM 3087 N N . ALA B 2 766 ? 100.051 131.792 104.592 1.00 41.54 372 ALA P N 1
ATOM 3088 C CA . ALA B 2 766 ? 101.248 132.493 105.045 1.00 45.98 372 ALA P CA 1
ATOM 3089 C C . ALA B 2 766 ? 102.281 132.586 103.929 1.00 54.47 372 ALA P C 1
ATOM 3090 O O . ALA B 2 766 ? 102.906 133.636 103.737 1.00 52.38 372 ALA P O 1
ATOM 3092 N N . CYS B 2 767 ? 102.474 131.497 103.183 1.00 53.10 373 CYS P N 1
ATOM 3093 C CA . CYS B 2 767 ? 103.416 131.522 102.070 1.00 42.06 373 CYS P CA 1
ATOM 3094 C C . CYS B 2 767 ? 102.956 132.482 100.981 1.00 38.50 373 CYS P C 1
ATOM 3095 O O . CYS B 2 767 ? 103.775 133.184 100.375 1.00 46.70 373 CYS P O 1
ATOM 3098 N N . ARG B 2 768 ? 101.648 132.528 100.717 1.00 38.74 374 ARG P N 1
ATOM 3099 C CA . ARG B 2 768 ? 101.145 133.394 99.655 1.00 35.15 374 ARG P CA 1
ATOM 3100 C C . ARG B 2 768 ? 101.475 134.855 99.930 1.00 37.24 374 ARG P C 1
ATOM 3101 O O . ARG B 2 768 ? 101.888 135.588 99.024 1.00 44.15 374 ARG P O 1
ATOM 3109 N N . ALA B 2 769 ? 101.299 135.299 101.175 1.00 48.34 375 ALA P N 1
ATOM 3110 C CA . ALA B 2 769 ? 101.574 136.684 101.533 1.00 51.85 375 ALA P CA 1
ATOM 3111 C C . ALA B 2 769 ? 103.052 136.952 101.781 1.00 52.60 375 ALA P C 1
ATOM 3112 O O . ALA B 2 769 ? 103.431 138.115 101.956 1.00 52.80 375 ALA P O 1
ATOM 3114 N N . ALA B 2 770 ? 103.889 135.919 101.800 1.00 41.47 376 ALA P N 1
ATOM 3115 C CA . ALA B 2 770 ? 105.309 136.112 102.051 1.00 42.11 376 ALA P CA 1
ATOM 3116 C C . ALA B 2 770 ? 105.960 136.869 100.900 1.00 37.41 376 ALA P C 1
ATOM 3117 O O . ALA B 2 770 ? 105.599 136.692 99.733 1.00 39.61 376 ALA P O 1
ATOM 3119 N N . GLU B 2 771 ? 106.930 137.723 101.238 1.00 38.33 377 GLU P N 1
ATOM 3120 C CA . GLU B 2 771 ? 107.645 138.468 100.208 1.00 42.73 377 GLU P CA 1
ATOM 3121 C C . GLU B 2 771 ? 108.403 137.529 99.279 1.00 46.39 377 GLU P C 1
ATOM 3122 O O . GLU B 2 771 ? 108.401 137.716 98.056 1.00 51.91 377 GLU P O 1
ATOM 3128 N N . ASN B 2 772 ? 109.060 136.515 99.839 1.00 41.35 378 ASN P N 1
ATOM 3129 C CA . ASN B 2 772 ? 109.774 135.527 99.045 1.00 37.86 378 ASN P CA 1
ATOM 3130 C C . ASN B 2 772 ? 109.737 134.195 99.778 1.00 37.83 378 ASN P C 1
ATOM 3131 O O . ASN B 2 772 ? 109.746 134.148 101.011 1.00 40.82 378 ASN P O 1
ATOM 3136 N N . VAL B 2 773 ? 109.696 133.112 99.006 1.00 39.48 379 VAL P N 1
ATOM 3137 C CA . VAL B 2 773 ? 109.592 131.758 99.537 1.00 36.60 379 VAL P CA 1
ATOM 3138 C C . VAL B 2 773 ? 110.867 131.005 99.184 1.00 37.28 379 VAL P C 1
ATOM 3139 O O . VAL B 2 773 ? 111.284 130.992 98.020 1.00 41.99 379 VAL P O 1
ATOM 3143 N N . VAL B 2 774 ? 111.480 130.383 100.187 1.00 21.63 380 VAL P N 1
ATOM 3144 C CA . VAL B 2 774 ? 112.714 129.623 100.025 1.00 18.41 380 VAL P CA 1
ATOM 3145 C C . VAL B 2 774 ? 112.467 128.206 100.520 1.00 25.34 380 VAL P C 1
ATOM 3146 O O . VAL B 2 774 ? 111.936 128.011 101.619 1.00 37.81 380 VAL P O 1
ATOM 3150 N N . VAL B 2 775 ? 112.853 127.222 99.711 1.00 23.92 381 VAL P N 1
ATOM 3151 C CA . VAL B 2 775 ? 112.679 125.811 100.035 1.00 28.53 381 VAL P CA 1
ATOM 3152 C C . VAL B 2 775 ? 114.039 125.219 100.370 1.00 23.50 381 VAL P C 1
ATOM 3153 O O . VAL B 2 775 ? 115.030 125.483 99.678 1.00 34.20 381 VAL P O 1
ATOM 3157 N N . ILE B 2 776 ? 114.086 124.416 101.430 1.00 25.88 382 ILE P N 1
ATOM 3158 C CA . ILE B 2 776 ? 115.322 123.823 101.926 1.00 21.63 382 ILE P CA 1
ATOM 3159 C C . ILE B 2 776 ? 115.158 122.310 101.946 1.00 28.98 382 ILE P C 1
ATOM 3160 O O . ILE B 2 776 ? 114.127 121.797 102.397 1.00 40.34 382 ILE P O 1
ATOM 3165 N N . ASP B 2 777 ? 116.176 121.601 101.458 1.00 25.20 383 ASP P N 1
ATOM 3166 C CA . ASP B 2 777 ? 116.189 120.142 101.446 1.00 33.13 383 ASP P CA 1
ATOM 3167 C C . ASP B 2 777 ? 117.286 119.638 102.376 1.00 27.79 383 ASP P C 1
ATOM 3168 O O . ASP B 2 777 ? 118.465 119.621 101.989 1.00 37.26 383 ASP P O 1
ATOM 3173 N N . PRO B 2 778 ? 116.966 119.222 103.600 1.00 23.77 384 PRO P N 1
ATOM 3174 C CA . PRO B 2 778 ? 118.019 118.771 104.516 1.00 26.42 384 PRO P CA 1
ATOM 3175 C C . PRO B 2 778 ? 118.705 117.507 104.023 1.00 34.02 384 PRO P C 1
ATOM 3176 O O . PRO B 2 778 ? 118.098 116.647 103.380 1.00 46.46 384 PRO P O 1
ATOM 3180 N N . ASN B 2 779 ? 119.993 117.405 104.341 1.00 31.96 385 ASN P N 1
ATOM 3181 C CA . ASN B 2 779 ? 120.794 116.241 103.991 1.00 37.78 385 ASN P CA 1
ATOM 3182 C C . ASN B 2 779 ? 121.896 116.084 105.029 1.00 40.83 385 ASN P C 1
ATOM 3183 O O . ASN B 2 779 ? 122.178 116.997 105.810 1.00 48.35 385 ASN P O 1
ATOM 3188 N N . LYS B 2 780 ? 122.521 114.905 105.034 1.00 45.40 386 LYS P N 1
ATOM 3189 C CA . LYS B 2 780 ? 123.594 114.642 105.987 1.00 49.22 386 LYS P CA 1
ATOM 3190 C C . LYS B 2 780 ? 124.751 115.616 105.791 1.00 53.95 386 LYS P C 1
ATOM 3191 O O . LYS B 2 780 ? 125.221 116.240 106.749 1.00 50.58 386 LYS P O 1
ATOM 3197 N N . ARG B 2 781 ? 125.223 115.759 104.552 1.00 46.28 387 ARG P N 1
ATOM 3198 C CA . ARG B 2 781 ? 126.301 116.701 104.269 1.00 35.51 387 ARG P CA 1
ATOM 3199 C C . ARG B 2 781 ? 125.761 118.115 104.091 1.00 45.26 387 ARG P C 1
ATOM 3200 O O . ARG B 2 781 ? 126.118 119.029 104.843 1.00 56.79 387 ARG P O 1
ATOM 3208 N N . ASP B 2 782 ? 124.897 118.314 103.098 1.00 33.03 388 ASP P N 1
ATOM 3209 C CA . ASP B 2 782 ? 124.252 119.606 102.877 1.00 32.36 388 ASP P CA 1
ATOM 3210 C C . ASP B 2 782 ? 123.090 119.715 103.854 1.00 37.85 388 ASP P C 1
ATOM 3211 O O . ASP B 2 782 ? 121.955 119.342 103.555 1.00 50.11 388 ASP P O 1
ATOM 3216 N N . ILE B 2 783 ? 123.384 120.237 105.046 1.00 35.68 389 ILE P N 1
ATOM 3217 C CA . ILE B 2 783 ? 122.371 120.307 106.094 1.00 30.95 389 ILE P CA 1
ATOM 3218 C C . ILE B 2 783 ? 121.199 121.167 105.642 1.00 33.06 389 ILE P C 1
ATOM 3219 O O . ILE B 2 783 ? 120.039 120.880 105.963 1.00 47.43 389 ILE P O 1
ATOM 3224 N N . LEU B 2 784 ? 121.478 122.237 104.900 1.00 24.99 390 LEU P N 1
ATOM 3225 C CA . LEU B 2 784 ? 120.437 123.096 104.344 1.00 29.09 390 LEU P CA 1
ATOM 3226 C C . LEU B 2 784 ? 120.849 123.477 102.930 1.00 32.70 390 LEU P C 1
ATOM 3227 O O . LEU B 2 784 ? 121.838 124.192 102.744 1.00 35.33 390 LEU P O 1
ATOM 3232 N N . TYR B 2 785 ? 120.100 122.999 101.939 1.00 32.84 391 TYR P N 1
ATOM 3233 C CA . TYR B 2 785 ? 120.294 123.370 100.541 1.00 21.45 391 TYR P CA 1
ATOM 3234 C C . TYR B 2 785 ? 119.072 124.174 100.114 1.00 21.94 391 TYR P C 1
ATOM 3235 O O . TYR B 2 785 ? 117.968 123.630 100.017 1.00 33.81 391 TYR P O 1
ATOM 3244 N N . CYS B 2 786 ? 119.274 125.461 99.848 1.00 17.96 392 CYS P N 1
ATOM 3245 C CA . CYS B 2 786 ? 118.186 126.410 99.673 1.00 29.07 392 CYS P CA 1
ATOM 3246 C C . CYS B 2 786 ? 118.088 126.871 98.224 1.00 23.12 392 CYS P C 1
ATOM 3247 O O . CYS B 2 786 ? 119.094 126.987 97.519 1.00 32.69 392 CYS P O 1
ATOM 3250 N N . GLN B 2 787 ? 116.856 127.133 97.792 1.00 25.39 393 GLN P N 1
ATOM 3251 C CA . GLN B 2 787 ? 116.592 127.688 96.473 1.00 26.94 393 GLN P CA 1
ATOM 3252 C C . GLN B 2 787 ? 115.260 128.423 96.522 1.00 28.25 393 GLN P C 1
ATOM 3253 O O . GLN B 2 787 ? 114.409 128.146 97.371 1.00 40.11 393 GLN P O 1
ATOM 3259 N N . ASP B 2 788 ? 115.087 129.369 95.602 1.00 26.47 394 ASP P N 1
ATOM 3260 C CA . ASP B 2 788 ? 113.876 130.175 95.523 1.00 27.20 394 ASP P CA 1
ATOM 3261 C C . ASP B 2 788 ? 113.420 130.265 94.071 1.00 34.55 394 ASP P C 1
ATOM 3262 O O . ASP B 2 788 ? 114.053 129.722 93.160 1.00 40.69 394 ASP P O 1
ATOM 3267 N N . SER B 2 789 ? 112.303 130.964 93.861 1.00 34.29 395 SER P N 1
ATOM 3268 C CA . SER B 2 789 ? 111.756 131.104 92.515 1.00 35.39 395 SER P CA 1
ATOM 3269 C C . SER B 2 789 ? 112.717 131.857 91.605 1.00 37.64 395 SER P C 1
ATOM 3270 O O . SER B 2 789 ? 112.846 131.531 90.419 1.00 40.92 395 SER P O 1
ATOM 3273 N N . ASN B 2 790 ? 113.401 132.870 92.140 1.00 40.04 396 ASN P N 1
ATOM 3274 C CA . ASN B 2 790 ? 114.340 133.651 91.345 1.00 36.72 396 ASN P CA 1
ATOM 3275 C C . ASN B 2 790 ? 115.559 132.847 90.914 1.00 35.09 396 ASN P C 1
ATOM 3276 O O . ASN B 2 790 ? 116.319 133.320 90.062 1.00 36.40 396 ASN P O 1
ATOM 3281 N N . GLY B 2 791 ? 115.764 131.658 91.473 1.00 34.78 397 GLY P N 1
ATOM 3282 C CA . GLY B 2 791 ? 116.888 130.824 91.107 1.00 33.17 397 GLY P CA 1
ATOM 3283 C C . GLY B 2 791 ? 118.162 131.082 91.876 1.00 34.88 397 GLY P C 1
ATOM 3284 O O . GLY B 2 791 ? 119.193 130.482 91.549 1.00 41.20 397 GLY P O 1
ATOM 3285 N N . THR B 2 792 ? 118.132 131.951 92.884 1.00 30.74 398 THR P N 1
ATOM 3286 C CA . THR B 2 792 ? 119.317 132.249 93.684 1.00 35.28 398 THR P CA 1
ATOM 3287 C C . THR B 2 792 ? 119.524 131.110 94.674 1.00 32.56 398 THR P C 1
ATOM 3288 O O . THR B 2 792 ? 118.828 131.014 95.687 1.00 39.15 398 THR P O 1
ATOM 3292 N N . THR B 2 793 ? 120.487 130.242 94.381 1.00 28.71 399 THR P N 1
ATOM 3293 C CA . THR B 2 793 ? 120.743 129.080 95.217 1.00 22.34 399 THR P CA 1
ATOM 3294 C C . THR B 2 793 ? 121.608 129.454 96.414 1.00 29.75 399 THR P C 1
ATOM 3295 O O . THR B 2 793 ? 122.446 130.358 96.349 1.00 40.93 399 THR P O 1
ATOM 3299 N N . PHE B 2 794 ? 121.393 128.742 97.517 1.00 31.22 400 PHE P N 1
ATOM 3300 C CA . PHE B 2 794 ? 122.156 128.945 98.739 1.00 26.86 400 PHE P CA 1
ATOM 3301 C C . PHE B 2 794 ? 122.155 127.644 99.526 1.00 26.04 400 PHE P C 1
ATOM 3302 O O . PHE B 2 794 ? 121.137 126.950 99.579 1.00 42.13 400 PHE P O 1
ATOM 3310 N N . ARG B 2 795 ? 123.295 127.317 100.132 1.00 25.36 401 ARG P N 1
ATOM 3311 C CA . ARG B 2 795 ? 123.421 126.094 100.909 1.00 27.51 401 ARG P CA 1
ATOM 3312 C C . ARG B 2 795 ? 124.248 126.357 102.158 1.00 22.29 401 ARG P C 1
ATOM 3313 O O . ARG B 2 795 ? 125.107 127.242 102.181 1.00 36.36 401 ARG P O 1
ATOM 3321 N N . TYR B 2 796 ? 123.972 125.573 103.200 1.00 26.66 402 TYR P N 1
ATOM 3322 C CA . TYR B 2 796 ? 124.697 125.622 104.470 1.00 32.46 402 TYR P CA 1
ATOM 3323 C C . TYR B 2 796 ? 125.183 124.202 104.746 1.00 29.66 402 TYR P C 1
ATOM 3324 O O . TYR B 2 796 ? 124.468 123.395 105.347 1.00 43.98 402 TYR P O 1
ATOM 3333 N N . THR B 2 797 ? 126.400 123.902 104.303 1.00 25.80 403 THR P N 1
ATOM 3334 C CA . THR B 2 797 ? 126.915 122.543 104.341 1.00 29.30 403 THR P CA 1
ATOM 3335 C C . THR B 2 797 ? 127.378 122.168 105.746 1.00 35.85 403 THR P C 1
ATOM 3336 O O . THR B 2 797 ? 127.580 123.018 106.616 1.00 44.44 403 THR P O 1
ATOM 3340 N N . ALA B 2 798 ? 127.544 120.860 105.955 1.00 36.00 404 ALA P N 1
ATOM 3341 C CA . ALA B 2 798 ? 128.040 120.371 107.237 1.00 34.07 404 ALA P CA 1
ATOM 3342 C C . ALA B 2 798 ? 129.469 120.833 107.485 1.00 38.39 404 ALA P C 1
ATOM 3343 O O . ALA B 2 798 ? 129.845 121.130 108.625 1.00 46.44 404 ALA P O 1
ATOM 3345 N N . ASN B 2 799 ? 130.287 120.886 106.432 1.00 44.17 405 ASN P N 1
ATOM 3346 C CA . ASN B 2 799 ? 131.662 121.347 106.591 1.00 39.62 405 ASN P CA 1
ATOM 3347 C C . ASN B 2 799 ? 131.703 122.792 107.068 1.00 40.48 405 ASN P C 1
ATOM 3348 O O . ASN B 2 799 ? 132.512 123.147 107.934 1.00 45.89 405 ASN P O 1
ATOM 3353 N N . GLN B 2 800 ? 130.843 123.646 106.507 1.00 42.80 406 GLN P N 1
ATOM 3354 C CA . GLN B 2 800 ? 130.792 125.035 106.946 1.00 39.02 406 GLN P CA 1
ATOM 3355 C C . GLN B 2 800 ? 130.385 125.130 108.410 1.00 44.85 406 GLN P C 1
ATOM 3356 O O . GLN B 2 800 ? 130.948 125.927 109.170 1.00 56.24 406 GLN P O 1
ATOM 3362 N N . ARG B 2 801 ? 129.399 124.331 108.823 1.00 35.60 407 ARG P N 1
ATOM 3363 C CA . ARG B 2 801 ? 128.985 124.337 110.221 1.00 32.84 407 ARG P CA 1
ATOM 3364 C C . ARG B 2 801 ? 130.120 123.886 111.129 1.00 35.14 407 ARG P C 1
ATOM 3365 O O . ARG B 2 801 ? 130.341 124.470 112.194 1.00 48.98 407 ARG P O 1
ATOM 3373 N N . ALA B 2 802 ? 130.847 122.842 110.729 1.00 31.70 408 ALA P N 1
ATOM 3374 C CA . ALA B 2 802 ? 131.969 122.377 111.537 1.00 38.12 408 ALA P CA 1
ATOM 3375 C C . ALA B 2 802 ? 133.048 123.447 111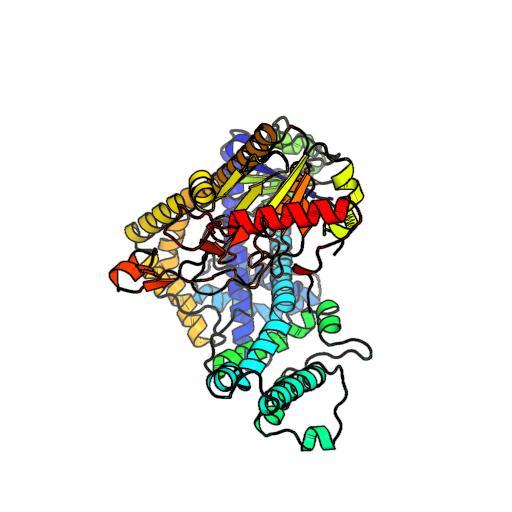.644 1.00 44.11 408 ALA P C 1
ATOM 3376 O O . ALA B 2 802 ? 133.615 123.663 112.721 1.00 51.05 408 ALA P O 1
ATOM 3378 N N . VAL B 2 803 ? 133.347 124.125 110.535 1.00 42.12 409 VAL P N 1
ATOM 3379 C CA . VAL B 2 803 ? 134.390 125.146 110.547 1.00 38.84 409 VAL P CA 1
ATOM 3380 C C . VAL B 2 803 ? 133.986 126.314 111.438 1.00 38.13 409 VAL P C 1
ATOM 3381 O O . VAL B 2 803 ? 134.766 126.770 112.282 1.00 45.96 409 VAL P O 1
ATOM 3385 N N . GLU B 2 804 ? 132.762 126.818 111.266 1.00 33.37 410 GLU P N 1
ATOM 3386 C CA . GLU B 2 804 ? 132.333 127.985 112.031 1.00 42.73 410 GLU P CA 1
ATOM 3387 C C . GLU B 2 804 ? 132.173 127.646 113.508 1.00 41.89 410 GLU P C 1
ATOM 3388 O O . GLU B 2 804 ? 132.678 128.364 114.379 1.00 44.36 410 GLU P O 1
ATOM 3394 N N . THR B 2 805 ? 131.473 126.551 113.811 1.00 35.64 411 THR P N 1
ATOM 3395 C CA . THR B 2 805 ? 131.305 126.135 115.199 1.00 34.20 411 THR P CA 1
ATOM 3396 C C . THR B 2 805 ? 132.642 125.766 115.826 1.00 35.67 411 THR P C 1
ATOM 3397 O O . THR B 2 805 ? 132.888 126.059 117.002 1.00 42.16 411 THR P O 1
ATOM 3401 N N . GLY B 2 806 ? 133.518 125.122 115.059 1.00 37.23 412 GLY P N 1
ATOM 3402 C CA . GLY B 2 806 ? 134.792 124.681 115.587 1.00 31.47 412 GLY P CA 1
ATOM 3403 C C . GLY B 2 806 ? 134.740 123.364 116.320 1.00 33.40 412 GLY P C 1
ATOM 3404 O O . GLY B 2 806 ? 135.638 123.075 117.118 1.00 48.15 412 GLY P O 1
ATOM 3405 N N . SER B 2 807 ? 133.713 122.549 116.074 1.00 32.34 413 SER P N 1
ATOM 3406 C CA . SER B 2 807 ? 133.598 121.274 116.774 1.00 35.83 413 SER P CA 1
ATOM 3407 C C . SER B 2 807 ? 134.775 120.362 116.456 1.00 31.19 413 SER P C 1
ATOM 3408 O O . SER B 2 807 ? 135.307 119.691 117.347 1.00 39.25 413 SER P O 1
ATOM 3411 N N . ARG B 2 808 ? 135.194 120.319 115.190 1.00 38.70 414 ARG P N 1
ATOM 3412 C CA . ARG B 2 808 ? 136.300 119.446 114.810 1.00 37.56 414 ARG P CA 1
ATOM 3413 C C . ARG B 2 808 ? 137.612 119.899 115.442 1.00 36.89 414 ARG P C 1
ATOM 3414 O O . ARG B 2 808 ? 138.385 119.071 115.938 1.00 45.49 414 ARG P O 1
ATOM 3422 N N . ARG B 2 809 ? 137.883 121.206 115.432 1.00 37.04 415 ARG P N 1
ATOM 3423 C CA . ARG B 2 809 ? 139.108 121.703 116.052 1.00 41.15 415 ARG P CA 1
ATOM 3424 C C . ARG B 2 809 ? 139.110 121.438 117.552 1.00 44.34 415 ARG P C 1
ATOM 3425 O O . ARG B 2 809 ? 140.132 121.030 118.119 1.00 51.66 415 ARG P O 1
ATOM 3433 N N . PHE B 2 810 ? 137.974 121.670 118.213 1.00 38.48 416 PHE P N 1
ATOM 3434 C CA . PHE B 2 810 ? 137.888 121.403 119.644 1.00 34.27 416 PHE P CA 1
ATOM 3435 C C . PHE B 2 810 ? 138.081 119.921 119.935 1.00 38.33 416 PHE P C 1
ATOM 3436 O O . PHE B 2 810 ? 138.749 119.555 120.908 1.00 43.35 416 PHE P O 1
ATOM 3444 N N . ALA B 2 811 ? 137.498 119.052 119.107 1.00 43.95 417 ALA P N 1
ATOM 3445 C CA . ALA B 2 811 ? 137.681 117.617 119.295 1.00 42.95 417 ALA P CA 1
ATOM 3446 C C . ALA B 2 811 ? 139.142 117.223 119.124 1.00 38.30 417 ALA P C 1
ATOM 3447 O O . ALA B 2 811 ? 139.669 116.413 119.894 1.00 45.84 417 ALA P O 1
ATOM 3449 N N . LYS B 2 812 ? 139.813 117.785 118.116 1.00 40.64 418 LYS P N 1
ATOM 3450 C CA . LYS B 2 812 ? 141.228 117.488 117.919 1.00 40.52 418 LYS P CA 1
ATOM 3451 C C . LYS B 2 812 ? 142.057 117.941 119.114 1.00 44.73 418 LYS P C 1
ATOM 3452 O O . LYS B 2 812 ? 142.940 117.211 119.579 1.00 54.67 418 LYS P O 1
ATOM 3458 N N . ARG B 2 813 ? 141.793 119.147 119.620 1.00 42.14 419 ARG P N 1
ATOM 3459 C CA . ARG B 2 813 ? 142.547 119.640 120.768 1.00 42.72 419 ARG P CA 1
ATOM 3460 C C . ARG B 2 813 ? 142.278 118.797 122.009 1.00 45.36 419 ARG P C 1
ATOM 3461 O O . ARG B 2 813 ? 143.195 118.524 122.793 1.00 51.30 419 ARG P O 1
ATOM 3469 N N . ARG B 2 814 ? 141.026 118.379 122.208 1.00 49.08 420 ARG P N 1
ATOM 3470 C CA . ARG B 2 814 ? 140.700 117.517 123.339 1.00 46.75 420 ARG P CA 1
ATOM 3471 C C . ARG B 2 814 ? 141.415 116.176 123.229 1.00 47.73 420 ARG P C 1
ATOM 3472 O O . ARG B 2 814 ? 141.937 115.657 124.223 1.00 53.34 420 ARG P O 1
ATOM 3480 N N . GLU B 2 815 ? 141.452 115.601 122.025 1.00 49.73 421 GLU P N 1
ATOM 3481 C CA . GLU B 2 815 ? 142.179 114.353 121.821 1.00 45.44 421 GLU P CA 1
ATOM 3482 C C . GLU B 2 815 ? 143.663 114.534 122.106 1.00 40.19 421 GLU P C 1
ATOM 3483 O O . GLU B 2 815 ? 144.293 113.674 122.734 1.00 51.21 421 GLU P O 1
ATOM 3489 N N . ALA B 2 816 ? 144.242 115.644 121.644 1.00 32.72 422 ALA P N 1
ATOM 3490 C CA . ALA B 2 816 ? 145.656 115.896 121.895 1.00 41.56 422 ALA P CA 1
ATOM 3491 C C . ALA B 2 816 ? 145.933 116.028 123.387 1.00 49.78 422 ALA P C 1
ATOM 3492 O O . ALA B 2 816 ? 146.924 115.490 123.893 1.00 58.16 422 ALA P O 1
ATOM 3494 N N . MET B 2 817 ? 145.067 116.745 124.108 1.00 51.83 423 MET P N 1
ATOM 3495 C CA . MET B 2 817 ? 145.247 116.882 125.550 1.00 44.20 423 MET P CA 1
ATOM 3496 C C . MET B 2 817 ? 145.133 115.534 126.249 1.00 36.70 423 MET P C 1
ATOM 3497 O O . MET B 2 817 ? 145.923 115.226 127.150 1.00 42.33 423 MET P O 1
ATOM 3502 N N . LYS B 2 818 ? 144.155 114.717 125.852 1.00 42.33 424 LYS P N 1
ATOM 3503 C CA . LYS B 2 818 ? 144.016 113.396 126.457 1.00 48.41 42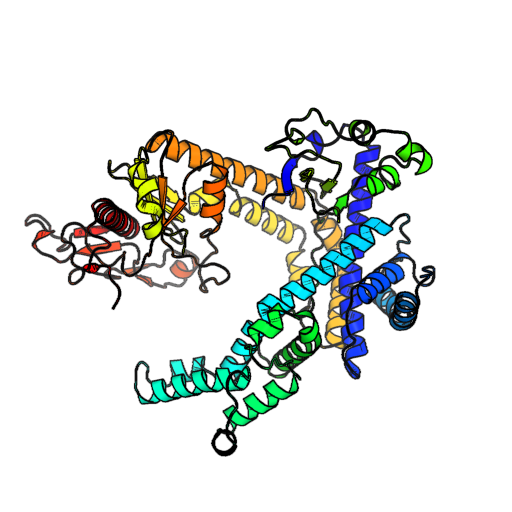4 LYS P CA 1
ATOM 3504 C C . LYS B 2 818 ? 145.254 112.546 126.207 1.00 50.83 424 LYS P C 1
ATOM 3505 O O . LYS B 2 818 ? 145.745 111.867 127.116 1.00 56.37 424 LYS P O 1
ATOM 3511 N N . GLU B 2 819 ? 145.773 112.569 124.978 1.00 52.41 425 GLU P N 1
ATOM 3512 C CA . GLU B 2 819 ? 146.972 111.796 124.673 1.00 50.52 425 GLU P CA 1
ATOM 3513 C C . GLU B 2 819 ? 148.164 112.289 125.483 1.00 54.00 425 GLU P C 1
ATOM 3514 O O . GLU B 2 819 ? 148.947 111.485 126.003 1.00 62.65 425 GLU P O 1
ATOM 3520 N N . GLU B 2 820 ? 148.319 113.610 125.602 1.00 40.48 426 GLU P N 1
ATOM 3521 C CA . GLU B 2 820 ? 149.434 114.153 126.370 1.00 38.73 426 GLU P CA 1
ATOM 3522 C C . GLU B 2 820 ? 149.336 113.752 127.837 1.00 41.80 426 GLU P C 1
ATOM 3523 O O . GLU B 2 820 ? 150.338 113.371 128.453 1.00 42.73 426 GLU P O 1
ATOM 3529 N N . ALA B 2 821 ? 148.136 113.829 128.413 1.00 48.41 427 ALA P N 1
ATOM 3530 C CA . ALA B 2 821 ? 147.938 113.463 129.809 1.00 46.75 427 ALA P CA 1
ATOM 3531 C C . ALA B 2 821 ? 147.746 111.967 130.012 1.00 43.28 427 ALA P C 1
ATOM 3532 O O . ALA B 2 821 ? 147.808 111.503 131.156 1.00 41.69 427 ALA P O 1
ATOM 3534 N N . GLY B 2 822 ? 147.515 111.205 128.946 1.00 55.13 428 GLY P N 1
ATOM 3535 C CA . GLY B 2 822 ? 147.283 109.783 129.091 1.00 57.45 428 GLY P CA 1
ATOM 3536 C C . GLY B 2 822 ? 145.939 109.430 129.680 1.00 54.48 428 GLY P C 1
ATOM 3537 O O . GLY B 2 822 ? 145.748 108.299 130.132 1.00 62.30 428 GLY P O 1
ATOM 3538 N N . VAL B 2 823 ? 144.993 110.372 129.688 1.00 34.77 429 VAL P N 1
ATOM 3539 C CA . VAL B 2 823 ? 143.682 110.104 130.268 1.00 44.09 429 VAL P CA 1
ATOM 3540 C C . VAL B 2 823 ? 142.944 109.039 129.469 1.00 55.25 429 VAL P C 1
ATOM 3541 O O . VAL B 2 823 ? 142.195 108.235 130.038 1.00 58.04 429 VAL P O 1
ATOM 3545 N N . ASP B 2 824 ? 143.131 109.013 128.147 1.00 64.48 430 ASP P N 1
ATOM 3546 C CA . ASP B 2 824 ? 142.427 108.038 127.321 1.00 63.75 430 ASP P CA 1
ATOM 3547 C C . ASP B 2 824 ? 142.746 106.613 127.755 1.00 57.70 430 ASP P C 1
ATOM 3548 O O . ASP B 2 824 ? 141.851 105.762 127.826 1.00 56.53 430 ASP P O 1
ATOM 3553 N N . LEU B 2 825 ? 144.017 106.332 128.051 1.00 56.42 431 LEU P N 1
ATOM 3554 C CA . LEU B 2 825 ? 144.385 104.999 128.517 1.00 55.32 431 LEU P CA 1
ATOM 3555 C C . LEU B 2 825 ? 143.685 104.665 129.828 1.00 56.90 431 LEU P C 1
ATOM 3556 O O . LEU B 2 825 ? 143.213 103.538 130.020 1.00 59.64 431 LEU P O 1
ATOM 3561 N N . ILE B 2 826 ? 143.610 105.632 130.743 1.00 56.91 432 ILE P N 1
ATOM 3562 C CA . ILE B 2 826 ? 142.983 105.388 132.040 1.00 56.06 432 ILE P CA 1
ATOM 3563 C C . ILE B 2 826 ? 141.500 105.084 131.863 1.00 58.39 432 ILE P C 1
ATOM 3564 O O . ILE B 2 826 ? 140.967 104.131 132.443 1.00 51.97 432 ILE P O 1
ATOM 3569 N N . GLU B 2 827 ? 140.811 105.895 131.057 1.00 64.26 433 GLU P N 1
ATOM 3570 C CA . GLU B 2 827 ? 139.369 105.738 130.902 1.00 61.25 433 GLU P CA 1
ATOM 3571 C C . GLU B 2 827 ? 139.014 104.485 130.112 1.00 68.18 433 GLU P C 1
ATOM 3572 O O . GLU B 2 827 ? 137.986 103.854 130.384 1.00 70.09 433 GLU P O 1
ATOM 3578 N N . SER B 2 828 ? 139.843 104.111 129.135 1.00 74.72 434 SER P N 1
ATOM 3579 C CA . SER B 2 828 ? 139.535 102.957 128.299 1.00 70.81 434 SER P CA 1
ATOM 3580 C C . SER B 2 828 ? 139.404 101.673 129.107 1.00 66.77 434 SER P C 1
ATOM 3581 O O . SER B 2 828 ? 138.721 100.744 128.664 1.00 67.78 434 SER P O 1
ATOM 3584 N N . ARG B 2 829 ? 140.037 101.599 130.276 1.00 63.98 435 ARG P N 1
ATOM 3585 C CA . ARG B 2 829 ? 140.013 100.404 131.107 1.00 63.17 435 ARG P CA 1
ATOM 3586 C C . ARG B 2 829 ? 138.950 100.452 132.196 1.00 66.06 435 ARG P C 1
ATOM 3587 O O . ARG B 2 829 ? 138.863 99.517 132.997 1.00 70.16 435 ARG P O 1
ATOM 3595 N N . ILE B 2 830 ? 138.145 101.505 132.247 1.00 64.71 436 ILE P N 1
ATOM 3596 C CA . ILE B 2 830 ? 137.071 101.573 133.245 1.00 69.08 436 ILE P CA 1
ATOM 3597 C C . ILE B 2 830 ? 135.973 100.585 132.860 1.00 69.43 436 ILE P C 1
ATOM 3598 O O . ILE B 2 830 ? 135.459 100.648 131.729 1.00 69.83 436 ILE P O 1
ATOM 3603 N N . PRO B 2 831 ? 135.574 99.660 133.747 1.00 70.52 437 PRO P N 1
ATOM 3604 C CA . PRO B 2 831 ? 134.515 98.708 133.381 1.00 68.04 437 PRO P CA 1
ATOM 3605 C C . PRO B 2 831 ? 133.183 99.384 133.102 1.00 67.45 437 PRO P C 1
ATOM 3606 O O . PRO B 2 831 ? 133.047 100.602 133.255 1.00 70.89 437 PRO P O 1
ATOM 3610 N N . SER B 2 832 ? 132.192 98.596 132.691 1.00 75.60 438 SER P N 1
ATOM 3611 C CA . SER B 2 832 ? 130.888 99.143 132.340 1.00 79.90 438 SER P CA 1
ATOM 3612 C C . SER B 2 832 ? 130.136 99.584 133.589 1.00 75.67 438 SER P C 1
ATOM 3613 O O . SER B 2 832 ? 130.090 98.861 134.590 1.00 75.16 438 SER P O 1
ATOM 3616 N N . HIS B 2 833 ? 129.540 100.775 133.527 1.00 70.83 439 HIS P N 1
ATOM 3617 C CA . HIS B 2 833 ? 128.708 101.270 134.615 1.00 78.28 439 HIS P CA 1
ATOM 3618 C C . HIS B 2 833 ? 127.283 100.739 134.554 1.00 79.17 439 HIS P C 1
ATOM 3619 O O . HIS B 2 833 ? 126.539 100.895 135.527 1.00 79.81 439 HIS P O 1
ATOM 3626 N N . LYS B 2 834 ? 126.889 100.121 133.443 1.00 76.05 440 LYS P N 1
ATOM 3627 C CA . LYS B 2 834 ? 125.528 99.645 133.247 1.00 76.22 440 LYS P CA 1
ATOM 3628 C C . LYS B 2 834 ? 125.306 98.238 133.789 1.00 75.42 440 LYS P C 1
ATOM 3629 O O . LYS B 2 834 ? 124.170 97.754 133.766 1.00 68.10 440 LYS P O 1
ATOM 3635 N N . THR B 2 835 ? 126.354 97.576 134.273 1.00 82.81 441 THR P N 1
ATOM 3636 C CA . THR B 2 835 ? 126.215 96.220 134.785 1.00 78.93 441 THR P CA 1
ATOM 3637 C C . THR B 2 835 ? 125.458 96.215 136.108 1.00 81.55 441 THR P C 1
ATOM 3638 O O . THR B 2 835 ? 125.614 97.116 136.937 1.00 80.23 441 THR P O 1
ATOM 3642 N N . MET B 2 836 ? 124.631 95.188 136.300 1.00 78.46 442 MET P N 1
ATOM 3643 C CA . MET B 2 836 ? 123.911 94.993 137.551 1.00 73.82 442 MET P CA 1
ATOM 3644 C C . MET B 2 836 ? 124.689 94.157 138.559 1.00 73.43 442 MET P C 1
ATOM 3645 O O . MET B 2 836 ? 124.242 94.022 139.703 1.00 69.74 442 MET P O 1
ATOM 3650 N N . ASN B 2 837 ? 125.831 93.595 138.168 1.00 86.63 443 ASN P N 1
ATOM 3651 C CA . ASN B 2 837 ? 126.602 92.748 139.068 1.00 86.97 443 ASN P CA 1
ATOM 3652 C C . ASN B 2 837 ? 127.255 93.587 140.159 1.00 80.47 443 ASN P C 1
ATOM 3653 O O . ASN B 2 837 ? 127.853 94.631 139.882 1.00 75.59 443 ASN P O 1
ATOM 3658 N N . LEU B 2 838 ? 127.142 93.123 141.405 1.00 78.40 444 LEU P N 1
ATOM 3659 C CA . LEU B 2 838 ? 127.673 93.884 142.532 1.00 77.01 444 LEU P CA 1
ATOM 3660 C C . LEU B 2 838 ? 129.198 93.873 142.540 1.00 79.49 444 LEU P C 1
ATOM 3661 O O . LEU B 2 838 ? 129.834 94.916 142.727 1.00 85.92 444 LEU P O 1
ATOM 3666 N N . MET B 2 839 ? 129.804 92.698 142.352 1.00 82.57 445 MET P N 1
ATOM 3667 C CA . MET B 2 839 ? 131.262 92.612 142.383 1.00 87.19 445 MET P CA 1
ATOM 3668 C C . MET B 2 839 ? 131.886 93.386 141.228 1.00 87.16 445 MET P C 1
ATOM 3669 O O . MET B 2 839 ? 132.908 94.062 141.405 1.00 81.52 445 MET P O 1
ATOM 3674 N N . ASP B 2 840 ? 131.293 93.296 140.037 1.00 86.41 446 ASP P N 1
ATOM 3675 C CA . ASP B 2 840 ? 131.802 94.062 138.905 1.00 84.92 446 ASP P CA 1
ATOM 3676 C C . ASP B 2 840 ? 131.691 95.558 139.167 1.00 81.85 446 ASP P C 1
ATOM 3677 O O . ASP B 2 840 ? 132.601 96.324 138.834 1.00 73.52 446 ASP P O 1
ATOM 3682 N N . PHE B 2 841 ? 130.578 95.993 139.761 1.00 84.72 447 PHE P N 1
ATOM 3683 C CA . PHE B 2 841 ? 130.422 97.405 140.094 1.00 82.42 447 PHE P CA 1
ATOM 3684 C C . PHE B 2 841 ? 131.459 97.846 141.121 1.00 79.88 447 PHE P C 1
ATOM 3685 O O . PHE B 2 841 ? 131.996 98.956 141.036 1.00 80.71 447 PHE P O 1
ATOM 3693 N N . THR B 2 842 ? 131.744 96.993 142.108 1.00 78.33 448 THR P N 1
ATOM 3694 C CA . THR B 2 842 ? 132.772 97.322 143.090 1.00 76.50 448 THR P CA 1
ATOM 3695 C C . THR B 2 842 ? 134.139 97.446 142.430 1.00 78.99 448 THR P C 1
ATOM 3696 O O . THR B 2 842 ? 134.910 98.362 142.745 1.00 72.69 448 THR P O 1
ATOM 3700 N N . ARG B 2 843 ? 134.459 96.531 141.511 1.00 91.85 449 ARG P N 1
ATOM 3701 C CA . ARG B 2 843 ? 135.725 96.629 140.791 1.00 90.89 449 ARG P CA 1
ATOM 3702 C C . ARG B 2 843 ? 135.780 97.905 139.962 1.00 90.43 449 ARG P C 1
ATOM 3703 O O . ARG B 2 843 ? 136.829 98.553 139.871 1.00 86.36 449 ARG P O 1
ATOM 3711 N N . TYR B 2 844 ? 134.659 98.275 139.340 1.00 86.23 450 TYR P N 1
ATOM 3712 C CA . TYR B 2 844 ? 134.601 99.517 138.576 1.00 85.32 450 TYR P CA 1
ATOM 3713 C C . TYR B 2 844 ? 134.854 100.724 139.470 1.00 82.05 450 TYR P C 1
ATOM 3714 O O . TYR B 2 844 ? 135.595 101.641 139.095 1.00 77.50 450 TYR P O 1
ATOM 3723 N N . LEU B 2 845 ? 134.244 100.742 140.656 1.00 76.12 451 LEU P N 1
ATOM 3724 C CA . LEU B 2 845 ? 134.473 101.844 141.585 1.00 75.48 451 LEU P CA 1
ATOM 3725 C C . LEU B 2 845 ? 135.932 101.901 142.018 1.00 75.54 451 LEU P C 1
ATOM 3726 O O . LEU B 2 845 ? 136.519 102.985 142.111 1.00 76.33 451 LEU P O 1
ATOM 3731 N N . LEU B 2 846 ? 136.534 100.742 142.294 1.00 72.22 452 LEU P N 1
ATOM 3732 C CA . LEU B 2 846 ? 137.942 100.719 142.678 1.00 75.86 452 LEU P CA 1
ATOM 3733 C C . LEU B 2 846 ? 138.826 101.240 141.552 1.00 81.15 452 LEU P C 1
ATOM 3734 O O . LEU B 2 846 ? 139.761 102.014 141.791 1.00 80.37 452 LEU P O 1
ATOM 3739 N N . VAL B 2 847 ? 138.542 100.831 140.314 1.00 77.07 453 VAL P N 1
ATOM 3740 C CA . VAL B 2 847 ? 139.325 101.302 139.175 1.00 73.04 453 VAL P CA 1
ATOM 3741 C C . VAL B 2 847 ? 139.184 102.811 139.025 1.00 77.72 453 VAL P C 1
ATOM 3742 O O . VAL B 2 847 ? 140.166 103.521 138.778 1.00 78.40 453 VAL P O 1
ATOM 3746 N N . ARG B 2 848 ? 137.960 103.325 139.168 1.00 71.20 454 ARG P N 1
ATOM 3747 C CA . ARG B 2 848 ? 137.756 104.767 139.081 1.00 71.07 454 ARG P CA 1
ATOM 3748 C C . ARG B 2 848 ? 138.539 105.493 140.167 1.00 73.77 454 ARG P C 1
ATOM 3749 O O . ARG B 2 848 ? 139.177 106.519 139.904 1.00 70.75 454 ARG P O 1
ATOM 3757 N N . ARG B 2 849 ? 138.507 104.971 141.395 1.00 71.77 455 ARG P N 1
ATOM 3758 C CA . ARG B 2 849 ? 139.249 105.591 142.488 1.00 67.48 455 ARG P CA 1
ATOM 3759 C C . ARG B 2 849 ? 140.753 105.512 142.263 1.00 67.14 455 ARG P C 1
ATOM 3760 O O . ARG B 2 849 ? 141.498 106.353 142.777 1.00 67.56 455 ARG P O 1
ATOM 3768 N N . ALA B 2 850 ? 141.216 104.516 141.504 1.00 60.25 456 ALA P N 1
ATOM 3769 C CA . ALA B 2 850 ? 142.653 104.337 141.319 1.00 61.37 456 ALA P CA 1
ATOM 3770 C C . ALA B 2 850 ? 143.292 105.577 140.708 1.00 65.78 456 ALA P C 1
ATOM 3771 O O . ALA B 2 850 ? 144.363 106.012 141.149 1.00 58.64 456 ALA P O 1
ATOM 3773 N N . ASP B 2 851 ? 142.652 106.162 139.695 1.00 68.17 457 ASP P N 1
ATOM 3774 C CA . ASP B 2 851 ? 143.161 107.349 139.018 1.00 66.81 457 ASP P CA 1
ATOM 3775 C C . ASP B 2 851 ? 142.136 108.479 139.032 1.00 65.62 457 ASP P C 1
ATOM 3776 O O . ASP B 2 851 ? 142.088 109.295 138.109 1.00 67.31 457 ASP P O 1
ATOM 3781 N N . TRP B 2 852 ? 141.309 108.539 140.078 1.00 60.00 458 TRP P N 1
ATOM 3782 C CA . TRP B 2 852 ? 140.308 109.597 140.164 1.00 58.21 458 TRP P CA 1
ATOM 3783 C C . TRP B 2 852 ? 140.965 110.968 140.250 1.00 55.76 458 TRP P C 1
ATOM 3784 O O . TRP B 2 852 ? 140.505 111.927 139.619 1.00 64.64 458 TRP P O 1
ATOM 3795 N N . ASP B 2 853 ? 142.043 111.082 141.029 1.00 50.13 459 ASP P N 1
ATOM 3796 C CA . ASP B 2 853 ? 142.705 112.373 141.190 1.00 54.20 459 ASP P CA 1
ATOM 3797 C C . ASP B 2 853 ? 143.263 112.879 139.866 1.00 56.50 459 ASP P C 1
ATOM 3798 O O . ASP B 2 853 ? 143.133 114.065 139.542 1.00 64.74 459 ASP P O 1
ATOM 3803 N N . ARG B 2 854 ? 143.892 111.996 139.088 1.00 45.74 460 ARG P N 1
ATOM 3804 C CA . ARG B 2 854 ? 144.493 112.419 137.827 1.00 53.19 460 ARG P CA 1
ATOM 3805 C C . ARG B 2 854 ? 143.435 112.931 136.857 1.00 50.69 460 ARG P C 1
ATOM 3806 O O . ARG B 2 854 ? 143.598 113.994 136.245 1.00 52.10 460 ARG P O 1
ATOM 3814 N N . ARG B 2 855 ? 142.338 112.186 136.704 1.00 45.76 461 ARG P N 1
ATOM 3815 C CA . ARG B 2 855 ? 141.289 112.609 135.783 1.00 43.21 461 ARG P CA 1
ATOM 3816 C C . ARG B 2 855 ? 140.600 113.874 136.278 1.00 48.77 461 ARG P C 1
ATOM 3817 O O . ARG B 2 855 ? 140.239 114.743 135.476 1.00 54.06 461 ARG P O 1
ATOM 3825 N N . LYS B 2 856 ? 140.408 113.999 137.593 1.00 48.28 462 LYS P N 1
ATOM 3826 C CA . LYS B 2 856 ? 139.827 115.221 138.139 1.00 41.70 462 LYS P CA 1
ATOM 3827 C C . LYS B 2 856 ? 140.711 116.423 137.835 1.00 45.77 462 LYS P C 1
ATOM 3828 O O . LYS B 2 856 ? 140.223 117.481 137.420 1.00 53.16 462 LYS P O 1
ATOM 3834 N N . GLU B 2 857 ? 142.023 116.279 138.037 1.00 48.58 463 GLU P N 1
ATOM 3835 C CA . GLU B 2 857 ? 142.937 117.378 137.750 1.00 48.38 463 GLU P CA 1
ATOM 3836 C C . GLU B 2 857 ? 142.929 117.722 136.267 1.00 49.80 463 GLU P C 1
ATOM 3837 O O . GLU B 2 857 ? 142.930 118.901 135.895 1.00 50.30 463 GLU P O 1
ATOM 3843 N N . PHE B 2 858 ? 142.924 116.705 135.402 1.00 49.21 464 PHE P N 1
ATOM 3844 C CA . PHE B 2 858 ? 142.914 116.961 133.966 1.00 51.51 464 PHE P CA 1
ATOM 3845 C C . PHE B 2 858 ? 141.647 117.698 133.549 1.00 54.52 464 PHE P C 1
ATOM 3846 O O . PHE B 2 858 ? 141.705 118.687 132.809 1.00 54.87 464 PHE P O 1
ATOM 3854 N N . TYR B 2 859 ? 140.489 117.231 134.016 1.00 52.88 465 TYR P N 1
ATOM 3855 C CA . TYR B 2 859 ? 139.225 117.863 133.664 1.00 47.55 465 TYR P CA 1
ATOM 3856 C C . TYR B 2 859 ? 138.966 119.144 134.444 1.00 49.14 465 TYR P C 1
ATOM 3857 O O . TYR B 2 859 ? 138.045 119.887 134.092 1.00 49.67 465 TYR P O 1
ATOM 3866 N N . SER B 2 860 ? 139.748 119.418 135.489 1.00 41.12 466 SER P N 1
ATOM 3867 C CA . SER B 2 860 ? 139.667 120.704 136.168 1.00 38.45 466 SER P CA 1
ATOM 3868 C C . SER B 2 860 ? 140.247 121.836 135.332 1.00 43.31 466 SER P C 1
ATOM 3869 O O . SER B 2 860 ? 140.089 123.003 135.705 1.00 46.90 466 SER P O 1
ATOM 3872 N N . HIS B 2 861 ? 140.910 121.521 134.224 1.00 39.16 467 HIS P N 1
ATOM 3873 C CA . HIS B 2 861 ? 141.483 122.557 133.382 1.00 36.82 467 HIS P CA 1
ATOM 3874 C C . HIS B 2 861 ? 140.368 123.438 132.821 1.00 42.38 467 HIS P C 1
ATOM 3875 O O . HIS B 2 861 ? 139.299 122.930 132.459 1.00 46.65 467 HIS P O 1
ATOM 3882 N N . PRO B 2 862 ? 140.572 124.756 132.731 1.00 37.69 468 PRO P N 1
ATOM 3883 C CA . PRO B 2 862 ? 139.486 125.630 132.255 1.00 32.66 468 PRO P CA 1
ATOM 3884 C C . PRO B 2 862 ? 139.051 125.350 130.828 1.00 34.47 468 PRO P C 1
ATOM 3885 O O . PRO B 2 862 ? 137.955 125.771 130.439 1.00 35.06 468 PRO P O 1
ATOM 3889 N N . ALA B 2 863 ? 139.870 124.658 130.032 1.00 43.94 469 ALA P N 1
ATOM 3890 C CA . ALA B 2 863 ? 139.560 124.493 128.616 1.00 37.79 469 ALA P CA 1
ATOM 3891 C C . ALA B 2 863 ? 138.226 123.786 128.412 1.00 35.11 469 ALA P C 1
ATOM 3892 O O . ALA B 2 863 ? 137.461 124.143 127.508 1.00 40.47 469 ALA P O 1
ATOM 3894 N N . HIS B 2 864 ? 137.929 122.780 129.235 1.00 38.27 470 HIS P N 1
ATOM 3895 C CA . HIS B 2 864 ? 136.712 121.999 129.034 1.00 29.99 470 HIS P CA 1
ATOM 3896 C C . HIS B 2 864 ? 135.471 122.879 129.135 1.00 27.43 470 HIS P C 1
ATOM 3897 O O . HIS B 2 864 ? 134.570 122.798 128.293 1.00 31.64 470 HIS P O 1
ATOM 3904 N N . THR B 2 865 ? 135.407 123.730 130.161 1.00 41.59 471 THR P N 1
ATOM 3905 C CA . THR B 2 865 ? 134.291 124.664 130.268 1.00 36.99 471 THR P CA 1
ATOM 3906 C C . THR B 2 865 ? 134.408 125.778 129.235 1.00 34.73 471 THR P C 1
ATOM 3907 O O . THR B 2 865 ? 133.415 126.148 128.591 1.00 34.35 471 THR P O 1
ATOM 3911 N N . ARG B 2 866 ? 135.614 126.325 129.061 1.00 38.15 472 ARG P N 1
ATOM 3912 C CA . ARG B 2 866 ? 135.811 127.341 128.034 1.00 31.01 472 ARG P CA 1
ATOM 3913 C C . ARG B 2 866 ? 135.503 126.786 126.652 1.00 30.39 472 ARG P C 1
ATOM 3914 O O . ARG B 2 866 ? 135.030 127.523 125.782 1.00 40.49 472 ARG P O 1
ATOM 3922 N N . TRP B 2 867 ? 135.762 125.495 126.430 1.00 38.37 473 TRP P N 1
ATOM 3923 C CA . TRP B 2 867 ? 135.385 124.884 125.160 1.00 40.37 473 TRP P CA 1
ATOM 3924 C C . TRP B 2 867 ? 133.876 124.917 124.966 1.00 40.23 473 TRP P C 1
ATOM 3925 O O . TRP B 2 867 ? 133.394 125.226 123.872 1.00 48.70 473 TRP P O 1
ATOM 3936 N N . LYS B 2 868 ? 133.110 124.609 126.015 1.00 24.52 474 LYS P N 1
ATOM 3937 C CA . LYS B 2 868 ? 131.657 124.680 125.907 1.00 32.29 474 LYS P CA 1
ATOM 3938 C C . LYS B 2 868 ? 131.197 126.104 125.617 1.00 42.92 474 LYS P C 1
ATOM 3939 O O . LYS B 2 868 ? 130.333 126.327 124.757 1.00 42.77 474 LYS P O 1
ATOM 3945 N N . TRP B 2 869 ? 131.764 127.083 126.326 1.00 45.18 475 TRP P N 1
ATOM 3946 C CA . TRP B 2 869 ? 131.356 128.471 126.120 1.00 35.81 475 TRP P CA 1
ATOM 3947 C C . TRP B 2 869 ? 131.691 128.943 124.709 1.00 31.79 475 TRP P C 1
ATOM 3948 O O . TRP B 2 869 ? 130.872 129.601 124.051 1.00 45.84 475 TRP P O 1
ATOM 3959 N N . HIS B 2 870 ? 132.888 128.610 124.222 1.00 29.56 476 HIS P N 1
ATOM 3960 C CA . HIS B 2 870 ? 133.269 128.990 122.869 1.00 36.74 476 HIS P CA 1
ATOM 3961 C C . HIS B 2 870 ? 132.432 128.264 121.829 1.00 37.49 476 HIS P C 1
ATOM 3962 O O . HIS B 2 870 ? 132.123 128.840 120.784 1.00 56.03 476 HIS P O 1
ATOM 3969 N N . SER B 2 871 ? 132.056 127.010 122.088 1.00 24.58 477 SER P N 1
ATOM 3970 C CA . SER B 2 871 ? 131.161 126.309 121.176 1.00 31.57 477 SER P CA 1
ATOM 3971 C C . SER B 2 871 ? 129.811 127.006 121.103 1.00 34.67 477 SER P C 1
ATOM 3972 O O . SER B 2 871 ? 129.243 127.162 120.017 1.00 43.41 477 SER P O 1
ATOM 3975 N N . PHE B 2 872 ? 129.285 127.437 122.249 1.00 33.22 478 PHE P N 1
ATOM 3976 C CA . PHE B 2 872 ? 128.025 128.176 122.248 1.00 39.07 478 PHE P CA 1
ATOM 3977 C C . PHE B 2 872 ? 128.151 129.469 121.451 1.00 38.07 478 PHE P C 1
ATOM 3978 O O . PHE B 2 872 ? 127.289 129.792 120.623 1.00 43.14 478 PHE P O 1
ATOM 3986 N N . ILE B 2 873 ? 129.228 130.224 121.686 1.00 32.96 479 ILE P N 1
ATOM 3987 C CA . ILE B 2 873 ? 129.415 131.484 120.969 1.00 29.22 479 ILE P CA 1
ATOM 3988 C C . ILE B 2 873 ? 129.527 131.234 119.471 1.00 44.28 479 ILE P C 1
ATOM 3989 O O . ILE B 2 873 ? 128.932 131.954 118.659 1.00 50.86 479 ILE P O 1
ATOM 3994 N N . ASN B 2 874 ? 130.308 130.225 119.079 1.00 42.05 480 ASN P N 1
ATOM 3995 C CA . ASN B 2 874 ? 130.502 129.939 117.664 1.00 32.20 480 ASN P CA 1
ATOM 3996 C C . ASN B 2 874 ? 129.205 129.489 117.008 1.00 38.72 480 ASN P C 1
ATOM 3997 O O . ASN B 2 874 ? 128.914 129.878 115.874 1.00 47.41 480 ASN P O 1
ATOM 4002 N N . ARG B 2 875 ? 128.417 128.662 117.698 1.00 27.84 481 ARG P N 1
ATOM 4003 C CA . ARG B 2 875 ? 127.131 128.247 117.150 1.00 34.81 481 ARG P CA 1
ATOM 4004 C C . ARG B 2 875 ? 126.206 129.443 116.969 1.00 47.24 481 ARG P C 1
ATOM 4005 O O . ARG B 2 875 ? 125.534 129.569 115.937 1.00 53.98 481 ARG P O 1
ATOM 4013 N N . GLN B 2 876 ? 126.165 130.338 117.958 1.00 46.92 482 GLN P N 1
ATOM 4014 C CA . GLN B 2 876 ? 125.321 131.522 117.837 1.00 43.34 482 GLN P CA 1
ATOM 4015 C C . GLN B 2 876 ? 125.767 132.395 116.670 1.00 35.03 482 GLN P C 1
ATOM 4016 O O . GLN B 2 876 ? 124.936 132.882 115.893 1.00 44.15 482 GLN P O 1
ATOM 4022 N N . LYS B 2 877 ? 127.079 132.596 116.527 1.00 30.32 483 LYS P N 1
ATOM 4023 C CA . LYS B 2 877 ? 127.586 133.410 115.426 1.00 38.80 483 LYS P CA 1
ATOM 4024 C C . LYS B 2 877 ? 127.292 132.762 114.080 1.00 38.63 483 LYS P C 1
ATOM 4025 O O . LYS B 2 877 ? 126.943 133.451 113.117 1.00 47.96 483 LYS P O 1
ATOM 4031 N N . SER B 2 878 ? 127.441 131.439 113.989 1.00 45.82 484 SER P N 1
ATOM 4032 C CA . SER B 2 878 ? 127.145 130.746 112.741 1.00 43.74 484 SER P CA 1
ATOM 4033 C C . SER B 2 878 ? 125.674 130.883 112.377 1.00 43.02 484 SER P C 1
ATOM 4034 O O . SER B 2 878 ? 125.335 131.122 111.212 1.00 46.30 484 SER P O 1
ATOM 4037 N N . GLU B 2 879 ? 124.784 130.736 113.359 1.00 36.62 485 GLU P N 1
ATOM 4038 C CA . GLU B 2 879 ? 123.360 130.903 113.089 1.00 42.23 485 GLU P CA 1
ATOM 4039 C C . GLU B 2 879 ? 123.047 132.328 112.643 1.00 46.46 485 GLU P C 1
ATOM 4040 O O . GLU B 2 879 ? 122.277 132.538 111.696 1.00 48.52 485 GLU P O 1
ATOM 4046 N N . SER B 2 880 ? 123.636 133.321 113.313 1.00 42.87 486 SER P N 1
ATOM 4047 C CA . SER B 2 880 ? 123.399 134.709 112.928 1.00 37.58 486 SER P CA 1
ATOM 4048 C C . SER B 2 880 ? 123.902 134.978 111.515 1.00 42.51 486 SER P C 1
ATOM 4049 O O . SER B 2 880 ? 123.231 135.655 110.727 1.00 49.54 486 SER P O 1
ATOM 4052 N N . ASP B 2 881 ? 125.084 134.458 111.179 1.00 41.24 487 ASP P N 1
ATOM 4053 C CA . ASP B 2 881 ? 125.622 134.640 109.836 1.00 42.22 487 ASP P CA 1
ATOM 4054 C C . ASP B 2 881 ? 124.743 133.957 108.798 1.00 46.36 487 ASP P C 1
ATOM 4055 O O . ASP B 2 881 ? 124.525 134.497 107.709 1.00 46.36 487 ASP P O 1
ATOM 4060 N N . LEU B 2 882 ? 124.239 132.763 109.112 1.00 35.63 488 LEU P N 1
ATOM 4061 C CA . LEU B 2 882 ? 123.342 132.073 108.192 1.00 23.25 488 LEU P CA 1
ATOM 4062 C C . LEU B 2 882 ? 122.087 132.897 107.942 1.00 27.18 488 LEU P C 1
ATOM 4063 O O . LEU B 2 882 ? 121.650 133.058 106.796 1.00 44.77 488 LEU P O 1
ATOM 4068 N N . ILE B 2 883 ? 121.495 133.436 109.010 1.00 38.34 489 ILE P N 1
ATOM 4069 C CA . ILE B 2 883 ? 120.282 134.235 108.856 1.00 40.33 489 ILE P CA 1
ATOM 4070 C C . ILE B 2 883 ? 120.570 135.487 108.037 1.00 28.37 489 ILE P C 1
ATOM 4071 O O . ILE B 2 883 ? 119.786 135.866 107.158 1.00 34.03 489 ILE P O 1
ATOM 4076 N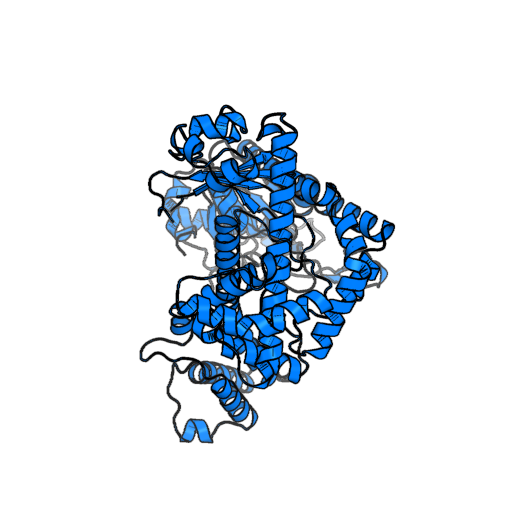 N . SER B 2 884 ? 121.693 136.153 108.315 1.00 31.28 490 SER P N 1
ATOM 4077 C CA . SER B 2 884 ? 122.037 137.360 107.570 1.00 39.31 490 SER P CA 1
ATOM 4078 C C . SER B 2 884 ? 122.260 137.054 106.095 1.00 41.51 490 SER P C 1
ATOM 4079 O O . SER B 2 884 ? 121.803 137.801 105.222 1.00 44.77 490 SER P O 1
ATOM 4082 N N . ASN B 2 885 ? 122.966 135.961 105.796 1.00 40.66 491 ASN P N 1
ATOM 4083 C CA . ASN B 2 885 ? 123.201 135.588 104.406 1.00 39.18 491 ASN P CA 1
ATOM 4084 C C . ASN B 2 885 ? 121.893 135.267 103.698 1.00 44.40 491 ASN P C 1
ATOM 4085 O O . ASN B 2 885 ? 121.684 135.678 102.550 1.00 48.85 491 ASN P O 1
ATOM 4090 N N . MET B 2 886 ? 121.000 134.531 104.363 1.00 28.70 492 MET P N 1
ATOM 4091 C CA . MET B 2 886 ? 119.714 134.218 103.751 1.00 37.57 492 MET P CA 1
ATOM 4092 C C . MET B 2 886 ? 118.913 135.485 103.485 1.00 43.14 492 MET P C 1
ATOM 4093 O O . MET B 2 886 ? 118.307 135.631 102.417 1.00 46.10 492 MET P O 1
ATOM 4098 N N . ARG B 2 887 ? 118.899 136.417 104.441 1.00 32.96 493 ARG P N 1
ATOM 4099 C CA . ARG B 2 887 ? 118.165 137.660 104.234 1.00 30.30 493 ARG P CA 1
ATOM 4100 C C . ARG B 2 887 ? 118.754 138.461 103.080 1.00 31.79 493 ARG P C 1
ATOM 4101 O O . ARG B 2 887 ? 118.015 139.002 102.250 1.00 42.91 493 ARG P O 1
ATOM 4109 N N . ASN B 2 888 ? 120.083 138.549 103.009 1.00 32.93 494 ASN P N 1
ATOM 4110 C CA . ASN B 2 888 ? 120.711 139.294 101.924 1.00 35.47 494 ASN P CA 1
ATOM 4111 C C . ASN B 2 888 ? 120.412 138.655 100.574 1.00 37.11 494 ASN P C 1
ATOM 4112 O O . ASN B 2 888 ? 120.146 139.357 99.591 1.00 37.77 494 ASN P O 1
ATOM 4117 N N . LYS B 2 889 ? 120.450 137.323 100.506 1.00 45.13 495 LYS P N 1
ATOM 4118 C CA . LYS B 2 889 ? 120.242 136.641 99.233 1.00 47.10 495 LYS P CA 1
ATOM 4119 C C . LYS B 2 889 ? 118.786 136.721 98.788 1.00 45.70 495 LYS P C 1
ATOM 4120 O O . LYS B 2 889 ? 118.506 136.882 97.595 1.00 48.49 495 LYS P O 1
ATOM 4126 N N . TYR B 2 890 ? 117.845 136.614 99.729 1.00 29.59 496 TYR P N 1
ATOM 4127 C CA . TYR B 2 890 ? 116.431 136.504 99.401 1.00 33.49 496 TYR P CA 1
ATOM 4128 C C . TYR B 2 890 ? 115.594 137.692 99.855 1.00 37.16 496 TYR P C 1
ATOM 4129 O O . TYR B 2 890 ? 114.432 137.795 99.448 1.00 43.92 496 TYR P O 1
ATOM 4138 N N . GLY B 2 891 ? 116.138 138.580 100.675 1.00 38.06 497 GLY P N 1
ATOM 4139 C CA . GLY B 2 891 ? 115.416 139.741 101.155 1.00 39.95 497 GLY P CA 1
ATOM 4140 C C . GLY B 2 891 ? 115.238 139.720 102.663 1.00 40.27 497 GLY P C 1
ATOM 4141 O O . GLY B 2 891 ? 115.416 138.703 103.332 1.00 42.57 497 GLY P O 1
ATOM 4142 N N . GLU B 2 892 ? 114.865 140.889 103.186 1.00 38.70 498 GLU P N 1
ATOM 4143 C CA . GLU B 2 892 ? 114.744 141.044 104.632 1.00 45.49 498 GLU P CA 1
ATOM 4144 C C . GLU B 2 892 ? 113.700 140.094 105.206 1.00 45.09 498 GLU P C 1
ATOM 4145 O O . GLU B 2 892 ? 113.922 139.475 106.253 1.00 50.73 498 GLU P O 1
ATOM 4151 N N . ASN B 2 893 ? 112.556 139.967 104.539 1.00 35.26 499 ASN P N 1
ATOM 4152 C CA . ASN B 2 893 ? 111.473 139.098 104.979 1.00 30.82 499 ASN P CA 1
ATOM 4153 C C . ASN B 2 893 ? 111.277 137.988 103.959 1.00 35.11 499 ASN P C 1
ATOM 4154 O O . ASN B 2 893 ? 111.174 138.255 102.757 1.00 40.89 499 ASN P O 1
ATOM 4159 N N . PHE B 2 894 ? 111.230 136.747 104.438 1.00 36.12 500 PHE P N 1
ATOM 4160 C CA . PHE B 2 894 ? 111.023 135.600 103.567 1.00 39.68 500 PHE P CA 1
ATOM 4161 C C . PHE B 2 894 ? 110.499 134.441 104.401 1.00 39.38 500 PHE P C 1
ATOM 4162 O O . PHE B 2 894 ? 110.601 134.440 105.630 1.00 51.63 500 PHE P O 1
ATOM 4170 N N . THR B 2 895 ? 109.936 133.453 103.711 1.00 21.62 501 THR P N 1
ATOM 4171 C CA . THR B 2 895 ? 109.387 132.259 104.336 1.00 12.55 501 THR P CA 1
ATOM 4172 C C . THR B 2 895 ? 110.224 131.048 103.951 1.00 28.33 501 THR P C 1
ATOM 4173 O O . THR B 2 895 ? 110.684 130.936 102.810 1.00 48.46 501 THR P O 1
ATOM 4177 N N . VAL B 2 896 ? 110.417 130.144 104.908 1.00 31.67 502 VAL P N 1
ATOM 4178 C CA . VAL B 2 896 ? 111.252 128.961 104.733 1.00 21.78 502 VAL P CA 1
ATOM 4179 C C . VAL B 2 896 ? 110.357 127.730 104.727 1.00 34.28 502 VAL P C 1
ATOM 4180 O O . VAL B 2 896 ? 109.554 127.532 105.647 1.00 47.39 502 VAL P O 1
ATOM 4184 N N . VAL B 2 897 ? 110.496 126.909 103.690 1.00 29.68 503 VAL P N 1
ATOM 4185 C CA . VAL B 2 897 ? 109.817 125.622 103.591 1.00 20.28 503 VAL P CA 1
ATOM 4186 C C . VAL B 2 897 ? 110.891 124.546 103.607 1.00 31.83 503 VAL P C 1
ATOM 4187 O O . VAL B 2 897 ? 111.818 124.575 102.788 1.00 51.33 503 VAL P O 1
ATOM 4191 N N . MET B 2 898 ? 110.771 123.601 104.535 1.00 24.16 504 MET P N 1
ATOM 4192 C CA . MET B 2 898 ? 111.783 122.578 104.741 1.00 30.06 504 MET P CA 1
ATOM 4193 C C . MET B 2 898 ? 111.157 121.195 104.638 1.00 39.10 504 MET P C 1
ATOM 4194 O O . MET B 2 898 ? 109.986 120.997 104.974 1.00 43.19 504 MET P O 1
ATOM 4199 N N . GLY B 2 899 ? 111.949 120.238 104.162 1.00 42.95 505 GLY P N 1
ATOM 4200 C CA . GLY B 2 899 ? 111.472 118.873 104.070 1.00 43.53 505 GLY P CA 1
ATOM 4201 C C . GLY B 2 899 ? 111.249 118.259 105.439 1.00 41.65 505 GLY P C 1
ATOM 4202 O O . GLY B 2 899 ? 111.878 118.634 106.430 1.00 37.33 505 GLY P O 1
ATOM 4203 N N . ASP B 2 900 ? 110.334 117.292 105.491 1.00 38.13 506 ASP P N 1
ATOM 4204 C CA . ASP B 2 900 ? 109.951 116.678 106.755 1.00 37.58 506 ASP P CA 1
ATOM 4205 C C . ASP B 2 900 ? 110.952 115.642 107.244 1.00 39.51 506 ASP P C 1
ATOM 4206 O O . ASP B 2 900 ? 110.846 115.204 108.395 1.00 46.16 506 ASP P O 1
ATOM 4211 N N . TRP B 2 901 ? 111.909 115.237 106.413 1.00 41.60 507 TRP P N 1
ATOM 4212 C CA . TRP B 2 901 ? 112.882 114.239 106.835 1.00 42.01 507 TRP P CA 1
ATOM 4213 C C . TRP B 2 901 ? 113.646 114.731 108.056 1.00 43.19 507 TRP P C 1
ATOM 4214 O O . TRP B 2 901 ? 114.113 115.873 108.095 1.00 50.76 507 TRP P O 1
ATOM 4225 N N . SER B 2 902 ? 113.771 113.862 109.056 1.00 42.37 508 SER P N 1
ATOM 4226 C CA . SER B 2 902 ? 114.473 114.208 110.288 1.00 41.74 508 SER P CA 1
ATOM 4227 C C . SER B 2 902 ? 114.980 112.919 110.917 1.00 40.01 508 SER P C 1
ATOM 4228 O O . SER B 2 902 ? 114.181 112.077 111.337 1.00 44.41 508 SER P O 1
ATOM 4231 N N . ASP B 2 903 ? 116.302 112.768 110.979 1.00 43.57 509 ASP P N 1
ATOM 4232 C CA . ASP B 2 903 ? 116.906 111.615 111.632 1.00 41.29 509 ASP P CA 1
ATOM 4233 C C . ASP B 2 903 ? 116.995 111.870 113.131 1.00 47.14 509 ASP P C 1
ATOM 4234 O O . ASP B 2 903 ? 118.073 111.767 113.725 1.00 48.54 509 ASP P O 1
ATOM 4239 N N . ALA B 2 904 ? 115.863 112.204 113.745 1.00 53.94 510 ALA P N 1
ATOM 4240 C CA . ALA B 2 904 ? 115.838 112.596 115.146 1.00 50.32 510 ALA P CA 1
ATOM 4241 C C . ALA B 2 904 ? 115.912 111.377 116.054 1.00 49.25 510 ALA P C 1
ATOM 4242 O O . ALA B 2 904 ? 115.277 110.351 115.795 1.00 49.64 510 ALA P O 1
ATOM 4244 N N . GLY B 2 905 ? 116.695 111.497 117.123 1.00 53.92 511 GLY P N 1
ATOM 4245 C CA . GLY B 2 905 ? 116.848 110.412 118.070 1.00 55.36 511 GLY P CA 1
ATOM 4246 C C . GLY B 2 905 ? 117.710 109.299 117.515 1.00 56.13 511 GLY P C 1
ATOM 4247 O O . GLY B 2 905 ? 118.805 109.035 118.020 1.00 57.62 511 GLY P O 1
ATOM 4248 N N . ARG B 2 906 ? 117.220 108.640 116.471 1.00 56.11 512 ARG P N 1
ATOM 4249 C CA . ARG B 2 906 ? 117.981 107.596 115.808 1.00 52.61 512 ARG P CA 1
ATOM 4250 C C . ARG B 2 906 ? 119.025 108.207 114.879 1.00 52.48 512 ARG P C 1
ATOM 4251 O O . ARG B 2 906 ? 118.952 109.378 114.497 1.00 57.96 512 ARG P O 1
ATOM 4259 N N . THR B 2 907 ? 120.015 107.392 114.524 1.00 52.75 513 THR P N 1
ATOM 4260 C CA . THR B 2 907 ? 121.051 107.802 113.583 1.00 50.12 513 THR P CA 1
ATOM 4261 C C . THR B 2 907 ? 121.575 106.556 112.891 1.00 55.26 513 THR P C 1
ATOM 4262 O O . THR B 2 907 ? 122.067 105.640 113.557 1.00 65.06 513 THR P O 1
ATOM 4266 N N . ALA B 2 908 ? 121.464 106.520 111.566 1.00 49.14 514 ALA P N 1
ATOM 4267 C CA . ALA B 2 908 ? 121.915 105.358 110.813 1.00 48.17 514 ALA P CA 1
ATOM 4268 C C . ALA B 2 908 ? 123.386 105.088 111.096 1.00 48.67 514 ALA P C 1
ATOM 4269 O O . ALA B 2 908 ? 124.209 106.009 111.108 1.00 56.19 514 ALA P O 1
ATOM 4271 N N . ARG B 2 909 ? 123.715 103.820 111.326 1.00 54.85 515 ARG P N 1
ATOM 4272 C CA . ARG B 2 909 ? 125.088 103.457 111.639 1.00 60.47 515 ARG P CA 1
ATOM 4273 C C . ARG B 2 909 ? 126.003 103.787 110.465 1.00 61.07 515 ARG P C 1
ATOM 4274 O O . ARG B 2 909 ? 125.616 103.688 109.298 1.00 58.89 515 ARG P O 1
ATOM 4282 N N . PHE B 2 910 ? 127.228 104.194 110.792 1.00 56.81 516 PHE P N 1
ATOM 4283 C CA . PHE B 2 910 ? 128.263 104.612 109.848 1.00 53.24 516 PHE P CA 1
ATOM 4284 C C . PHE B 2 910 ? 127.992 106.005 109.295 1.00 56.59 516 PHE P C 1
ATOM 4285 O O . PHE B 2 910 ? 128.609 106.389 108.289 1.00 56.09 516 PHE P O 1
ATOM 4293 N N . GLN B 2 911 ? 127.096 106.776 109.910 1.00 61.29 517 GLN P N 1
ATOM 4294 C CA . GLN B 2 911 ? 126.784 108.128 109.470 1.00 61.85 517 GLN P CA 1
ATOM 4295 C C . GLN B 2 911 ? 126.902 109.087 110.645 1.00 60.41 517 GLN P C 1
ATOM 4296 O O . GLN B 2 911 ? 126.485 108.769 111.763 1.00 63.40 517 GLN P O 1
ATOM 4302 N N . THR B 2 912 ? 127.471 110.261 110.385 1.00 58.57 518 THR P N 1
ATOM 4303 C CA . THR B 2 912 ? 127.652 111.261 111.425 1.00 55.90 518 THR P CA 1
ATOM 4304 C C . THR B 2 912 ? 126.319 111.907 111.792 1.00 56.76 518 THR P C 1
ATOM 4305 O O . THR B 2 912 ? 125.365 111.925 111.009 1.00 60.92 518 THR P O 1
ATOM 4309 N N . SER B 2 913 ? 126.263 112.444 113.008 1.00 46.91 519 SER P N 1
ATOM 4310 C CA . SER B 2 913 ? 125.076 113.152 113.462 1.00 46.22 519 SER P CA 1
ATOM 4311 C C . SER B 2 913 ? 124.914 114.465 112.704 1.00 54.16 519 SER P C 1
ATOM 4312 O O . SER B 2 913 ? 125.891 115.112 112.318 1.00 60.27 519 SER P O 1
ATOM 4315 N N . SER B 2 914 ? 123.658 114.856 112.491 1.00 45.01 520 SER P N 1
ATOM 4316 C CA . SER B 2 914 ? 123.339 116.074 111.763 1.00 40.80 520 SER P CA 1
ATOM 4317 C C . SER B 2 914 ? 122.167 116.773 112.436 1.00 44.76 520 SER P C 1
ATOM 4318 O O . SER B 2 914 ? 121.362 116.151 113.133 1.00 49.91 520 SER P O 1
ATOM 4321 N N . LYS B 2 915 ? 122.082 118.083 112.217 1.00 46.26 521 LYS P N 1
ATOM 4322 C CA . LYS B 2 915 ? 121.013 118.899 112.776 1.00 43.32 521 LYS P CA 1
ATOM 4323 C C . LYS B 2 915 ? 119.857 118.953 111.784 1.00 40.10 521 LYS P C 1
ATOM 4324 O O . LYS B 2 915 ? 120.003 119.495 110.683 1.00 33.50 521 LYS P O 1
ATOM 4330 N N . THR B 2 916 ? 118.715 118.390 112.174 1.00 42.72 522 THR P N 1
ATOM 4331 C CA . THR B 2 916 ? 117.539 118.327 111.314 1.00 42.78 522 THR P CA 1
ATOM 4332 C C . THR B 2 916 ? 116.342 119.055 111.902 1.00 45.56 522 THR P C 1
ATOM 4333 O O . THR B 2 916 ? 115.691 119.836 111.197 1.00 41.61 522 THR P O 1
ATOM 4337 N N . LYS B 2 917 ? 116.030 118.826 113.178 1.00 45.97 523 LYS P N 1
ATOM 4338 C CA . LYS B 2 917 ? 114.854 119.425 113.795 1.00 40.70 523 LYS P CA 1
ATOM 4339 C C . LYS B 2 917 ? 115.154 120.723 114.531 1.00 38.70 523 LYS P C 1
ATOM 4340 O O . LYS B 2 917 ? 114.223 121.489 114.806 1.00 48.15 523 LYS P O 1
ATOM 4346 N N . GLY B 2 918 ? 116.420 120.993 114.856 1.00 23.56 524 GLY P N 1
ATOM 4347 C CA . GLY B 2 918 ? 116.757 122.234 115.532 1.00 31.18 524 GLY P CA 1
ATOM 4348 C C . GLY B 2 918 ? 116.630 123.461 114.656 1.00 48.42 524 GLY P C 1
ATOM 4349 O O . GLY B 2 918 ? 116.475 124.572 115.178 1.00 51.11 524 GLY P O 1
ATOM 4350 N N . TRP B 2 919 ? 116.693 123.288 113.334 1.00 43.92 525 TRP P N 1
ATOM 4351 C CA . TRP B 2 919 ? 116.544 124.426 112.435 1.00 38.50 525 TRP P CA 1
ATOM 4352 C C . TRP B 2 919 ? 115.165 125.054 112.559 1.00 38.52 525 TRP P C 1
ATOM 4353 O O . TRP B 2 919 ? 115.016 126.266 112.374 1.00 45.26 525 TRP P O 1
ATOM 4364 N N . ARG B 2 920 ? 114.147 124.252 112.873 1.00 24.94 526 ARG P N 1
ATOM 4365 C CA . ARG B 2 920 ? 112.820 124.808 113.107 1.00 32.60 526 ARG P CA 1
ATOM 4366 C C . ARG B 2 920 ? 112.856 125.807 114.256 1.00 34.48 526 ARG P C 1
ATOM 4367 O O . ARG B 2 920 ? 112.357 126.934 114.137 1.00 44.26 526 ARG P O 1
ATOM 4375 N N . THR B 2 921 ? 113.468 125.413 115.375 1.00 28.76 527 THR P N 1
ATOM 4376 C CA . THR B 2 921 ? 113.595 126.321 116.508 1.00 30.55 527 THR P CA 1
ATOM 4377 C C . THR B 2 921 ? 114.437 127.536 116.145 1.00 32.28 527 THR P C 1
ATOM 4378 O O . THR B 2 921 ? 114.113 128.663 116.536 1.00 40.97 527 THR P O 1
ATOM 4382 N N . LEU B 2 922 ? 115.525 127.328 115.400 1.00 32.08 528 LEU P N 1
ATOM 4383 C CA . LEU B 2 922 ? 116.377 128.451 115.020 1.00 27.31 528 LEU P CA 1
ATOM 4384 C C . LEU B 2 922 ? 115.597 129.481 114.212 1.00 34.71 528 LEU P C 1
ATOM 4385 O O . LEU B 2 922 ? 115.676 130.686 114.477 1.00 46.89 528 LEU P O 1
ATOM 4390 N N . PHE B 2 923 ? 114.835 129.022 113.218 1.00 30.60 529 PHE P N 1
ATOM 4391 C CA . PHE B 2 923 ? 114.034 129.945 112.421 1.00 31.61 529 PHE P CA 1
ATOM 4392 C C . PHE B 2 923 ? 112.953 130.603 113.268 1.00 33.08 529 PHE P C 1
ATOM 4393 O O . PHE B 2 923 ? 112.638 131.783 113.073 1.00 37.37 529 PHE P O 1
ATOM 4401 N N . LYS B 2 924 ? 112.370 129.859 114.211 1.00 30.69 530 LYS P N 1
ATOM 4402 C CA . LYS B 2 924 ? 111.358 130.447 115.081 1.00 25.41 530 LYS P CA 1
ATOM 4403 C C . LYS B 2 924 ? 111.945 131.577 115.920 1.00 28.40 530 LYS P C 1
ATOM 4404 O O . LYS B 2 924 ? 111.290 132.602 116.138 1.00 32.33 530 LYS P O 1
ATOM 4410 N N . ARG B 2 925 ? 113.179 131.406 116.400 1.00 32.65 531 ARG P N 1
ATOM 4411 C CA . ARG B 2 925 ? 113.810 132.454 117.196 1.00 27.42 531 ARG P CA 1
ATOM 4412 C C . ARG B 2 925 ? 113.992 133.732 116.386 1.00 29.31 531 ARG P C 1
ATOM 4413 O O . ARG B 2 925 ? 113.735 134.834 116.885 1.00 31.66 531 ARG P O 1
ATOM 4421 N N . ASN B 2 926 ? 114.432 133.607 115.135 1.00 30.07 532 ASN P N 1
ATOM 4422 C CA . ASN B 2 926 ? 114.707 134.756 114.282 1.00 32.77 532 ASN P CA 1
ATOM 4423 C C . ASN B 2 926 ? 113.460 135.300 113.594 1.00 36.51 532 ASN P C 1
ATOM 4424 O O . ASN B 2 926 ? 113.584 136.076 112.639 1.00 37.06 532 ASN P O 1
ATOM 4429 N N . ARG B 2 927 ? 112.269 134.918 114.053 1.00 36.68 533 ARG P N 1
ATOM 4430 C CA . ARG B 2 927 ? 111.018 135.434 113.501 1.00 31.47 533 ARG P CA 1
ATOM 4431 C C . ARG B 2 927 ? 110.912 135.140 112.007 1.00 35.40 533 ARG P C 1
ATOM 4432 O O . ARG B 2 927 ? 110.443 135.969 111.223 1.00 45.71 533 ARG P O 1
ATOM 4440 N N . ILE B 2 928 ? 111.353 133.950 111.609 1.00 34.20 534 ILE P N 1
ATOM 4441 C CA . ILE B 2 928 ? 111.276 133.490 110.227 1.00 29.53 534 ILE P CA 1
ATOM 4442 C C . ILE B 2 928 ? 110.418 132.235 110.193 1.00 22.94 534 ILE P C 1
ATOM 4443 O O . ILE B 2 928 ? 110.674 131.280 110.935 1.00 38.37 534 ILE P O 1
ATOM 4448 N N . ASP B 2 929 ? 109.402 132.240 109.334 1.00 22.42 535 ASP P N 1
ATOM 4449 C CA . ASP B 2 929 ? 108.493 131.107 109.247 1.00 27.85 535 ASP P CA 1
ATOM 4450 C C . ASP B 2 929 ? 109.226 129.869 108.748 1.00 34.80 535 ASP P C 1
ATOM 4451 O O . ASP B 2 929 ? 110.064 129.943 107.845 1.00 45.01 535 ASP P O 1
ATOM 4456 N N . CYS B 2 930 ? 108.905 128.723 109.346 1.00 34.84 536 CYS P N 1
ATOM 4457 C CA . CYS B 2 930 ? 109.495 127.440 108.973 1.00 33.44 536 CYS P CA 1
ATOM 4458 C C . CYS B 2 930 ? 108.369 126.426 108.828 1.00 28.60 536 CYS P C 1
ATOM 4459 O O . CYS B 2 930 ? 107.770 126.011 109.826 1.00 33.68 536 CYS P O 1
ATOM 4462 N N . PHE B 2 931 ? 108.086 126.028 107.592 1.00 21.79 537 PHE P N 1
ATOM 4463 C CA . PHE B 2 931 ? 107.003 125.107 107.280 1.00 26.59 537 PHE P CA 1
ATOM 4464 C C . PHE B 2 931 ? 107.573 123.799 106.749 1.00 33.79 537 PHE P C 1
ATOM 4465 O O . PHE B 2 931 ? 108.485 123.801 105.916 1.00 49.07 537 PHE P O 1
ATOM 4473 N N . LEU B 2 932 ? 107.034 122.685 107.234 1.00 33.90 538 LEU P N 1
ATOM 4474 C CA . LEU B 2 932 ? 107.514 121.377 106.824 1.00 33.98 538 LEU P CA 1
ATOM 4475 C C . LEU B 2 932 ? 106.885 120.958 105.497 1.00 39.56 538 LEU P C 1
ATOM 4476 O O . LEU B 2 932 ? 105.868 121.502 105.057 1.00 46.79 538 LEU P O 1
ATOM 4481 N N . LEU B 2 933 ? 107.513 119.973 104.859 1.00 35.88 539 LEU P N 1
ATOM 4482 C CA . LEU B 2 933 ? 107.032 119.431 103.598 1.00 35.65 539 LEU P CA 1
ATOM 4483 C C . LEU B 2 933 ? 107.500 117.989 103.478 1.00 40.43 539 LEU P C 1
ATOM 4484 O O . LEU B 2 933 ? 108.575 117.628 103.965 1.00 46.11 539 LEU P O 1
ATOM 4489 N N . ASP B 2 934 ? 106.683 117.166 102.826 1.00 38.01 540 ASP P N 1
ATOM 4490 C CA . ASP B 2 934 ? 107.001 115.754 102.661 1.00 39.82 540 ASP P CA 1
ATOM 4491 C C . ASP B 2 934 ? 108.077 115.579 101.596 1.00 45.96 540 ASP P C 1
ATOM 4492 O O . ASP B 2 934 ? 107.960 116.111 100.488 1.00 52.39 540 ASP P O 1
ATOM 4497 N N . GLU B 2 935 ? 109.125 114.831 101.936 1.00 44.20 541 GLU P N 1
ATOM 4498 C CA . GLU B 2 935 ? 110.228 114.558 101.024 1.00 48.42 541 GLU P CA 1
ATOM 4499 C C . GLU B 2 935 ? 110.051 113.256 100.253 1.00 46.99 541 GLU P C 1
ATOM 4500 O O . GLU B 2 935 ? 110.960 112.861 99.516 1.00 45.64 541 GLU P O 1
ATOM 4506 N N . TYR B 2 936 ? 108.914 112.583 100.406 1.00 43.52 542 TYR P N 1
ATOM 4507 C CA . TYR B 2 936 ? 108.729 111.276 99.790 1.00 41.91 542 TYR P CA 1
ATOM 4508 C C . TYR B 2 936 ? 108.920 111.358 98.281 1.00 36.07 542 TYR P C 1
ATOM 4509 O O . TYR B 2 936 ? 108.251 112.143 97.601 1.00 42.63 542 TYR P O 1
ATOM 4518 N N . LYS B 2 937 ? 109.833 110.538 97.763 1.00 31.86 543 LYS P N 1
ATOM 4519 C CA . LYS B 2 937 ? 110.050 110.408 96.324 1.00 31.75 543 LYS P CA 1
ATOM 4520 C C . LYS B 2 937 ? 110.302 111.768 95.676 1.00 34.69 543 LYS P C 1
ATOM 4521 O O . LYS B 2 937 ? 109.816 112.061 94.582 1.00 47.06 543 LYS P O 1
ATOM 4527 N N . THR B 2 938 ? 111.072 112.609 96.362 1.00 30.26 544 THR P N 1
ATOM 4528 C CA . THR B 2 938 ? 111.446 113.921 95.850 1.00 35.97 544 THR P CA 1
ATOM 4529 C C . THR B 2 938 ? 112.800 113.922 95.154 1.00 28.53 544 THR P C 1
ATOM 4530 O O . THR B 2 938 ? 113.219 114.967 94.647 1.00 31.70 544 THR P O 1
ATOM 4534 N N . SER B 2 939 ? 113.493 112.783 95.118 1.00 40.27 545 SER P N 1
ATOM 4535 C CA . SER B 2 939 ? 114.778 112.661 94.443 1.00 44.02 545 SER P CA 1
ATOM 4536 C C . SER B 2 939 ? 114.712 111.712 93.252 1.00 48.01 545 SER P C 1
ATOM 4537 O O . SER B 2 939 ? 115.752 111.249 92.774 1.00 48.57 545 SER P O 1
ATOM 4540 N N . SER B 2 940 ? 113.504 111.413 92.764 1.00 47.13 546 SER P N 1
ATOM 4541 C CA . SER B 2 940 ? 113.319 110.482 91.657 1.00 45.23 546 SER P CA 1
ATOM 4542 C C . SER B 2 940 ? 112.483 111.089 90.535 1.00 42.39 546 SER P C 1
ATOM 4543 O O . SER B 2 940 ? 111.942 110.349 89.707 1.00 50.17 546 SER P O 1
ATOM 4546 N N . VAL B 2 941 ? 112.364 112.414 90.488 1.00 34.52 547 VAL P N 1
ATOM 4547 C CA . VAL B 2 941 ? 111.583 113.103 89.468 1.00 38.25 547 VAL P CA 1
ATOM 4548 C C . VAL B 2 941 ? 112.462 114.163 88.821 1.00 42.23 547 VAL P C 1
ATOM 4549 O O . VAL B 2 941 ? 113.088 114.968 89.520 1.00 50.81 547 VAL P O 1
ATOM 4553 N N . CYS B 2 942 ? 112.508 114.162 87.490 1.00 35.21 548 CYS P N 1
ATOM 4554 C CA . CYS B 2 942 ? 113.265 115.162 86.748 1.00 40.01 548 CYS P CA 1
ATOM 4555 C C . CYS B 2 942 ? 112.373 116.366 86.471 1.00 44.82 548 CYS P C 1
ATOM 4556 O O . CYS B 2 942 ? 111.361 116.220 85.773 1.00 57.44 548 CYS P O 1
ATOM 4559 N N . PRO B 2 943 ? 112.695 117.556 86.987 1.00 25.68 549 PRO P N 1
ATOM 4560 C CA . PRO B 2 943 ? 111.777 118.693 86.808 1.00 32.34 549 PRO P CA 1
ATOM 4561 C C . PRO B 2 943 ? 111.533 119.067 85.357 1.00 33.66 549 PRO P C 1
ATOM 4562 O O . PRO B 2 943 ? 110.424 119.498 85.019 1.00 47.08 549 PRO P O 1
ATOM 4566 N N . ARG B 2 944 ? 112.532 118.917 84.483 1.00 29.80 550 ARG P N 1
ATOM 4567 C CA . ARG B 2 944 ? 112.365 119.338 83.097 1.00 34.85 550 ARG P CA 1
ATOM 4568 C C . ARG B 2 944 ? 111.330 118.503 82.354 1.00 36.59 550 ARG P C 1
ATOM 4569 O O . ARG B 2 944 ? 110.764 118.983 81.366 1.00 47.19 550 ARG P O 1
ATOM 4577 N N . CYS B 2 945 ? 111.072 117.273 82.799 1.00 27.92 551 CYS P N 1
ATOM 4578 C CA . CYS B 2 945 ? 110.056 116.430 82.184 1.00 34.89 551 CYS P CA 1
ATOM 4579 C C . CYS B 2 945 ? 109.039 115.877 83.171 1.00 45.38 551 CYS P C 1
ATOM 4580 O O . CYS B 2 945 ? 108.054 115.273 82.732 1.00 49.65 551 CYS P O 1
ATOM 4583 N N . SER B 2 946 ? 109.235 116.065 84.476 1.00 40.86 552 SER P N 1
ATOM 4584 C CA . SER B 2 946 ? 108.277 115.611 85.483 1.00 39.75 552 SER P CA 1
ATOM 4585 C C . SER B 2 946 ? 107.980 114.122 85.327 1.00 37.28 552 SER P C 1
ATOM 4586 O O . SER B 2 946 ? 106.832 113.681 85.412 1.00 46.17 552 SER P O 1
ATOM 4589 N N . SER B 2 947 ? 109.031 113.338 85.094 1.00 29.43 553 SER P N 1
ATOM 4590 C CA . SER B 2 947 ? 108.915 111.897 84.936 1.00 30.95 553 SER P CA 1
ATOM 4591 C C . SER B 2 947 ? 109.973 111.207 85.782 1.00 34.41 553 SER P C 1
ATOM 4592 O O . SER B 2 947 ? 111.078 111.724 85.968 1.00 45.15 553 SER P O 1
ATOM 4595 N N . SER B 2 948 ? 109.621 110.027 86.295 1.00 31.17 554 SER P N 1
ATOM 4596 C CA . SER B 2 948 ? 110.511 109.247 87.141 1.00 31.30 554 SER P CA 1
ATOM 4597 C C . SER B 2 948 ? 111.045 107.993 86.465 1.00 35.92 554 SER P C 1
ATOM 4598 O O . SER B 2 948 ? 111.937 107.344 87.022 1.00 45.80 554 SER P O 1
ATOM 4601 N N . GLU B 2 949 ? 110.529 107.634 85.288 1.00 40.52 555 GLU P N 1
ATOM 4602 C CA . GLU B 2 949 ? 110.966 106.406 84.632 1.00 40.11 555 GLU P CA 1
ATOM 4603 C C . GLU B 2 949 ? 112.418 106.503 84.178 1.00 38.91 555 GLU P C 1
ATOM 4604 O O . GLU B 2 949 ? 113.162 105.517 84.249 1.00 43.08 555 GLU P O 1
ATOM 4610 N N . PHE B 2 950 ? 112.839 107.674 83.709 1.00 38.57 556 PHE P N 1
ATOM 4611 C CA . PHE B 2 950 ? 114.156 107.846 83.111 1.00 35.28 556 PHE P CA 1
ATOM 4612 C C . PHE B 2 950 ? 115.217 108.307 84.104 1.00 37.75 556 PHE P C 1
ATOM 4613 O O . PHE B 2 950 ? 116.354 108.560 83.694 1.00 43.05 556 PHE P O 1
ATOM 4621 N N . VAL B 2 951 ? 114.884 108.424 85.385 1.00 41.71 557 VAL P N 1
ATOM 4622 C CA . VAL B 2 951 ? 115.855 108.853 86.387 1.00 35.37 557 VAL P CA 1
ATOM 4623 C C . VAL B 2 951 ? 116.788 107.692 86.705 1.00 38.01 557 VAL P C 1
ATOM 4624 O O . VAL B 2 951 ? 116.341 106.555 86.899 1.00 43.93 557 VAL P O 1
ATOM 4628 N N . GLU B 2 952 ? 118.086 107.977 86.758 1.00 42.75 558 GLU P N 1
ATOM 4629 C CA . GLU B 2 952 ? 119.110 106.978 87.030 1.00 42.95 558 GLU P CA 1
ATOM 4630 C C . GLU B 2 952 ? 119.732 107.234 88.395 1.00 40.74 558 GLU P C 1
ATOM 4631 O O . GLU B 2 952 ? 119.953 108.387 88.781 1.00 49.80 558 GLU P O 1
ATOM 4637 N N . LYS B 2 953 ? 120.013 106.154 89.122 1.00 40.89 559 LYS P N 1
ATOM 4638 C CA . LYS B 2 953 ? 120.570 106.231 90.465 1.00 39.43 559 LYS P CA 1
ATOM 4639 C C . LYS B 2 953 ? 121.774 105.308 90.575 1.00 50.12 559 LYS P C 1
ATOM 4640 O O . LYS B 2 953 ? 121.751 104.181 90.070 1.00 54.25 559 LYS P O 1
ATOM 4646 N N . LYS B 2 954 ? 122.823 105.792 91.241 1.00 53.16 560 LYS P N 1
ATOM 4647 C CA . LYS B 2 954 ? 124.012 104.986 91.523 1.00 50.78 560 LYS P CA 1
ATOM 4648 C C . LYS B 2 954 ? 124.601 104.400 90.243 1.00 46.88 560 LYS P C 1
ATOM 4649 O O . LYS B 2 954 ? 125.085 103.266 90.223 1.00 47.54 560 LYS P O 1
ATOM 4655 N N . PHE B 2 955 ? 124.561 105.178 89.160 1.00 42.49 561 PHE P N 1
ATOM 4656 C CA . PHE B 2 955 ? 125.021 104.669 87.872 1.00 38.27 561 PHE P CA 1
ATOM 4657 C C . PHE B 2 955 ? 126.541 104.635 87.767 1.00 43.92 561 PHE P C 1
ATOM 4658 O O . PHE B 2 955 ? 127.083 103.793 87.043 1.00 49.29 561 PHE P O 1
ATOM 4666 N N . LYS B 2 956 ? 127.243 105.523 88.469 1.00 39.95 562 LYS P N 1
ATOM 4667 C CA . LYS B 2 956 ? 128.694 105.595 88.401 1.00 39.12 562 LYS P CA 1
ATOM 4668 C C . LYS B 2 956 ? 129.308 105.223 89.745 1.00 39.98 562 LYS P C 1
ATOM 4669 O O . LYS B 2 956 ? 128.727 105.470 90.805 1.00 44.93 562 LYS P O 1
ATOM 4675 N N . THR B 2 957 ? 130.496 104.626 89.684 1.00 49.39 563 THR P N 1
ATOM 4676 C CA . THR B 2 957 ? 131.239 104.205 90.861 1.00 46.28 563 THR P CA 1
ATOM 4677 C C . THR B 2 957 ? 132.575 104.933 90.913 1.00 49.21 563 THR P C 1
ATOM 4678 O O . THR B 2 957 ? 133.123 105.337 89.883 1.00 45.83 563 THR P O 1
ATOM 4682 N N . ARG B 2 958 ? 133.094 105.097 92.126 1.00 49.72 564 ARG P N 1
ATOM 4683 C CA . ARG B 2 958 ? 134.365 105.772 92.342 1.00 48.04 564 ARG P CA 1
ATOM 4684 C C . ARG B 2 958 ? 134.930 105.308 93.676 1.00 44.80 564 ARG P C 1
ATOM 4685 O O . ARG B 2 958 ? 134.189 104.784 94.517 1.00 49.93 564 ARG P O 1
ATOM 4693 N N . PRO B 2 959 ? 136.231 105.487 93.903 1.00 42.31 565 PRO P N 1
ATOM 4694 C CA . PRO B 2 959 ? 136.808 105.086 95.190 1.00 51.42 565 PRO P CA 1
ATOM 4695 C C . PRO B 2 959 ? 136.139 105.818 96.343 1.00 53.35 565 PRO P C 1
ATOM 4696 O O . PRO B 2 959 ? 135.723 106.972 96.219 1.00 54.70 565 PRO P O 1
ATOM 4700 N N . HIS B 2 960 ? 136.034 105.125 97.475 1.00 50.59 566 HIS P N 1
ATOM 4701 C CA . HIS B 2 960 ? 135.327 105.677 98.623 1.00 46.96 566 HIS P CA 1
ATOM 4702 C C . HIS B 2 960 ? 135.940 107.010 99.032 1.00 43.91 566 HIS P C 1
ATOM 4703 O O . HIS B 2 960 ? 137.162 107.141 99.141 1.00 46.95 566 HIS P O 1
ATOM 4710 N N . SER B 2 961 ? 135.078 108.005 99.254 1.00 49.28 567 SER P N 1
ATOM 4711 C CA . SER B 2 961 ? 135.556 109.336 99.607 1.00 52.08 567 SER P CA 1
ATOM 4712 C C . SER B 2 961 ? 136.176 109.365 100.998 1.00 54.88 567 SER P C 1
ATOM 4713 O O . SER B 2 961 ? 137.052 110.196 101.265 1.00 54.95 567 SER P O 1
ATOM 4716 N N . ARG B 2 962 ? 135.742 108.485 101.888 1.00 45.05 568 ARG P N 1
ATOM 4717 C CA . ARG B 2 962 ? 136.317 108.440 103.226 1.00 32.23 568 ARG P CA 1
ATOM 4718 C C . ARG B 2 962 ? 137.753 107.927 103.145 1.00 47.93 568 ARG P C 1
ATOM 4719 O O . ARG B 2 962 ? 137.989 106.851 102.583 1.00 61.75 568 ARG P O 1
ATOM 4727 N N . PRO B 2 963 ? 138.734 108.659 103.684 1.00 49.37 569 PRO P N 1
ATOM 4728 C CA . PRO B 2 963 ? 140.138 108.300 103.411 1.00 50.04 569 PRO P CA 1
ATOM 4729 C C . PRO B 2 963 ? 140.521 106.897 103.849 1.00 45.81 569 PRO P C 1
ATOM 4730 O O . PRO B 2 963 ? 141.234 106.203 103.113 1.00 48.24 569 PRO P O 1
ATOM 4734 N N . TRP B 2 964 ? 140.072 106.451 105.024 1.00 48.82 570 TRP P N 1
ATOM 4735 C CA . TRP B 2 964 ? 140.472 105.128 105.492 1.00 48.85 570 TRP P CA 1
ATOM 4736 C C . TRP B 2 964 ? 139.878 104.034 104.613 1.00 53.09 570 TRP P C 1
ATOM 4737 O O . TRP B 2 964 ? 140.555 103.048 104.296 1.00 61.42 570 TRP P O 1
ATOM 4748 N N . ARG B 2 965 ? 138.620 104.194 104.198 1.00 44.93 571 ARG P N 1
ATOM 4749 C CA . ARG B 2 965 ? 138.035 103.244 103.258 1.00 47.05 571 ARG P CA 1
ATOM 4750 C C . ARG B 2 965 ? 138.774 103.269 101.927 1.00 52.36 571 ARG P C 1
ATOM 4751 O O . ARG B 2 965 ? 138.993 102.220 101.309 1.00 53.55 571 ARG P O 1
ATOM 4759 N N . ARG B 2 966 ? 139.166 104.460 101.466 1.00 52.31 572 ARG P N 1
ATOM 4760 C CA . ARG B 2 966 ? 139.909 104.555 100.215 1.00 48.29 572 ARG P CA 1
ATOM 4761 C C . ARG B 2 966 ? 141.225 103.796 100.303 1.00 54.49 572 ARG P C 1
ATOM 4762 O O . ARG B 2 966 ? 141.600 103.075 99.370 1.00 57.62 572 ARG P O 1
ATOM 4770 N N . ARG B 2 967 ? 141.942 103.944 101.419 1.00 63.66 573 ARG P N 1
ATOM 4771 C CA . ARG B 2 967 ? 143.167 103.175 101.611 1.00 59.62 573 ARG P CA 1
ATOM 4772 C C . ARG B 2 967 ? 142.867 101.683 101.660 1.00 58.72 573 ARG P C 1
ATOM 4773 O O . ARG B 2 967 ? 143.629 100.869 101.125 1.00 61.30 573 ARG P O 1
ATOM 4781 N N . GLU B 2 968 ? 141.758 101.303 102.300 1.00 49.08 574 GLU P N 1
ATOM 4782 C CA . GLU B 2 968 ? 141.359 99.901 102.324 1.00 49.51 574 GLU P CA 1
ATOM 4783 C C . GLU B 2 968 ? 141.017 99.380 100.935 1.00 52.49 574 GLU P C 1
ATOM 4784 O O . GLU B 2 968 ? 141.049 98.164 100.716 1.00 57.74 574 GLU P O 1
ATOM 4790 N N . GLY B 2 969 ? 140.695 100.265 99.995 1.00 55.03 575 GLY P N 1
ATOM 4791 C CA . GLY B 2 969 ? 140.374 99.869 98.641 1.00 57.24 575 GLY P CA 1
ATOM 4792 C C . GLY B 2 969 ? 138.900 99.735 98.331 1.00 53.78 575 GLY P C 1
ATOM 4793 O O . GLY B 2 969 ? 138.557 99.209 97.266 1.00 54.18 575 GLY P O 1
ATOM 4794 N N . LYS B 2 970 ? 138.020 100.190 99.218 1.00 48.17 576 LYS P N 1
ATOM 4795 C CA . LYS B 2 970 ? 136.590 100.083 98.976 1.00 41.64 576 LYS P CA 1
ATOM 4796 C C . LYS B 2 970 ? 136.151 101.068 97.894 1.00 42.37 576 LYS P C 1
ATOM 4797 O O . LYS B 2 970 ? 136.786 102.098 97.653 1.00 46.60 576 LYS P O 1
ATOM 4803 N N . ILE B 2 971 ? 135.044 100.731 97.237 1.00 42.28 577 ILE P N 1
ATOM 4804 C CA . ILE B 2 971 ? 134.461 101.543 96.177 1.00 38.73 577 ILE P CA 1
ATOM 4805 C C . ILE B 2 971 ? 133.036 101.901 96.571 1.00 40.48 577 ILE P C 1
ATOM 4806 O O . ILE B 2 971 ? 132.286 101.052 97.063 1.00 45.71 577 ILE P O 1
ATOM 4811 N N . GLU B 2 972 ? 132.668 103.160 96.355 1.00 47.40 578 GLU P N 1
ATOM 4812 C CA . GLU B 2 972 ? 131.352 103.670 96.706 1.00 46.76 578 GLU P CA 1
ATOM 4813 C C . GLU B 2 972 ? 130.583 104.054 95.449 1.00 43.23 578 GLU P C 1
ATOM 4814 O O . GLU B 2 972 ? 131.170 104.415 94.425 1.00 52.32 578 GLU P O 1
ATOM 4820 N N . LYS B 2 973 ? 129.260 103.973 95.540 1.00 32.57 579 LYS P N 1
ATOM 4821 C CA . LYS B 2 973 ? 128.368 104.393 94.469 1.00 39.25 579 LYS P CA 1
ATOM 4822 C C . LYS B 2 973 ? 127.879 105.806 94.755 1.00 42.74 579 LYS P C 1
ATOM 4823 O O . LYS B 2 973 ? 127.453 106.106 95.876 1.00 54.14 579 LYS P O 1
ATOM 4829 N N . VAL B 2 974 ? 127.943 106.671 93.744 1.00 39.64 580 VAL P N 1
ATOM 4830 C CA . VAL B 2 974 ? 127.552 108.063 93.924 1.00 39.54 580 VAL P CA 1
ATOM 4831 C C . VAL B 2 974 ? 126.052 108.138 94.166 1.00 46.31 580 VAL P C 1
ATOM 4832 O O . VAL B 2 974 ? 125.250 107.624 93.375 1.00 47.95 580 VAL P O 1
ATOM 4836 N N . HIS B 2 975 ? 125.664 108.787 95.264 1.00 54.53 581 HIS P N 1
ATOM 4837 C CA . HIS B 2 975 ? 124.261 108.961 95.612 1.00 54.54 581 HIS P CA 1
ATOM 4838 C C . HIS B 2 975 ? 123.731 110.348 95.286 1.00 52.86 581 HIS P C 1
ATOM 4839 O O . HIS B 2 975 ? 122.552 110.483 94.944 1.00 55.45 581 HIS P O 1
ATOM 4846 N N . GLY B 2 976 ? 124.569 111.376 95.379 1.00 46.68 582 GLY P N 1
ATOM 4847 C CA . GLY B 2 976 ? 124.145 112.734 95.115 1.00 47.17 582 GLY P CA 1
ATOM 4848 C C . GLY B 2 976 ? 124.078 113.115 93.656 1.00 50.31 582 GLY P C 1
ATOM 4849 O O . GLY B 2 976 ? 123.708 114.248 93.339 1.00 54.90 582 GLY P O 1
ATOM 4850 N N . LEU B 2 977 ? 124.425 112.201 92.755 1.00 42.31 583 LEU P N 1
ATOM 4851 C CA . LEU B 2 977 ? 124.400 112.449 91.321 1.00 34.58 583 LEU P CA 1
ATOM 4852 C C . LEU B 2 977 ? 123.249 111.673 90.698 1.00 38.03 583 LEU P C 1
ATOM 4853 O O . LEU B 2 977 ? 123.116 110.465 90.921 1.00 41.23 583 LEU P O 1
ATOM 4858 N N . LEU B 2 978 ? 122.424 112.368 89.921 1.00 36.66 584 LEU P N 1
ATOM 4859 C CA . LEU B 2 978 ? 121.295 111.762 89.236 1.00 37.50 584 LEU P CA 1
ATOM 4860 C C . LEU B 2 978 ? 121.253 112.258 87.799 1.00 42.38 584 LEU P C 1
ATOM 4861 O O . LEU B 2 978 ? 121.718 113.358 87.491 1.00 46.41 584 LEU P O 1
ATOM 4866 N N . GLY B 2 979 ? 120.689 111.431 86.922 1.00 36.58 585 GLY P N 1
ATOM 4867 C CA . GLY B 2 979 ? 120.596 111.772 85.519 1.00 34.88 585 GLY P CA 1
ATOM 4868 C C . GLY B 2 979 ? 119.283 111.293 84.934 1.00 32.47 585 GLY P C 1
ATOM 4869 O O . GLY B 2 979 ? 118.660 110.350 85.427 1.00 35.50 585 GLY P O 1
ATOM 4870 N N . CYS B 2 980 ? 118.874 111.966 83.863 1.00 31.73 586 CYS P N 1
ATOM 4871 C CA . CYS B 2 980 ? 117.629 111.670 83.169 1.00 29.91 586 CYS P CA 1
ATOM 4872 C C . CYS B 2 980 ? 117.941 111.116 81.787 1.00 34.12 586 CYS P C 1
ATOM 4873 O O . CYS B 2 980 ? 118.672 111.743 81.012 1.00 45.38 586 CYS P O 1
ATOM 4876 N N . THR B 2 981 ? 117.387 109.946 81.483 1.00 28.34 587 THR P N 1
ATOM 4877 C CA . THR B 2 981 ? 117.578 109.299 80.193 1.00 31.57 587 THR P CA 1
ATOM 4878 C C . THR B 2 981 ? 116.535 109.719 79.163 1.00 27.33 587 THR P C 1
ATOM 4879 O O . THR B 2 981 ? 116.610 109.278 78.012 1.00 42.13 587 THR P O 1
ATOM 4883 N N . ASN B 2 982 ? 115.578 110.558 79.540 1.00 22.71 588 ASN P N 1
ATOM 4884 C CA . ASN B 2 982 ? 114.533 110.978 78.618 1.00 31.10 588 ASN P CA 1
ATOM 4885 C C . ASN B 2 982 ? 115.158 111.681 77.417 1.00 31.25 588 ASN P C 1
ATOM 4886 O O . ASN B 2 982 ? 115.900 112.657 77.602 1.00 43.16 588 ASN P O 1
ATOM 4891 N N . PRO B 2 983 ? 114.886 111.241 76.184 1.00 22.20 589 PRO P N 1
ATOM 4892 C CA . PRO B 2 983 ? 115.499 111.912 75.027 1.00 39.45 589 PRO P CA 1
ATOM 4893 C C . PRO B 2 983 ? 115.168 113.390 74.938 1.00 42.33 589 PRO P C 1
ATOM 4894 O O . PRO B 2 983 ? 115.991 114.171 74.444 1.00 43.14 589 PRO P O 1
ATOM 4898 N N . ASN B 2 984 ? 113.984 113.802 75.398 1.00 37.19 590 ASN P N 1
ATOM 4899 C CA . ASN B 2 984 ? 113.614 115.211 75.318 1.00 31.92 590 ASN P CA 1
ATOM 4900 C C . ASN B 2 984 ? 114.577 116.080 76.117 1.00 41.92 590 ASN P C 1
ATOM 4901 O O . ASN B 2 984 ? 114.983 117.154 75.657 1.00 45.36 590 ASN P O 1
ATOM 4906 N N . CYS B 2 985 ? 114.955 115.633 77.316 1.00 40.91 591 CYS P N 1
ATOM 4907 C CA . CYS B 2 985 ? 115.897 116.392 78.129 1.00 37.89 591 CYS P CA 1
ATOM 4908 C C . CYS B 2 985 ? 117.287 116.448 77.509 1.00 41.00 591 CYS P C 1
ATOM 4909 O O . CYS B 2 985 ? 118.068 117.341 77.853 1.00 43.17 591 CYS P O 1
ATOM 4912 N N . LEU B 2 986 ? 117.612 115.524 76.610 1.00 36.17 592 LEU P N 1
ATOM 4913 C CA . LEU B 2 986 ? 118.938 115.461 76.018 1.00 31.21 592 LEU P CA 1
ATOM 4914 C C . LEU B 2 986 ? 119.025 116.349 74.780 1.00 36.83 592 LEU P C 1
ATOM 4915 O O . LEU B 2 986 ? 118.023 116.834 74.251 1.00 37.23 592 LEU P O 1
ATOM 4920 N N . GLN B 2 987 ? 120.257 116.560 74.323 1.00 47.95 593 GLN P N 1
ATOM 4921 C CA . GLN B 2 987 ? 120.536 117.302 73.104 1.00 41.93 593 GLN P CA 1
ATOM 4922 C C . GLN B 2 987 ? 121.396 116.445 72.187 1.00 43.79 593 GLN P C 1
ATOM 4923 O O . GLN B 2 987 ? 122.191 115.620 72.647 1.00 41.90 593 GLN P O 1
ATOM 4929 N N . GLN B 2 988 ? 121.229 116.648 70.879 1.00 43.65 594 GLN P N 1
ATOM 4930 C CA . GLN B 2 988 ? 121.929 115.813 69.909 1.00 40.09 594 GLN P CA 1
ATOM 4931 C C . GLN B 2 988 ? 123.441 115.949 70.034 1.00 40.89 594 GLN P C 1
ATOM 4932 O O . GLN B 2 988 ? 124.175 115.000 69.733 1.00 45.01 594 GLN P O 1
ATOM 4938 N N . ALA B 2 989 ? 123.926 117.111 70.474 1.00 42.02 595 ALA P N 1
ATOM 4939 C CA . ALA B 2 989 ? 125.365 117.327 70.567 1.00 45.20 595 ALA P CA 1
ATOM 4940 C C . ALA B 2 989 ? 125.992 116.588 71.741 1.00 49.41 595 ALA P C 1
ATOM 4941 O O . ALA B 2 989 ? 127.211 116.385 71.748 1.00 51.22 595 ALA P O 1
ATOM 4943 N N . TRP B 2 990 ? 125.198 116.185 72.729 1.00 45.11 596 TRP P N 1
ATOM 4944 C CA . TRP B 2 990 ? 125.745 115.527 73.905 1.00 41.11 596 TRP P CA 1
ATOM 4945 C C . TRP B 2 990 ? 126.238 114.125 73.567 1.00 36.68 596 TRP P C 1
ATOM 4946 O O . TRP B 2 990 ? 125.671 113.426 72.724 1.00 42.48 596 TRP P O 1
ATOM 4957 N N . THR B 2 991 ? 127.313 113.719 74.243 1.00 30.92 597 THR P N 1
ATOM 4958 C CA . THR B 2 991 ? 127.818 112.357 74.167 1.00 31.85 597 THR P CA 1
ATOM 4959 C C . THR B 2 991 ? 127.602 111.572 75.452 1.00 33.84 597 THR P C 1
ATOM 4960 O O . THR B 2 991 ? 127.868 110.366 75.473 1.00 43.69 597 THR P O 1
ATOM 4964 N N . SER B 2 992 ? 127.131 112.221 76.519 1.00 32.73 598 SER P N 1
ATOM 4965 C CA . SER B 2 992 ? 126.933 111.525 77.786 1.00 39.43 598 SER P CA 1
ATOM 4966 C C . SER B 2 992 ? 125.736 110.585 77.723 1.00 36.86 598 SER P C 1
ATOM 4967 O O . SER B 2 992 ? 125.763 109.498 78.311 1.00 44.05 598 SER P O 1
ATOM 4970 N N . GLY B 2 993 ? 124.680 110.985 77.020 1.00 31.89 599 GLY P N 1
ATOM 4971 C CA . GLY B 2 993 ? 123.471 110.195 76.938 1.00 37.37 599 GLY P CA 1
ATOM 4972 C C . GLY B 2 993 ? 122.480 110.425 78.058 1.00 35.70 599 GLY P C 1
ATOM 4973 O O . GLY B 2 993 ? 121.427 109.775 78.070 1.00 40.64 599 GLY P O 1
ATOM 4974 N N . MET B 2 994 ? 122.778 111.322 78.995 1.00 32.96 600 MET P N 1
ATOM 4975 C CA . MET B 2 994 ? 121.857 111.634 80.078 1.00 31.25 600 MET P CA 1
ATOM 4976 C C . MET B 2 994 ? 122.104 113.061 80.541 1.00 30.59 600 MET P C 1
ATOM 4977 O O . MET B 2 994 ? 123.230 113.562 80.482 1.00 41.61 600 MET P O 1
ATOM 4982 N N . ARG B 2 995 ? 121.038 113.712 81.003 1.00 24.82 601 ARG P N 1
ATOM 4983 C CA . ARG B 2 995 ? 121.129 115.057 81.566 1.00 29.26 601 ARG P CA 1
ATOM 4984 C C . ARG B 2 995 ? 121.458 114.919 83.046 1.00 35.12 601 ARG P C 1
ATOM 4985 O O . ARG B 2 995 ? 120.596 114.574 83.858 1.00 43.14 601 ARG P O 1
ATOM 4993 N N . TYR B 2 996 ? 122.709 115.194 83.400 1.00 36.08 602 TYR P N 1
ATOM 4994 C CA . TYR B 2 996 ? 123.143 115.042 84.779 1.00 29.66 602 TYR P CA 1
ATOM 4995 C C . TYR B 2 996 ? 122.448 116.058 85.678 1.00 39.56 602 TYR P C 1
ATOM 4996 O O . TYR B 2 996 ? 122.093 117.161 85.255 1.00 45.02 602 TYR P O 1
ATOM 5005 N N . TRP B 2 997 ? 122.257 115.670 86.936 1.00 44.31 603 TRP P N 1
ATOM 5006 C CA . TRP B 2 997 ? 121.566 116.495 87.914 1.00 32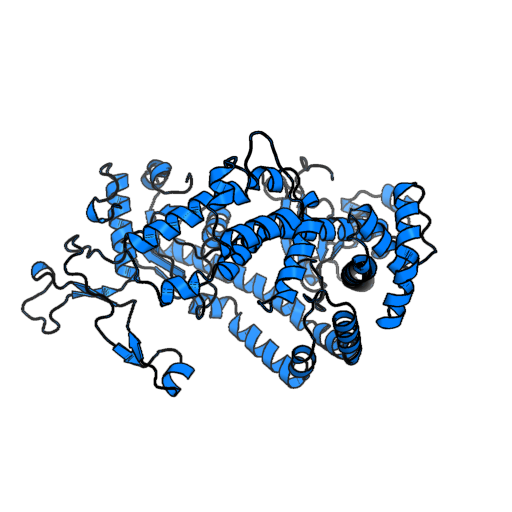.85 603 TRP P CA 1
ATOM 5007 C C . TRP B 2 997 ? 122.211 116.308 89.279 1.00 36.69 603 TRP P C 1
ATOM 5008 O O . TRP B 2 997 ? 122.866 115.298 89.548 1.00 43.59 603 TRP P O 1
ATOM 5019 N N . ASN B 2 998 ? 122.012 117.298 90.143 1.00 41.40 604 ASN P N 1
ATOM 5020 C CA . ASN B 2 998 ? 122.439 117.229 91.533 1.00 37.17 604 ASN P CA 1
ATOM 5021 C C . ASN B 2 998 ? 121.251 116.810 92.388 1.00 42.23 604 ASN P C 1
ATOM 5022 O O . ASN B 2 998 ? 120.153 117.358 92.243 1.00 47.79 604 ASN P O 1
ATOM 5027 N N . ARG B 2 999 ? 121.472 115.836 93.273 1.00 43.86 605 ARG P N 1
ATOM 5028 C CA . ARG B 2 999 ? 120.384 115.330 94.103 1.00 37.70 605 ARG P CA 1
ATOM 5029 C C . ARG B 2 999 ? 119.743 116.455 94.906 1.00 40.18 605 ARG P C 1
ATOM 5030 O O . ARG B 2 999 ? 118.513 116.575 94.959 1.00 48.02 605 ARG P O 1
ATOM 5038 N N . ASP B 2 1000 ? 120.564 117.292 95.542 1.00 45.50 606 ASP P N 1
ATOM 5039 C CA . ASP B 2 1000 ? 120.025 118.410 96.308 1.00 42.45 606 ASP P CA 1
ATOM 5040 C C . ASP B 2 1000 ? 119.319 119.409 95.400 1.00 36.13 606 ASP P C 1
ATOM 5041 O O . ASP B 2 1000 ? 118.248 119.922 95.748 1.00 41.36 606 ASP P O 1
ATOM 5046 N N . MET B 2 1001 ? 119.900 119.700 94.234 1.00 40.52 607 MET P N 1
ATOM 5047 C CA . MET B 2 1001 ? 119.246 120.602 93.291 1.00 37.28 607 MET P CA 1
ATOM 5048 C C . MET B 2 1001 ? 117.927 120.018 92.805 1.00 34.85 607 MET P C 1
ATOM 5049 O O . MET B 2 1001 ? 116.929 120.737 92.679 1.00 45.03 607 MET P O 1
ATOM 5054 N N . LEU B 2 1002 ? 117.903 118.714 92.518 1.00 35.43 608 LEU P N 1
ATOM 5055 C CA . LEU B 2 1002 ? 116.658 118.075 92.107 1.00 35.02 608 LEU P CA 1
ATOM 5056 C C . LEU B 2 1002 ? 115.605 118.174 93.199 1.00 37.01 608 LEU P C 1
ATOM 5057 O O . LEU B 2 1002 ? 114.438 118.472 92.920 1.00 45.54 608 LEU P O 1
ATOM 5062 N N . SER B 2 1003 ? 115.994 117.917 94.448 1.00 33.33 609 SER P N 1
ATOM 5063 C CA . SER B 2 1003 ? 115.035 117.997 95.543 1.00 31.00 609 SER P CA 1
ATOM 5064 C C . SER B 2 1003 ? 114.510 119.417 95.706 1.00 39.55 609 SER P C 1
ATOM 5065 O O . SER B 2 1003 ? 113.312 119.621 95.926 1.00 46.81 609 SER P O 1
ATOM 5068 N N . THR B 2 1004 ? 115.390 120.415 95.597 1.00 44.89 610 THR P N 1
ATOM 5069 C CA . THR B 2 1004 ? 114.947 121.800 95.724 1.00 38.08 610 THR P CA 1
ATOM 5070 C C . THR B 2 1004 ? 114.005 122.189 94.591 1.00 34.15 610 THR P C 1
ATOM 5071 O O . THR B 2 1004 ? 113.000 122.871 94.820 1.00 42.00 610 THR P O 1
ATOM 5075 N N . CYS B 2 1005 ? 114.310 121.773 93.360 1.00 33.43 611 CYS P N 1
ATOM 5076 C CA . CYS B 2 1005 ? 113.425 122.081 92.240 1.00 34.06 611 CYS P CA 1
ATOM 5077 C C . CYS B 2 1005 ? 112.076 121.392 92.401 1.00 38.79 611 CYS P C 1
ATOM 5078 O O . CYS B 2 1005 ? 111.027 121.984 92.116 1.00 51.48 611 CYS P O 1
ATOM 5081 N N . ASN B 2 1006 ? 112.081 120.137 92.853 1.00 30.94 612 ASN P N 1
ATOM 5082 C CA . ASN B 2 1006 ? 110.826 119.435 93.093 1.00 31.86 612 ASN P CA 1
ATOM 5083 C C . ASN B 2 1006 ? 110.019 120.119 94.187 1.00 43.12 612 ASN P C 1
ATOM 5084 O O . ASN B 2 1006 ? 108.793 120.231 94.085 1.00 46.19 612 ASN P O 1
ATOM 5089 N N . MET B 2 1007 ? 110.688 120.577 95.246 1.00 43.43 613 MET P N 1
ATOM 5090 C CA . MET B 2 1007 ? 109.989 121.300 96.303 1.00 34.49 613 MET P CA 1
ATOM 5091 C C . MET B 2 1007 ? 109.413 122.608 95.780 1.00 37.10 613 MET P C 1
ATOM 5092 O O . MET B 2 1007 ? 108.304 122.999 96.157 1.00 47.90 613 MET P O 1
ATOM 5097 N N . LEU B 2 1008 ? 110.153 123.304 94.915 1.00 31.54 614 LEU P N 1
ATOM 5098 C CA . LEU B 2 1008 ? 109.628 124.523 94.308 1.00 26.21 614 LEU P CA 1
ATOM 5099 C C . LEU B 2 1008 ? 108.376 124.225 93.494 1.00 35.02 614 LEU P C 1
ATOM 5100 O O . LEU B 2 1008 ? 107.376 124.946 93.583 1.00 47.55 614 LEU P O 1
ATOM 5105 N N . LEU B 2 1009 ? 108.415 123.161 92.690 1.00 34.83 615 LEU P N 1
ATOM 5106 C CA . LEU B 2 1009 ? 107.246 122.800 91.893 1.00 29.38 615 LEU P CA 1
ATOM 5107 C C . LEU B 2 1009 ? 106.064 122.440 92.784 1.00 37.59 615 LEU P C 1
ATOM 5108 O O . LEU B 2 1009 ? 104.927 122.848 92.517 1.00 51.22 615 LEU P O 1
ATOM 5113 N N . ILE B 2 1010 ? 106.315 121.679 93.851 1.00 29.97 616 ILE P N 1
ATOM 5114 C CA . ILE B 2 1010 ? 105.243 121.290 94.763 1.00 30.63 616 ILE P CA 1
ATOM 5115 C C . ILE B 2 1010 ? 104.638 122.519 95.428 1.00 41.82 616 ILE P C 1
ATOM 5116 O O . ILE B 2 1010 ? 103.413 122.639 95.550 1.00 46.99 616 ILE P O 1
ATOM 5121 N N . VAL B 2 1011 ? 105.485 123.448 95.875 1.00 38.78 617 VAL P N 1
ATOM 5122 C CA . VAL B 2 1011 ? 104.992 124.650 96.539 1.00 33.35 617 VAL P CA 1
ATOM 5123 C C . VAL B 2 1011 ? 104.185 125.498 95.567 1.00 38.58 617 VAL P C 1
ATOM 5124 O O . VAL B 2 1011 ? 103.135 126.044 95.923 1.00 53.02 617 VAL P O 1
ATOM 5128 N N . ARG B 2 1012 ? 104.662 125.633 94.328 1.00 32.61 618 ARG P N 1
ATOM 5129 C CA . ARG B 2 1012 ? 103.912 126.398 93.339 1.00 36.38 618 ARG P CA 1
ATOM 5130 C C . ARG B 2 1012 ? 102.559 125.755 93.065 1.00 38.04 618 ARG P C 1
ATOM 5131 O O . ARG B 2 1012 ? 101.542 126.452 92.960 1.00 47.31 618 ARG P O 1
ATOM 5139 N N . SER B 2 1013 ? 102.523 124.427 92.948 1.00 34.68 619 SER P N 1
ATOM 5140 C CA . SER B 2 1013 ? 101.252 123.746 92.722 1.00 38.61 619 SER P CA 1
ATOM 5141 C C . SER B 2 1013 ? 100.302 123.956 93.895 1.00 45.38 619 SER P C 1
ATOM 5142 O O . SER B 2 1013 ? 99.106 124.201 93.700 1.00 53.41 619 SER P O 1
ATOM 5145 N N . MET B 2 1014 ? 100.817 123.862 95.123 1.00 44.17 620 MET P N 1
ATOM 5146 C CA . MET B 2 1014 ? 99.971 124.050 96.298 1.00 42.92 620 MET P CA 1
ATOM 5147 C C . MET B 2 1014 ? 99.430 125.474 96.363 1.00 40.67 620 MET P C 1
ATOM 5148 O O . MET B 2 1014 ? 98.241 125.688 96.624 1.00 48.03 620 MET P O 1
ATOM 5153 N N . LEU B 2 1015 ? 100.294 126.464 96.129 1.00 37.46 621 LEU P N 1
ATOM 5154 C CA . LEU B 2 1015 ? 99.854 127.854 96.172 1.00 36.73 621 LEU P CA 1
ATOM 5155 C C . LEU B 2 1015 ? 98.881 128.158 95.041 1.00 34.90 621 LEU P C 1
ATOM 5156 O O . LEU B 2 1015 ? 97.919 128.912 95.228 1.00 43.17 621 LEU P O 1
ATOM 5161 N N . ASP B 2 1016 ? 99.113 127.582 93.861 1.00 26.47 622 ASP P N 1
ATOM 5162 C CA . ASP B 2 1016 ? 98.190 127.753 92.747 1.00 38.74 622 ASP P CA 1
ATOM 5163 C C . ASP B 2 1016 ? 96.861 127.046 92.975 1.00 46.29 622 ASP P C 1
ATOM 5164 O O . ASP B 2 1016 ? 95.921 127.271 92.206 1.00 51.88 622 ASP P O 1
ATOM 5169 N N . GLY B 2 1017 ? 96.759 126.205 94.004 1.00 41.75 623 GLY P N 1
ATOM 5170 C CA . GLY B 2 1017 ? 95.534 125.498 94.304 1.00 37.62 623 GLY P CA 1
ATOM 5171 C C . GLY B 2 1017 ? 95.417 124.125 93.682 1.00 38.77 623 GLY P C 1
ATOM 5172 O O . GLY B 2 1017 ? 94.421 123.434 93.934 1.00 41.89 623 GLY P O 1
ATOM 5173 N N . HIS B 2 1018 ? 96.395 123.705 92.881 1.00 41.64 624 HIS P N 1
ATOM 5174 C CA . HIS B 2 1018 ? 96.342 122.399 92.238 1.00 45.14 624 HIS P CA 1
ATOM 5175 C C . HIS B 2 1018 ? 96.812 121.271 93.148 1.00 44.34 624 HIS P C 1
ATOM 5176 O O . HIS B 2 1018 ? 96.688 120.102 92.769 1.00 50.68 624 HIS P O 1
ATOM 5183 N N . GLY B 2 1019 ? 97.344 121.588 94.326 1.00 38.92 625 GLY P N 1
ATOM 5184 C CA . GLY B 2 1019 ? 97.784 120.569 95.256 1.00 42.19 625 GLY P CA 1
ATOM 5185 C C . GLY B 2 1019 ? 99.118 119.965 94.866 1.00 38.11 625 GLY P C 1
ATOM 5186 O O . GLY B 2 1019 ? 99.776 120.370 93.906 1.00 41.80 625 GLY P O 1
ATOM 5187 N N . ARG B 2 1020 ? 99.521 118.963 95.640 1.00 28.45 626 ARG P N 1
ATOM 5188 C CA . ARG B 2 1020 ? 100.782 118.290 95.379 1.00 28.08 626 ARG P CA 1
ATOM 5189 C C . ARG B 2 1020 ? 100.708 117.545 94.047 1.00 37.52 626 ARG P C 1
ATOM 5190 O O . ARG B 2 1020 ? 99.665 116.971 93.716 1.00 47.90 626 ARG P O 1
ATOM 5198 N N . PRO B 2 1021 ? 101.786 117.534 93.260 1.00 39.48 627 PRO P N 1
ATOM 5199 C CA . PRO B 2 1021 ? 101.743 116.820 91.979 1.00 41.22 627 PRO P CA 1
ATOM 5200 C C . PRO B 2 1021 ? 101.481 115.335 92.178 1.00 46.12 627 PRO P C 1
ATOM 5201 O O . PRO B 2 1021 ? 101.909 114.730 93.163 1.00 48.24 627 PRO P O 1
ATOM 5205 N N . GLU B 2 1022 ? 100.764 114.748 91.218 1.00 49.69 628 GLU P N 1
ATOM 5206 C CA . GLU B 2 1022 ? 100.446 113.327 91.301 1.00 50.34 628 GLU P CA 1
ATOM 5207 C C . GLU B 2 1022 ? 101.697 112.462 91.212 1.00 48.55 628 GLU P C 1
ATOM 5208 O O . GLU B 2 1022 ? 101.714 111.344 91.739 1.00 51.52 628 GLU P O 1
ATOM 5214 N N . VAL B 2 1023 ? 102.748 112.954 90.552 1.00 37.76 629 VAL P N 1
ATOM 5215 C CA . VAL B 2 1023 ? 103.953 112.149 90.378 1.00 39.13 629 VAL P CA 1
ATOM 5216 C C . VAL B 2 1023 ? 104.618 111.879 91.723 1.00 36.95 629 VAL P C 1
ATOM 5217 O O . VAL B 2 1023 ? 105.113 110.774 91.973 1.00 38.54 629 VAL P O 1
ATOM 5221 N N . PHE B 2 1024 ? 104.643 112.876 92.609 1.00 32.66 630 PHE P N 1
ATOM 5222 C CA . PHE B 2 1024 ? 105.232 112.703 93.932 1.00 35.16 630 PHE P CA 1
ATOM 5223 C C . PHE B 2 1024 ? 104.281 112.050 94.926 1.00 45.01 630 PHE P C 1
ATOM 5224 O O . PHE B 2 1024 ? 104.707 111.720 96.038 1.00 42.40 630 PHE P O 1
ATOM 5232 N N . SER B 2 1025 ? 103.017 111.852 94.560 1.00 50.33 631 SER P N 1
ATOM 5233 C CA . SER B 2 1025 ? 102.039 111.320 95.497 1.00 48.61 631 SER P CA 1
ATOM 5234 C C . SER B 2 1025 ? 102.388 109.890 95.895 1.00 44.73 631 SER P C 1
ATOM 5235 O O . SER B 2 1025 ? 103.002 109.137 95.134 1.00 42.64 631 SER P O 1
ATOM 5238 N N . ARG B 2 1026 ? 101.989 109.522 97.110 1.00 51.81 632 ARG P N 1
ATOM 5239 C CA . ARG B 2 1026 ? 102.233 108.187 97.627 1.00 54.58 632 ARG P CA 1
ATOM 5240 C C . ARG B 2 1026 ? 101.286 107.179 96.979 1.00 56.79 632 ARG P C 1
ATOM 5241 O O . ARG B 2 1026 ? 100.318 107.535 96.302 1.00 54.83 632 ARG P O 1
ATOM 5249 N N . SER B 2 1027 ? 101.580 105.901 97.196 1.00 74.17 633 SER P N 1
ATOM 5250 C CA . SER B 2 1027 ? 100.765 104.823 96.652 1.00 75.00 633 SER P CA 1
ATOM 5251 C C . SER B 2 1027 ? 99.337 104.902 97.181 1.00 74.71 633 SER P C 1
ATOM 5252 O O . SER B 2 1027 ? 99.069 104.546 98.329 1.00 75.16 633 SER P O 1
#

Foldseek 3Di:
DPQKDWQKDWPPQWWDPDVQLLVLVQVVLLVLLVLLQVLLLLVLLVQLVVVVPHGDQDDLLLSLLSSCCLQANPPDDDPDPVNVVSNVVSRPCSVVVCVLLVRDHNNDPPCVVSSSVSSVVQVVVLLVLLLPPVVVVLVVVLCVLVVVVVCPVPPDPPDPVVVVVVVVVVVVVCVLQVVDPDDPVRQVPDDPSSNVSSVVSVVLVQDDDDHDTSSVVCVVCVSVSLSSLVVSQVVCVVVPHDGDANRDHPPDLFRDWGKAFQSNCCVGSVVHDPVVSVVDDSVRSCVVITVCVDPSQDDDPQWGQNGIWIDRSTMIIGMTGHPPDPVVVCQACLNVLVVQVPFPWEKEFEADQFQRTWIATPVGQTDTDGPVNLCVQLVPVVLVVVVVVLCVVLVVCVLVVPQDDPRDSNSVSNSVNSNSCSVCVVSVSVSSVDCCVVVSVVSSVVSNVVVLVVVLVVVCVRTHVTYAYEYEPDDCPPHDDPPGDDGDHPVVCVSCVVVVHRYGYHHLFCQQQADLVVRDRPFKDALPDKDQDPPVVSNVVPDIDGDGQKMWGQPVVVDDPPDPPNTHIDGSRRSSRSLVNVQSVCSSVPNHGDPSRDDD

Secondary structure (DSSP, 8-state):
---EEEEEEEHHHHB-S-HHHHHHHHHHHHHHHHHHHHHHHHHHHHHHHHTTT-PPPP-HHHHHHHHHHHHHGGG----SHHHHHHHHHHHHHHHHHHHHHT------SS-HHHHHHHHHHHHHHHHHHHHHHTHHHHHHHHHHHHTHHHHHHHSPSS-HHHHHHHHHHHHHHHHHTTSSPPPHHHHHH--HHHHHHHHHHHTT-----SSS-HHHHHHHSGGGGHHHHHHHHHHHHHHTSPP--SS------S---EEEEHHHIIIIIS---HHHHHTS-HHHHHHTTB-TTSGGGS-BTTBB--SEEEE-SSEEEEEEE-TT-----TTBGGG-HHHHHHSS-EEEE---SSSSEEEEETT---EEE-HHHHHHHHTHHHHHHHHHHHHHHHTHHHHHHT---SS---HHHHHHHHHHHHHTHHHHHHHHTSHHHHHHHHHHHHHHHHHHHHHHHHHHHHH-SS-EEEEES----S---TTS----SSHHHHHHHHTT--EEEE--TT-SS-BTTTTBSTTEEES--EEE-SSHHHHHHT-EEE-SSEEEE--GGGS-TT-SSSSEEEEHHHHHHHHHHHHHHHHHHTS-S-TTT---

Sequence (600 aa):
PTLHTCNKTSFAKAFLPNETYRQRLLDYIAIIHQLADHASHALKFYILSTSTSSFPVVHEDTIEAILYLLNKGEAWHPRKEAKKAWRDCLLPYVQRYCQIVGFIHPNLRGEQQSINYLTVSMMTNLKVNVQEHFMQMLLRYINLRFDVKGQKQRLPPKSDARKAFFTRLRYLKSVFLFDVVPELEFLDDLTPLESEVLEEIWSLDLPFLPNDPLAYAIVADPMSFFPAYCKLSGLYEQYGFQRFSAIPLRRSLIQSHVRIDTIILYQHILCITRRDAETVEKDDLWMRVCNLCTKAFRSRCGMHFEGSITTDGASVSVYLKHPEADKYKALYVENNLPACRAAENVVVIDPNKRDILYCQDSNGTTFRYTANQRAVETGSRRFAKRREAMKEEAGVDLIESRIPSHKTMNLMDFTRYLLVRRADWDRRKEFYSHPAHTRWKWHSFINRQKSESDLISNMRNKYGENFTVVMGDWSDAGRTARFQTSSKTKGWRTLFKRNRIDCFLLDEYKTSSVCPRCSSSEFVEKKFKTRPHSRPWRRREGKIEKVHGLLGCTNPNCLQQAWTSGMRYWNRDMLSTCNMLLIVRSMLDGHGRPEVFSRS